Protein AF-0000000074208140 (afdb_homodimer)

Structure (mmCIF, N/CA/C/O backbone):
data_AF-0000000074208140-model_v1
#
loop_
_entity.id
_entity.type
_entity.pdbx_description
1 polymer 'Multiple sugar transport system permease protein'
#
loop_
_atom_site.group_PDB
_atom_site.id
_atom_site.type_symbol
_atom_site.label_atom_id
_atom_site.label_alt_id
_atom_site.label_comp_id
_atom_site.label_asym_id
_atom_site.label_entity_id
_atom_site.label_seq_id
_atom_site.pdbx_PDB_ins_code
_atom_site.Cartn_x
_atom_site.Cartn_y
_atom_site.Cartn_z
_atom_site.occupancy
_atom_site.B_iso_or_equiv
_atom_site.auth_seq_id
_atom_site.auth_comp_id
_atom_site.auth_asym_id
_atom_site.auth_atom_id
_atom_site.pdbx_PDB_model_num
ATOM 1 N N . MET A 1 1 ? -24.375 -20.031 2.836 1 45.56 1 MET A N 1
ATOM 2 C CA . MET A 1 1 ? -23.156 -19.391 2.344 1 45.56 1 MET A CA 1
ATOM 3 C C . MET A 1 1 ? -23.469 -18.125 1.557 1 45.56 1 MET A C 1
ATOM 5 O O . MET A 1 1 ? -22.734 -17.141 1.623 1 45.56 1 MET A O 1
ATOM 9 N N . THR A 1 2 ? -24.734 -18.203 1.01 1 53.47 2 THR A N 1
ATOM 10 C CA . THR A 1 2 ? -25.297 -17.141 0.187 1 53.47 2 THR A CA 1
ATOM 11 C C . THR A 1 2 ? -25.578 -15.898 1.025 1 53.47 2 THR A C 1
ATOM 13 O O . THR A 1 2 ? -25.219 -14.781 0.639 1 53.47 2 THR A O 1
ATOM 16 N N . PRO A 1 3 ? -26.047 -16.219 2.154 1 55.75 3 PRO A N 1
ATOM 17 C CA . PRO A 1 3 ? -26.453 -15.031 2.916 1 55.75 3 PRO A CA 1
ATOM 18 C C . PRO A 1 3 ? -25.25 -14.219 3.416 1 55.75 3 PRO A C 1
ATOM 20 O O . PRO A 1 3 ? -25.281 -12.984 3.385 1 55.75 3 PRO A O 1
ATOM 23 N N . PHE A 1 4 ? -24.266 -14.93 3.809 1 57.69 4 PHE A N 1
ATOM 24 C CA . PHE A 1 4 ? -23.094 -14.242 4.332 1 57.69 4 PHE A CA 1
ATOM 25 C C . PHE A 1 4 ? -22.438 -13.398 3.248 1 57.69 4 PHE A C 1
ATOM 27 O O . PHE A 1 4 ? -22.078 -12.242 3.482 1 57.69 4 PHE A O 1
ATOM 34 N N . LEU A 1 5 ? -22.484 -13.961 2.105 1 60.59 5 LEU A N 1
ATOM 35 C CA . LEU A 1 5 ? -21.812 -13.242 1.028 1 60.59 5 LEU A CA 1
ATOM 36 C C . LEU A 1 5 ? -22.609 -12 0.636 1 60.59 5 LEU A C 1
ATOM 38 O O . LEU A 1 5 ? -22.031 -10.977 0.271 1 60.59 5 LEU A O 1
ATOM 42 N N . VAL A 1 6 ? -23.875 -12.18 0.836 1 60.97 6 VAL A N 1
ATOM 43 C CA . VAL A 1 6 ? -24.719 -11.039 0.505 1 60.97 6 VAL A CA 1
ATOM 44 C C . VAL A 1 6 ? -24.5 -9.922 1.531 1 60.97 6 VAL A C 1
ATOM 46 O O . VAL A 1 6 ? -24.375 -8.758 1.168 1 60.97 6 VAL A O 1
ATOM 49 N N . VAL A 1 7 ? -24.453 -10.328 2.727 1 59.59 7 VAL A N 1
ATOM 50 C CA . VAL A 1 7 ? -24.234 -9.352 3.787 1 59.59 7 VAL A CA 1
ATOM 51 C C . VAL A 1 7 ? -22.859 -8.727 3.645 1 59.59 7 VAL A C 1
ATOM 53 O O . VAL A 1 7 ? -22.688 -7.512 3.797 1 59.59 7 VAL A O 1
ATOM 56 N N . PHE A 1 8 ? -22.094 -9.609 3.268 1 63.41 8 PHE A N 1
ATOM 57 C CA . PHE A 1 8 ? -20.719 -9.148 3.105 1 63.41 8 PHE A CA 1
ATOM 58 C C . PHE A 1 8 ? -20.609 -8.195 1.916 1 63.41 8 PHE A C 1
ATOM 60 O O . PHE A 1 8 ? -19.953 -7.156 2.006 1 63.41 8 PHE A O 1
ATOM 67 N N . ALA A 1 9 ? -21.312 -8.594 0.958 1 64 9 ALA A N 1
ATOM 68 C CA . ALA A 1 9 ? -21.297 -7.742 -0.225 1 64 9 ALA A CA 1
ATOM 69 C C . ALA A 1 9 ? -21.938 -6.387 0.07 1 64 9 ALA A C 1
ATOM 71 O O . ALA A 1 9 ? -21.453 -5.352 -0.393 1 64 9 ALA A O 1
ATOM 72 N N . LEU A 1 10 ? -22.859 -6.457 0.905 1 64.06 10 LEU A N 1
ATOM 73 C CA . LEU A 1 10 ? -23.531 -5.215 1.259 1 64.06 10 LEU A CA 1
ATOM 74 C C . LEU A 1 10 ? -22.625 -4.32 2.098 1 64.06 10 LEU A C 1
ATOM 76 O O . LEU A 1 10 ? -22.594 -3.104 1.897 1 64.06 10 LEU A O 1
ATOM 80 N N . PHE A 1 11 ? -21.953 -5 2.932 1 70.19 11 PHE A N 1
ATOM 81 C CA . PHE A 1 11 ? -21.031 -4.234 3.764 1 70.19 11 PHE A CA 1
ATOM 82 C C . PHE A 1 11 ? -19.922 -3.623 2.918 1 70.19 11 PHE A C 1
ATOM 84 O O . PHE A 1 11 ? -19.484 -2.5 3.176 1 70.19 11 PHE A O 1
ATOM 91 N N . ILE A 1 12 ? -19.641 -4.258 1.874 1 74.75 12 ILE A N 1
ATOM 92 C CA . ILE A 1 12 ? -18.547 -3.834 1.02 1 74.75 12 ILE A CA 1
ATOM 93 C C . ILE A 1 12 ? -19 -2.686 0.121 1 74.75 12 ILE A C 1
ATOM 95 O O . ILE A 1 12 ? -18.25 -1.74 -0.121 1 74.75 12 ILE A O 1
ATOM 99 N N . VAL A 1 13 ? -20.266 -2.715 -0.167 1 76.81 13 VAL A N 1
ATOM 100 C CA . VAL A 1 13 ? -20.75 -1.764 -1.163 1 76.81 13 VAL A CA 1
ATOM 101 C C . VAL A 1 13 ? -21.297 -0.52 -0.466 1 76.81 13 VAL A C 1
ATOM 103 O O . VAL A 1 13 ? -21.391 0.548 -1.076 1 76.81 13 VAL A O 1
ATOM 106 N N . THR A 1 14 ? -21.516 -0.619 0.803 1 79.81 14 THR A N 1
ATOM 107 C CA . THR A 1 14 ? -22.219 0.432 1.537 1 79.81 14 THR A CA 1
ATOM 108 C C . THR A 1 14 ? -21.422 1.737 1.491 1 79.81 14 THR A C 1
ATOM 110 O O . THR A 1 14 ? -21.969 2.789 1.15 1 79.81 14 THR A O 1
ATOM 113 N N . PRO A 1 15 ? -20.141 1.681 1.816 1 81.06 15 PRO A N 1
ATOM 114 C CA . PRO A 1 15 ? -19.422 2.957 1.764 1 81.06 15 PRO A CA 1
ATOM 115 C C . PRO A 1 15 ? -19.406 3.57 0.365 1 81.06 15 PRO A C 1
ATOM 117 O O . PRO A 1 15 ? -19.422 4.793 0.223 1 81.06 15 PRO A O 1
ATOM 120 N N . LEU A 1 16 ? -19.375 2.75 -0.565 1 82.62 16 LEU A N 1
ATOM 121 C CA . LEU A 1 16 ? -19.375 3.223 -1.944 1 82.62 16 LEU A CA 1
ATOM 122 C C . LEU A 1 16 ? -20.703 3.881 -2.295 1 82.62 16 LEU A C 1
ATOM 124 O O . LEU A 1 16 ? -20.734 4.941 -2.922 1 82.62 16 LEU A O 1
ATOM 128 N N . VAL A 1 17 ? -21.766 3.215 -1.9 1 82 17 VAL A N 1
ATOM 129 C CA . VAL A 1 17 ? -23.109 3.742 -2.154 1 82 17 VAL A CA 1
ATOM 130 C C . VAL A 1 17 ? -23.297 5.059 -1.405 1 82 17 VAL A C 1
ATOM 132 O O . VAL A 1 17 ? -23.875 6.004 -1.937 1 82 17 VAL A O 1
ATOM 135 N N . TYR A 1 18 ? -22.828 5.074 -0.259 1 81.5 18 TYR A N 1
ATOM 136 C CA . TYR A 1 18 ? -22.922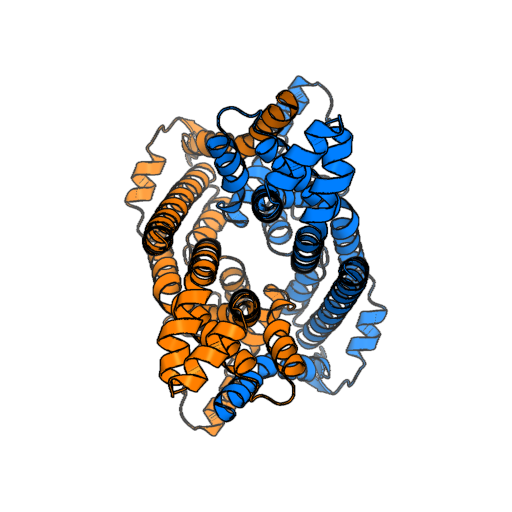 6.293 0.54 1 81.5 18 TYR A CA 1
ATOM 137 C C . TYR A 1 18 ? -22.172 7.441 -0.124 1 81.5 18 TYR A C 1
ATOM 139 O O . TYR A 1 18 ? -22.641 8.578 -0.14 1 81.5 18 TYR A O 1
ATOM 147 N N . SER A 1 19 ? -21 7.145 -0.577 1 82.38 19 SER A N 1
ATOM 148 C CA . SER A 1 19 ? -20.219 8.164 -1.275 1 82.38 19 SER A CA 1
ATOM 149 C C . SER A 1 19 ? -20.953 8.656 -2.521 1 82.38 19 SER A C 1
ATOM 151 O O . SER A 1 19 ? -20.922 9.844 -2.842 1 82.38 19 SER A O 1
ATOM 153 N N . MET A 1 20 ? -21.578 7.754 -3.189 1 85.81 20 MET A N 1
ATOM 154 C CA . MET A 1 20 ? -22.359 8.117 -4.359 1 85.81 20 MET A CA 1
ATOM 155 C C . MET A 1 20 ? -23.531 9.016 -3.965 1 85.81 20 MET A C 1
ATOM 157 O O . MET A 1 20 ? -23.844 9.977 -4.672 1 85.81 20 MET A O 1
ATOM 161 N N . TYR A 1 21 ? -24.094 8.672 -2.885 1 84.5 21 TYR A N 1
ATOM 162 C CA . TYR A 1 21 ? -25.188 9.469 -2.352 1 84.5 21 TYR A CA 1
ATOM 163 C C . TYR A 1 21 ? -24.719 10.875 -2.012 1 84.5 21 TYR A C 1
ATOM 165 O O . TYR A 1 21 ? -25.359 11.859 -2.391 1 84.5 21 TYR A O 1
ATOM 173 N N . LEU A 1 22 ? -23.641 11.047 -1.351 1 82.75 22 LEU A N 1
ATOM 174 C CA . LEU A 1 22 ? -23.109 12.352 -0.956 1 82.75 22 LEU A CA 1
ATOM 175 C C . LEU A 1 22 ? -22.766 13.188 -2.182 1 82.75 22 LEU A C 1
ATOM 177 O O . LEU A 1 22 ? -22.891 14.414 -2.154 1 82.75 22 LEU A O 1
ATOM 181 N N . SER A 1 23 ? -22.312 12.508 -3.207 1 88.06 23 SER A N 1
ATOM 182 C CA . SER A 1 23 ? -21.859 13.203 -4.41 1 88.06 23 SER A CA 1
ATOM 183 C C . SER A 1 23 ? -23.031 13.906 -5.102 1 88.06 23 SER A C 1
ATOM 185 O O . SER A 1 23 ? -22.812 14.789 -5.941 1 88.06 23 SER A O 1
ATOM 187 N N . LEU A 1 24 ? -24.203 13.523 -4.715 1 90 24 LEU A N 1
ATOM 188 C CA . LEU A 1 24 ? -25.391 14.102 -5.348 1 90 24 LEU A CA 1
ATOM 189 C C . LEU A 1 24 ? -25.828 15.375 -4.625 1 90 24 LEU A C 1
ATOM 191 O O . LEU A 1 24 ? -26.797 16.016 -5.035 1 90 24 LEU A O 1
ATOM 195 N N . PHE A 1 25 ? -25.125 15.703 -3.586 1 87.38 25 PHE A N 1
ATOM 196 C CA . PHE A 1 25 ? -25.453 16.891 -2.797 1 87.38 25 PHE A CA 1
ATOM 197 C C . PHE A 1 25 ? -24.375 17.953 -2.947 1 87.38 25 PHE A C 1
ATOM 199 O O . PHE A 1 25 ? -23.297 17.688 -3.486 1 87.38 25 PHE A O 1
ATOM 206 N N . ARG A 1 26 ? -24.734 19.203 -2.631 1 82.19 26 ARG A N 1
ATOM 207 C CA . ARG A 1 26 ? -23.781 20.312 -2.682 1 82.19 26 ARG A CA 1
ATOM 208 C C . ARG A 1 26 ? -23.812 21.125 -1.392 1 82.19 26 ARG A C 1
ATOM 210 O O . ARG A 1 26 ? -24.875 21.359 -0.824 1 82.19 26 ARG A O 1
ATOM 217 N N . ASN A 1 27 ? -22.578 21.266 -0.867 1 72.38 27 ASN A N 1
ATOM 218 C CA . ASN A 1 27 ? -22.5 22.125 0.304 1 72.38 27 ASN A CA 1
ATOM 219 C C . ASN A 1 27 ? -22.5 23.609 -0.089 1 72.38 27 ASN A C 1
ATOM 221 O O . ASN A 1 27 ? -21.625 24.062 -0.816 1 72.38 27 ASN A O 1
ATOM 225 N N . GLN A 1 28 ? -23.641 24.281 0.18 1 62.12 28 GLN A N 1
ATOM 226 C CA . GLN A 1 28 ? -23.719 25.703 -0.141 1 62.12 28 GLN A CA 1
ATOM 227 C C . GLN A 1 28 ? -23.297 26.562 1.049 1 62.12 28 GLN A C 1
ATOM 229 O O . GLN A 1 28 ? -23.453 26.141 2.201 1 62.12 28 GLN A O 1
ATOM 234 N N . LEU A 1 29 ? -22.438 27.594 0.771 1 57.06 29 LEU A N 1
ATOM 235 C CA . LEU A 1 29 ? -22.016 28.547 1.791 1 57.06 29 LEU A CA 1
ATOM 236 C C . LEU A 1 29 ? -23.203 29.016 2.621 1 57.06 29 LEU A C 1
ATOM 238 O O . LEU A 1 29 ? -23.109 29.141 3.844 1 57.06 29 LEU A O 1
ATOM 242 N N . MET A 1 30 ? -24.297 29.484 1.815 1 50.75 30 MET A N 1
ATOM 243 C CA . MET A 1 30 ? -25.5 30.031 2.43 1 50.75 30 MET A CA 1
ATOM 244 C C . MET A 1 30 ? -26.672 29.062 2.324 1 50.75 30 MET A C 1
ATOM 246 O O . MET A 1 30 ? -27.203 28.844 1.236 1 50.75 30 MET A O 1
ATOM 250 N N . GLY A 1 31 ? -26.703 27.922 2.979 1 54.03 31 GLY A N 1
ATOM 251 C CA . GLY A 1 31 ? -27.969 27.188 2.938 1 54.03 31 GLY A CA 1
ATOM 252 C C . GLY A 1 31 ? -27.797 25.719 3.279 1 54.03 31 GLY A C 1
ATOM 253 O O . GLY A 1 31 ? -28.766 24.969 3.268 1 54.03 31 GLY A O 1
ATOM 254 N N . GLY A 1 32 ? -26.578 25.266 3.729 1 65.88 32 GLY A N 1
ATOM 255 C CA . GLY A 1 32 ? -26.422 23.891 4.18 1 65.88 32 GLY A CA 1
ATOM 256 C C . GLY A 1 32 ? -26.203 22.906 3.045 1 65.88 32 GLY A C 1
ATOM 2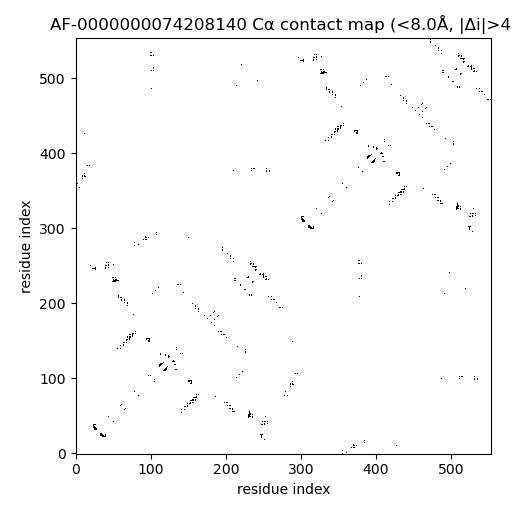57 O O . GLY A 1 32 ? -25.594 23.25 2.029 1 65.88 32 GLY A O 1
ATOM 258 N N . THR A 1 33 ? -26.594 21.656 3.066 1 75.25 33 THR A N 1
ATOM 259 C CA . THR A 1 33 ? -26.453 20.578 2.098 1 75.25 33 THR A CA 1
ATOM 260 C C . THR A 1 33 ? -27.719 20.438 1.252 1 75.25 33 THR A C 1
ATOM 262 O O . THR A 1 33 ? -28.812 20.297 1.788 1 75.25 33 THR A O 1
ATOM 265 N N . THR A 1 34 ? -27.672 20.859 -0.16 1 82.06 34 THR A N 1
ATOM 266 C CA . THR A 1 34 ? -28.797 20.734 -1.07 1 82.06 34 THR A CA 1
ATOM 267 C C . THR A 1 34 ? -28.531 19.656 -2.115 1 82.06 34 THR A C 1
ATOM 269 O O . THR A 1 34 ? -27.391 19.344 -2.416 1 82.06 34 THR A O 1
ATOM 272 N N . PHE A 1 35 ? -29.703 19.078 -2.516 1 88.12 35 PHE A N 1
ATOM 273 C CA . PHE A 1 35 ? -29.594 18.094 -3.584 1 88.12 35 PHE A CA 1
ATOM 274 C C . PHE A 1 35 ? -29.203 18.766 -4.898 1 88.12 35 PHE A C 1
ATOM 276 O O . PHE A 1 35 ? -29.828 19.719 -5.328 1 88.12 35 PHE A O 1
ATOM 283 N N . ALA A 1 36 ? -28.078 18.391 -5.492 1 87.81 36 ALA A N 1
ATOM 284 C CA . ALA A 1 36 ? -27.547 19.047 -6.688 1 87.81 36 ALA A CA 1
ATOM 285 C C . ALA A 1 36 ? -27.469 18.062 -7.855 1 87.81 36 ALA A C 1
ATOM 287 O O . ALA A 1 36 ? -27 18.422 -8.945 1 87.81 36 ALA A O 1
ATOM 288 N N . GLY A 1 37 ? -27.984 16.812 -7.652 1 89.38 37 GLY A N 1
ATOM 289 C CA . GLY A 1 37 ? -27.922 15.836 -8.727 1 89.38 37 GLY A CA 1
ATOM 290 C C . GLY A 1 37 ? -26.531 15.578 -9.234 1 89.38 37 GLY A C 1
ATOM 291 O O . GLY A 1 37 ? -25.625 15.258 -8.461 1 89.38 37 GLY A O 1
ATOM 292 N N . PHE A 1 38 ? -26.359 15.945 -10.617 1 91.81 38 PHE A N 1
ATOM 293 C CA . PHE A 1 38 ? -25.078 15.602 -11.227 1 91.81 38 PHE A CA 1
ATOM 294 C C . PHE A 1 38 ? -24.219 16.844 -11.398 1 91.81 38 PHE A C 1
ATOM 296 O O . PHE A 1 38 ? -23.234 16.828 -12.141 1 91.81 38 PHE A O 1
ATOM 303 N N . ASP A 1 39 ? -24.484 17.922 -10.68 1 91.62 39 ASP A N 1
ATOM 304 C CA . ASP A 1 39 ? -23.766 19.172 -10.805 1 91.62 39 ASP A CA 1
ATOM 305 C C . ASP A 1 39 ? -22.297 19.016 -10.406 1 91.62 39 ASP A C 1
ATOM 307 O O . ASP A 1 39 ? -21.406 19.578 -11.039 1 91.62 39 ASP A O 1
ATOM 311 N N . ASN A 1 40 ? -22.141 18.203 -9.406 1 93.12 40 ASN A N 1
ATOM 312 C CA . ASN A 1 40 ? -20.766 17.938 -8.969 1 93.12 40 ASN A CA 1
ATOM 313 C C . ASN A 1 40 ? -19.953 17.266 -10.062 1 93.12 40 ASN A C 1
ATOM 315 O O . ASN A 1 40 ? -18.766 17.531 -10.203 1 93.12 40 ASN A O 1
ATOM 319 N N . TYR A 1 41 ? -20.625 16.469 -10.828 1 93.62 41 TYR A N 1
ATOM 320 C CA . TYR A 1 41 ? -19.938 15.742 -11.883 1 93.62 41 TYR A CA 1
ATOM 321 C C . TYR A 1 41 ? -19.609 16.656 -13.055 1 93.62 41 TYR A C 1
ATOM 323 O O . TYR A 1 41 ? -18.547 16.547 -13.656 1 93.62 41 TYR A O 1
ATOM 331 N N . VAL A 1 42 ? -20.438 17.516 -13.312 1 93.5 42 VAL A N 1
ATOM 332 C CA . VAL A 1 42 ? -20.156 18.5 -14.359 1 93.5 42 VAL A CA 1
ATOM 333 C C . VAL A 1 42 ? -19 19.391 -13.945 1 93.5 42 VAL A C 1
ATOM 335 O O . VAL A 1 42 ? -18.109 19.672 -14.75 1 93.5 42 VAL A O 1
ATOM 338 N N . THR A 1 43 ? -19.016 19.766 -12.727 1 93.38 43 THR A N 1
ATOM 339 C CA . THR A 1 43 ? -17.938 20.578 -12.18 1 93.38 43 THR A CA 1
ATOM 340 C C . THR A 1 43 ? -16.609 19.812 -12.211 1 93.38 43 THR A C 1
ATOM 342 O O . THR A 1 43 ? -15.57 20.359 -12.562 1 93.38 43 THR A O 1
ATOM 345 N N . ALA A 1 44 ? -16.688 18.609 -11.867 1 94.62 44 ALA A N 1
ATOM 346 C CA . ALA A 1 44 ? -15.492 17.781 -11.828 1 9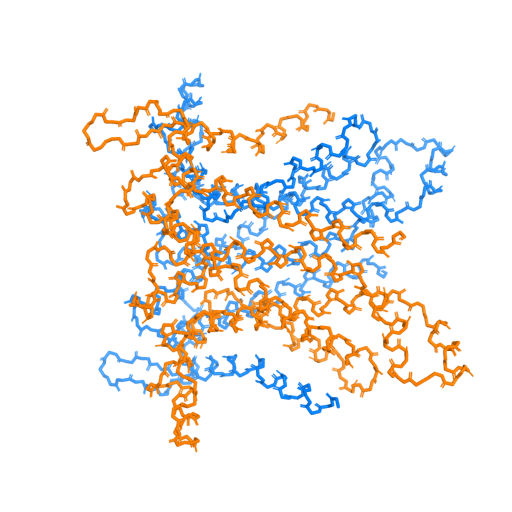4.62 44 ALA A CA 1
ATOM 347 C C . ALA A 1 44 ? -14.883 17.641 -13.219 1 94.62 44 ALA A C 1
ATOM 349 O O . ALA A 1 44 ? -13.656 17.641 -13.375 1 94.62 44 ALA A O 1
ATOM 350 N N . PHE A 1 45 ? -15.727 17.516 -14.242 1 94.62 45 PHE A N 1
ATOM 351 C CA . PHE A 1 45 ? -15.25 17.297 -15.602 1 94.62 45 PHE A CA 1
ATOM 352 C C . PHE A 1 45 ? -14.531 18.547 -16.125 1 94.62 45 PHE A C 1
ATOM 354 O O . PHE A 1 45 ? -13.617 18.438 -16.953 1 94.62 45 PHE A O 1
ATOM 361 N N . THR A 1 46 ? -14.844 19.688 -15.594 1 94.38 46 THR A N 1
ATOM 362 C CA . THR A 1 46 ? -14.258 20.922 -16.094 1 94.38 46 THR A CA 1
ATOM 363 C C . THR A 1 46 ? -13.305 21.516 -15.062 1 94.38 46 THR A C 1
ATOM 365 O O . THR A 1 46 ? -12.82 22.641 -15.234 1 94.38 46 THR A O 1
ATOM 368 N N . ASP A 1 47 ? -13.039 20.875 -14.008 1 96.25 47 ASP A N 1
ATOM 369 C CA . ASP A 1 47 ? -12.188 21.375 -12.93 1 96.25 47 ASP A CA 1
ATOM 370 C C . ASP A 1 47 ? -10.711 21.219 -13.289 1 96.25 47 ASP A C 1
ATOM 372 O O . ASP A 1 47 ? -10.172 20.109 -13.266 1 96.25 47 ASP A O 1
ATOM 376 N N . PRO A 1 48 ? -10.047 22.297 -13.602 1 96.44 48 PRO A N 1
ATOM 377 C CA . PRO A 1 48 ? -8.633 22.203 -13.984 1 96.44 48 PRO A CA 1
ATOM 378 C C . PRO A 1 48 ? -7.754 21.656 -12.867 1 96.44 48 PRO A C 1
ATOM 380 O O . PRO A 1 48 ? -6.738 21 -13.141 1 96.44 48 PRO A O 1
ATOM 383 N N . LYS A 1 49 ? -8.109 21.891 -11.633 1 96.5 49 LYS A N 1
ATOM 384 C CA . LYS A 1 49 ? -7.316 21.406 -10.508 1 96.5 49 LYS A CA 1
ATOM 385 C C . LYS A 1 49 ? -7.316 19.875 -10.461 1 96.5 49 LYS A C 1
ATOM 387 O O . LYS A 1 49 ? -6.27 19.25 -10.258 1 96.5 49 LYS A O 1
ATOM 392 N N . LEU A 1 50 ? -8.5 19.359 -10.711 1 96.38 50 LEU A N 1
ATOM 393 C CA . LEU A 1 50 ? -8.633 17.906 -10.695 1 96.38 50 LEU A CA 1
ATOM 394 C C . LEU A 1 50 ? -7.812 17.266 -11.82 1 96.38 50 LEU A C 1
ATOM 396 O O . LEU A 1 50 ? -7.043 16.344 -11.578 1 96.38 50 LEU A O 1
ATOM 400 N N . TRP A 1 51 ? -7.891 17.828 -12.938 1 96.31 51 TRP A N 1
ATOM 401 C CA . TRP A 1 51 ? -7.266 17.203 -14.102 1 96.31 51 TRP A CA 1
ATOM 402 C C . TRP A 1 51 ? -5.773 17.516 -14.148 1 96.31 51 TRP A C 1
ATOM 404 O O . TRP A 1 51 ? -4.992 16.766 -14.734 1 96.31 51 TRP A O 1
ATOM 414 N N . ASP A 1 52 ? -5.363 18.625 -13.508 1 95.88 52 ASP A N 1
ATOM 415 C CA . ASP A 1 52 ? -3.934 18.859 -13.32 1 95.88 52 ASP A CA 1
ATOM 416 C C . ASP A 1 52 ? -3.303 17.781 -12.445 1 95.88 52 ASP A C 1
ATOM 418 O O . ASP A 1 52 ? -2.258 17.234 -12.789 1 95.88 52 ASP A O 1
ATOM 422 N N . GLY A 1 53 ? -3.975 17.5 -11.344 1 95.88 53 GLY A N 1
ATOM 423 C CA . GLY A 1 53 ? -3.51 16.438 -10.469 1 95.88 53 GLY A CA 1
ATOM 424 C C . GLY A 1 53 ? -3.535 15.062 -11.125 1 95.88 53 GLY A C 1
ATOM 425 O O . GLY A 1 53 ? -2.586 14.289 -10.992 1 95.88 53 GLY A O 1
ATOM 426 N N . ALA A 1 54 ? -4.617 14.859 -11.906 1 95.75 54 ALA A N 1
ATOM 427 C CA . ALA A 1 54 ? -4.734 13.586 -12.625 1 95.75 54 ALA A CA 1
ATOM 428 C C . ALA A 1 54 ? -3.637 13.453 -13.68 1 95.75 54 ALA A C 1
ATOM 430 O O . ALA A 1 54 ? -3.129 12.352 -13.914 1 95.75 54 ALA A O 1
ATOM 431 N N . GLY A 1 55 ? -3.352 14.523 -14.312 1 95.62 55 GLY A N 1
ATOM 432 C CA . GLY A 1 55 ? -2.277 14.523 -15.289 1 95.62 55 GLY A CA 1
ATOM 433 C C . GLY A 1 55 ? -0.927 14.172 -14.695 1 95.62 55 GLY A C 1
ATOM 434 O O . GLY A 1 55 ? -0.148 13.438 -15.305 1 95.62 55 GLY A O 1
ATOM 435 N N . ARG A 1 56 ? -0.628 14.672 -13.555 1 95.12 56 ARG A N 1
ATOM 436 C CA . ARG A 1 56 ? 0.624 14.352 -12.883 1 95.12 56 ARG A CA 1
ATOM 437 C C . ARG A 1 56 ? 0.684 12.867 -12.508 1 95.12 56 ARG A C 1
ATOM 439 O O . ARG A 1 56 ? 1.724 12.227 -12.664 1 95.12 56 ARG A O 1
ATOM 446 N N . VAL A 1 57 ? -0.432 12.391 -12.047 1 94.94 57 VAL A N 1
ATOM 447 C CA . VAL A 1 57 ? -0.494 10.977 -11.711 1 94.94 57 VAL A CA 1
ATOM 448 C C . VAL A 1 57 ? -0.337 10.141 -12.977 1 94.94 57 VAL A C 1
ATOM 450 O O . VAL A 1 57 ? 0.323 9.094 -12.961 1 94.94 57 VAL A O 1
ATOM 453 N N . GLY A 1 58 ? -0.977 10.578 -14.016 1 95.31 58 GLY A N 1
ATOM 454 C CA . GLY A 1 58 ? -0.792 9.914 -15.289 1 95.31 58 GLY A CA 1
ATOM 455 C C . GLY A 1 58 ? 0.653 9.898 -15.75 1 95.31 58 GLY A C 1
ATOM 456 O O . GLY A 1 58 ? 1.146 8.875 -16.234 1 95.31 58 GLY A O 1
ATOM 457 N N . LEU A 1 59 ? 1.291 11.016 -15.656 1 95.31 59 LEU A N 1
ATOM 458 C CA . LEU A 1 59 ? 2.705 11.102 -16 1 95.31 59 LEU A CA 1
ATOM 459 C C . LEU A 1 59 ? 3.535 10.172 -15.125 1 95.31 59 LEU A C 1
ATOM 461 O O . LEU A 1 59 ? 4.449 9.5 -15.609 1 95.31 59 LEU A O 1
ATOM 465 N N . PHE A 1 60 ? 3.229 10.195 -13.906 1 95.38 60 PHE A N 1
ATOM 466 C CA . PHE A 1 60 ? 3.855 9.281 -12.961 1 95.38 60 PHE A CA 1
ATOM 467 C C . PHE A 1 60 ? 3.686 7.836 -13.414 1 95.38 60 PHE A C 1
ATOM 469 O O . PHE A 1 60 ? 4.652 7.074 -13.453 1 95.38 60 PHE A O 1
ATOM 476 N N . LEU A 1 61 ? 2.529 7.484 -13.734 1 95.44 61 LEU A N 1
ATOM 477 C CA . LEU A 1 61 ? 2.205 6.137 -14.18 1 95.44 61 LEU A CA 1
ATOM 478 C C . LEU A 1 61 ? 2.973 5.781 -15.445 1 95.44 61 LEU A C 1
ATOM 480 O O . LEU A 1 61 ? 3.547 4.695 -15.547 1 95.44 61 LEU A O 1
ATOM 484 N N . LEU A 1 62 ? 3.047 6.641 -16.391 1 95.56 62 LEU A N 1
ATOM 485 C CA . LEU A 1 62 ? 3.604 6.355 -17.703 1 95.56 62 LEU A CA 1
ATOM 486 C C . LEU A 1 62 ? 5.129 6.344 -17.672 1 95.56 62 LEU A C 1
ATOM 488 O O . LEU A 1 62 ? 5.773 5.711 -18.5 1 95.56 62 LEU A O 1
ATOM 492 N N . VAL A 1 63 ? 5.703 6.992 -16.688 1 95.56 63 VAL A N 1
ATOM 493 C CA . VAL A 1 63 ? 7.156 7.109 -16.672 1 95.56 63 VAL A CA 1
ATOM 494 C C . VAL A 1 63 ? 7.723 6.254 -15.539 1 95.56 63 VAL A C 1
ATOM 496 O O . VAL A 1 63 ? 8.555 5.371 -15.773 1 95.56 63 VAL A O 1
ATOM 499 N N . GLN A 1 64 ? 7.242 6.5 -14.352 1 95.75 64 GLN A N 1
ATOM 500 C CA . GLN A 1 64 ? 7.809 5.848 -13.172 1 95.75 64 GLN A CA 1
ATOM 501 C C . GLN A 1 64 ? 7.531 4.344 -13.195 1 95.75 64 GLN A C 1
ATOM 503 O O . GLN A 1 64 ? 8.398 3.545 -12.844 1 95.75 64 GLN A O 1
ATOM 508 N N . VAL A 1 65 ? 6.355 3.938 -13.578 1 95.5 65 VAL A N 1
ATOM 509 C CA . VAL A 1 65 ? 5.965 2.535 -13.5 1 95.5 65 VAL A CA 1
ATOM 510 C C . VAL A 1 65 ? 6.801 1.707 -14.469 1 95.5 65 VAL A C 1
ATOM 512 O O . VAL A 1 65 ? 7.387 0.69 -14.086 1 95.5 65 VAL A O 1
ATOM 515 N N . PRO A 1 66 ? 6.941 2.107 -15.758 1 96.25 66 PRO A N 1
ATOM 516 C CA . PRO A 1 66 ? 7.805 1.331 -16.656 1 96.25 66 PRO A CA 1
ATOM 517 C C . PRO A 1 66 ? 9.258 1.293 -16.188 1 96.25 66 PRO A C 1
ATOM 519 O O . PRO A 1 66 ? 9.93 0.269 -16.328 1 96.25 66 PRO A O 1
ATOM 522 N N . ILE A 1 67 ? 9.719 2.332 -15.672 1 95.5 67 ILE A N 1
ATOM 523 C CA . ILE A 1 67 ? 11.086 2.365 -15.172 1 95.5 67 ILE A CA 1
ATOM 524 C C . ILE A 1 67 ? 11.227 1.393 -14 1 95.5 67 ILE A C 1
ATOM 526 O O . ILE A 1 67 ? 12.164 0.588 -13.969 1 95.5 67 ILE A O 1
ATOM 530 N N . MET A 1 68 ? 10.297 1.465 -13.062 1 95.69 68 MET A N 1
ATOM 531 C CA . MET A 1 68 ? 10.312 0.601 -11.883 1 95.69 68 MET A CA 1
ATOM 532 C C . MET A 1 68 ? 10.227 -0.868 -12.281 1 95.69 68 MET A C 1
ATOM 534 O O . MET A 1 68 ? 11.016 -1.69 -11.82 1 95.69 68 MET A O 1
ATOM 538 N N . LEU A 1 69 ? 9.305 -1.169 -13.188 1 95.44 69 LEU A N 1
ATOM 539 C CA . LEU A 1 69 ? 9.125 -2.551 -13.625 1 95.44 69 LEU A CA 1
ATOM 540 C C . LEU A 1 69 ? 10.312 -3.016 -14.461 1 95.44 69 LEU A C 1
ATOM 542 O O . LEU A 1 69 ? 10.703 -4.184 -14.398 1 95.44 69 LEU A O 1
ATOM 546 N N . GLY A 1 70 ? 10.859 -2.098 -15.273 1 94.56 70 GLY A N 1
ATOM 547 C CA . GLY A 1 70 ? 12.062 -2.422 -16.016 1 94.56 70 GLY A CA 1
ATOM 548 C C . GLY A 1 70 ? 13.242 -2.771 -15.125 1 94.56 70 GLY A C 1
ATOM 549 O O . GLY A 1 70 ? 13.922 -3.773 -15.352 1 94.56 70 GLY A O 1
ATOM 550 N N . ILE A 1 71 ? 13.438 -1.975 -14.141 1 92 71 ILE A N 1
ATOM 551 C CA . ILE A 1 71 ? 14.516 -2.225 -13.195 1 92 71 ILE A CA 1
ATOM 552 C C . ILE A 1 71 ? 14.266 -3.539 -12.461 1 92 71 ILE A C 1
ATOM 554 O O . ILE A 1 71 ? 15.188 -4.34 -12.273 1 92 71 ILE A O 1
ATOM 558 N N . ALA A 1 72 ? 13.023 -3.729 -12.031 1 93.06 72 ALA A N 1
ATOM 559 C CA . ALA A 1 72 ? 12.664 -4.969 -11.352 1 93.06 72 ALA A CA 1
ATOM 560 C C . ALA A 1 72 ? 12.922 -6.18 -12.242 1 93.06 72 ALA A C 1
ATOM 562 O O . ALA A 1 72 ? 13.414 -7.207 -11.773 1 93.06 72 ALA A O 1
ATOM 563 N N . LEU A 1 73 ? 12.578 -6.039 -13.516 1 92.88 73 LEU A N 1
ATOM 564 C CA . LEU A 1 73 ? 12.789 -7.129 -14.469 1 92.88 73 LEU A CA 1
ATOM 565 C C . LEU A 1 73 ? 14.273 -7.41 -14.648 1 92.88 73 LEU A C 1
ATOM 567 O O . LEU A 1 73 ? 14.695 -8.57 -14.633 1 92.88 73 LEU A O 1
ATOM 571 N N . ILE A 1 74 ? 15.047 -6.363 -14.82 1 90.75 74 ILE A N 1
ATOM 572 C CA . ILE A 1 74 ? 16.484 -6.516 -14.984 1 90.75 74 ILE A CA 1
ATOM 573 C C . ILE A 1 74 ? 17.078 -7.188 -13.742 1 90.75 74 ILE A C 1
ATOM 575 O O . ILE A 1 74 ? 17.906 -8.094 -13.859 1 90.75 74 ILE A O 1
ATOM 579 N N . ALA A 1 75 ? 16.641 -6.773 -12.609 1 88.12 75 ALA A N 1
ATOM 580 C CA . ALA A 1 75 ? 17.125 -7.359 -11.367 1 88.12 75 ALA A CA 1
ATOM 581 C C . ALA A 1 75 ? 16.734 -8.828 -11.266 1 88.12 75 ALA A C 1
ATOM 583 O O . ALA A 1 75 ? 17.547 -9.672 -10.859 1 88.12 75 ALA A O 1
ATOM 584 N N . ALA A 1 76 ? 15.477 -9.125 -11.609 1 88.81 76 ALA A N 1
ATOM 585 C CA . ALA A 1 76 ? 15.008 -10.508 -11.562 1 88.81 76 ALA A CA 1
ATOM 586 C C . ALA A 1 76 ? 15.805 -11.391 -12.508 1 88.81 76 ALA A C 1
ATOM 588 O O . ALA A 1 76 ? 16.203 -12.5 -12.148 1 88.81 76 ALA A O 1
ATOM 589 N N . LEU A 1 77 ? 16.062 -10.906 -13.703 1 88.56 77 LEU A N 1
ATOM 590 C CA . LEU A 1 77 ? 16.812 -11.656 -14.695 1 88.56 77 LEU A CA 1
ATOM 591 C C . LEU A 1 77 ? 18.266 -11.852 -14.242 1 88.56 77 LEU A C 1
ATOM 593 O O . LEU A 1 77 ? 18.844 -12.922 -14.453 1 88.56 77 LEU A O 1
ATOM 597 N N . ALA A 1 78 ? 18.797 -10.812 -13.672 1 85.25 78 ALA A N 1
ATOM 598 C CA . ALA A 1 78 ? 20.172 -10.891 -13.188 1 85.25 78 ALA A CA 1
ATOM 599 C C . ALA A 1 78 ? 20.297 -11.914 -12.062 1 85.25 78 ALA A C 1
ATOM 601 O O . ALA A 1 78 ? 21.266 -12.688 -12.031 1 85.25 78 ALA A O 1
ATOM 602 N N . ILE A 1 79 ? 19.391 -11.93 -11.227 1 83.06 79 ILE A N 1
ATOM 603 C CA . ILE A 1 79 ? 19.438 -12.852 -10.094 1 83.06 79 ILE A CA 1
ATOM 604 C C . ILE A 1 79 ? 19.203 -14.273 -10.586 1 83.06 79 ILE A C 1
ATOM 606 O O . ILE A 1 79 ? 19.812 -15.219 -10.086 1 83.06 79 ILE A O 1
ATOM 610 N N . ASP A 1 80 ? 18.359 -14.406 -11.578 1 83.12 80 ASP A N 1
ATOM 611 C CA . ASP A 1 80 ? 18.031 -15.719 -12.117 1 83.12 80 ASP A CA 1
ATOM 612 C C . ASP A 1 80 ? 19.203 -16.297 -12.922 1 83.12 80 ASP A C 1
ATOM 614 O O . ASP A 1 80 ? 19.328 -17.5 -13.062 1 83.12 80 ASP A O 1
ATOM 618 N N . SER A 1 81 ? 19.984 -15.547 -13.586 1 77.56 81 SER A N 1
ATOM 619 C CA . SER A 1 81 ? 21.047 -15.992 -14.469 1 77.56 81 SER A CA 1
ATOM 620 C C . SER A 1 81 ? 22.109 -16.781 -13.711 1 77.56 81 SER A C 1
ATOM 622 O O . SER A 1 81 ? 22.906 -17.5 -14.312 1 77.56 81 SER A O 1
ATOM 624 N N . GLY A 1 82 ? 21.938 -17.078 -12.438 1 65.19 82 GLY A N 1
ATOM 625 C CA . GLY A 1 82 ? 22.859 -17.938 -11.719 1 65.19 82 GLY A CA 1
ATOM 626 C C . GLY A 1 82 ? 24.266 -17.391 -11.641 1 65.19 82 GLY A C 1
ATOM 627 O O . GLY A 1 82 ? 25.125 -17.953 -10.961 1 65.19 82 GLY A O 1
ATOM 628 N N . ARG A 1 83 ? 24.516 -16.422 -12.328 1 60.31 83 ARG A N 1
ATOM 629 C CA . ARG A 1 83 ? 25.875 -15.93 -12.391 1 60.31 83 ARG A CA 1
ATOM 630 C C . ARG A 1 83 ? 26.203 -15.078 -11.164 1 60.31 83 ARG A C 1
ATOM 632 O O . ARG A 1 83 ? 27.359 -14.742 -10.93 1 60.31 83 ARG A O 1
ATOM 639 N N . LEU A 1 84 ? 25.172 -14.805 -10.453 1 60.5 84 LEU A N 1
ATOM 640 C CA . LEU A 1 84 ? 25.422 -13.953 -9.289 1 60.5 84 LEU A CA 1
ATOM 641 C C . LEU A 1 84 ? 25.734 -14.797 -8.055 1 60.5 84 LEU A C 1
ATOM 643 O O . LEU A 1 84 ? 25 -15.742 -7.746 1 60.5 84 LEU A O 1
ATOM 647 N N . HIS A 1 85 ? 27.031 -14.781 -7.625 1 65.44 85 HIS A N 1
ATOM 648 C CA . HIS A 1 85 ? 27.328 -15.344 -6.312 1 65.44 85 HIS A CA 1
ATOM 649 C C . HIS A 1 85 ? 26.625 -14.562 -5.207 1 65.44 85 HIS A C 1
ATOM 651 O O . HIS A 1 85 ? 26.656 -13.328 -5.195 1 65.44 85 HIS A O 1
ATOM 657 N N . GLY A 1 86 ? 25.703 -15.227 -4.461 1 70.19 86 GLY A N 1
ATOM 658 C CA . GLY A 1 86 ? 25.016 -14.57 -3.363 1 70.19 86 GLY A CA 1
ATOM 659 C C . GLY A 1 86 ? 23.594 -14.172 -3.701 1 70.19 86 GLY A C 1
ATOM 660 O O . GLY A 1 86 ? 23.141 -13.094 -3.322 1 70.19 86 GLY A O 1
ATOM 661 N N . LYS A 1 87 ? 22.922 -14.883 -4.477 1 76.31 87 LYS A N 1
ATOM 662 C CA . LYS A 1 87 ? 21.562 -14.625 -4.941 1 76.31 87 LYS A CA 1
ATOM 663 C C . LYS A 1 87 ? 20.641 -14.258 -3.781 1 76.31 87 LYS A C 1
ATOM 665 O O . LYS A 1 87 ? 19.844 -13.32 -3.887 1 76.31 87 LYS A O 1
ATOM 670 N N . SER A 1 88 ? 20.922 -14.938 -2.764 1 75.94 88 SER A N 1
ATOM 671 C CA . SER A 1 88 ? 20.078 -14.703 -1.598 1 75.94 88 SER A CA 1
ATOM 672 C C . SER A 1 88 ? 20.312 -13.312 -1.019 1 75.94 88 SER A C 1
ATOM 674 O O . SER A 1 88 ? 19.375 -12.633 -0.612 1 75.94 88 SER A O 1
ATOM 676 N N . PHE A 1 89 ? 21.562 -12.93 -1.108 1 75.5 89 PHE A N 1
ATOM 677 C CA . PHE A 1 89 ? 21.906 -11.617 -0.573 1 75.5 89 PHE A CA 1
ATOM 678 C C . PHE A 1 89 ? 21.266 -10.508 -1.405 1 75.5 89 PHE A C 1
ATOM 680 O O . PHE A 1 89 ? 20.719 -9.555 -0.857 1 75.5 89 PHE A O 1
ATOM 687 N N . PHE A 1 90 ? 21.312 -10.625 -2.652 1 77.25 90 PHE A N 1
ATOM 688 C CA . PHE A 1 90 ? 20.797 -9.578 -3.529 1 77.25 90 PHE A CA 1
ATOM 689 C C . PHE A 1 90 ? 19.281 -9.516 -3.457 1 77.25 90 PHE A C 1
ATOM 691 O O . PHE A 1 90 ? 18.703 -8.43 -3.49 1 77.25 90 PHE A O 1
ATOM 698 N N . ARG A 1 91 ? 18.719 -10.625 -3.307 1 79.38 91 ARG A N 1
ATOM 699 C CA . ARG A 1 91 ? 17.266 -10.664 -3.195 1 79.38 91 ARG A CA 1
ATOM 700 C C . ARG A 1 91 ? 16.797 -9.961 -1.925 1 79.38 91 ARG A C 1
ATOM 702 O O . ARG A 1 91 ? 15.844 -9.172 -1.958 1 79.38 91 ARG A O 1
ATOM 709 N N . VAL A 1 92 ? 17.547 -10.156 -0.925 1 75.75 92 VAL A N 1
ATOM 710 C CA . VAL A 1 92 ? 17.172 -9.578 0.361 1 75.75 92 VAL A CA 1
ATOM 711 C C . VAL A 1 92 ? 17.469 -8.078 0.352 1 75.75 92 VAL A C 1
ATOM 713 O O . VAL A 1 92 ? 16.641 -7.277 0.81 1 75.75 92 VAL A O 1
ATOM 716 N N . ALA A 1 93 ? 18.578 -7.785 -0.188 1 78.38 93 ALA A N 1
ATOM 717 C CA . ALA A 1 93 ? 18.969 -6.379 -0.23 1 78.38 93 ALA A CA 1
ATOM 718 C C . ALA A 1 93 ? 17.984 -5.559 -1.057 1 78.38 93 ALA A C 1
ATOM 720 O O . ALA A 1 93 ? 17.641 -4.434 -0.683 1 78.38 93 ALA A O 1
ATOM 721 N N . LEU A 1 94 ? 17.547 -6.133 -2.109 1 82.75 94 LEU A N 1
ATOM 722 C CA . LEU A 1 94 ? 16.641 -5.41 -3 1 82.75 94 LEU A CA 1
ATOM 723 C C . LEU A 1 94 ? 15.242 -5.348 -2.416 1 82.75 94 LEU A C 1
ATOM 725 O O . LEU A 1 94 ? 14.469 -4.441 -2.738 1 82.75 94 LEU A O 1
ATOM 729 N N . PHE A 1 95 ? 15 -6.258 -1.533 1 80.81 95 PHE A N 1
ATOM 730 C CA . PHE A 1 95 ? 13.664 -6.316 -0.946 1 80.81 95 PHE A CA 1
ATOM 731 C C . PHE A 1 95 ? 13.586 -5.445 0.302 1 80.81 95 PHE A C 1
ATOM 733 O O . PHE A 1 95 ? 12.5 -5.055 0.724 1 80.81 95 PHE A O 1
ATOM 740 N N . LEU A 1 96 ? 14.672 -5.039 0.855 1 80.5 96 LEU A N 1
ATOM 741 C CA . LEU A 1 96 ? 14.758 -4.363 2.145 1 80.5 96 LEU A CA 1
ATOM 742 C C . LEU A 1 96 ? 13.992 -3.047 2.117 1 80.5 96 LEU A C 1
ATOM 744 O O . LEU A 1 96 ? 13.305 -2.705 3.082 1 80.5 96 LEU A O 1
ATOM 748 N N . PRO A 1 97 ? 14.078 -2.262 1.057 1 86.25 97 PRO A N 1
ATOM 749 C CA . PRO A 1 97 ? 13.359 -0.986 1.037 1 86.25 97 PRO A CA 1
ATOM 750 C C . PRO A 1 97 ? 11.852 -1.161 1.179 1 86.25 97 PRO A C 1
ATOM 752 O O . PRO A 1 97 ? 11.164 -0.276 1.703 1 86.25 97 PRO A O 1
ATOM 755 N N . TYR A 1 98 ? 11.375 -2.234 0.721 1 85.5 98 TYR A N 1
ATOM 756 C CA . TYR A 1 98 ? 9.938 -2.475 0.799 1 85.5 98 TYR A CA 1
ATOM 757 C C . TYR A 1 98 ? 9.484 -2.605 2.248 1 85.5 98 TYR A C 1
ATOM 759 O O . TYR A 1 98 ? 8.328 -2.34 2.568 1 85.5 98 TYR A O 1
ATOM 767 N N . ALA A 1 99 ? 10.422 -2.992 3.072 1 76.44 99 ALA A N 1
ATOM 768 C CA . ALA A 1 99 ? 10.117 -3.162 4.488 1 76.44 99 ALA A CA 1
ATOM 769 C C . ALA A 1 99 ? 10.133 -1.821 5.219 1 76.44 99 ALA A C 1
ATOM 771 O O . ALA A 1 99 ? 9.656 -1.721 6.352 1 76.44 99 ALA A O 1
ATOM 772 N N . VAL A 1 100 ? 10.641 -0.816 4.566 1 80.19 100 VAL A N 1
ATOM 773 C CA . VAL A 1 100 ? 10.695 0.519 5.152 1 80.19 100 VAL A CA 1
ATOM 774 C C . VAL A 1 100 ? 9.344 1.206 5.004 1 80.19 100 VAL A C 1
ATOM 776 O O . VAL A 1 100 ? 8.812 1.304 3.895 1 80.19 100 VAL A O 1
ATOM 779 N N . PRO A 1 101 ? 8.766 1.624 6.105 1 78.44 101 PRO A N 1
ATOM 780 C CA . PRO A 1 101 ? 7.5 2.35 6 1 78.44 101 PRO A CA 1
ATOM 781 C C . PRO A 1 101 ? 7.598 3.574 5.09 1 78.44 101 PRO A C 1
ATOM 783 O O . PRO A 1 101 ? 8.633 4.234 5.047 1 78.44 101 PRO A O 1
ATOM 786 N N . GLY A 1 102 ? 6.543 3.822 4.387 1 82.12 102 GLY A N 1
ATOM 787 C CA . GLY A 1 102 ? 6.508 4.902 3.414 1 82.12 102 GLY A CA 1
ATOM 788 C C . GLY A 1 102 ? 6.922 6.242 3.994 1 82.12 102 GLY A C 1
ATOM 789 O O . GLY A 1 102 ? 7.707 6.973 3.385 1 82.12 102 GLY A O 1
ATOM 790 N N . VAL A 1 103 ? 6.438 6.5 5.152 1 82.25 103 VAL A N 1
ATOM 791 C CA . VAL A 1 103 ? 6.742 7.773 5.793 1 82.25 103 VAL A CA 1
ATOM 792 C C . VAL A 1 103 ? 8.242 7.871 6.059 1 82.25 103 VAL A C 1
ATOM 794 O O . VAL A 1 103 ? 8.859 8.914 5.812 1 82.25 103 VAL A O 1
ATOM 797 N N . VAL A 1 104 ? 8.797 6.793 6.551 1 79.75 104 VAL A N 1
ATOM 798 C CA . VAL A 1 104 ? 10.219 6.758 6.852 1 79.75 104 VAL A CA 1
ATOM 799 C C . VAL A 1 104 ? 11.023 6.902 5.562 1 79.75 104 VAL A C 1
ATOM 801 O O . VAL A 1 104 ? 12.055 7.582 5.539 1 79.75 104 VAL A O 1
ATOM 804 N N . ALA A 1 105 ? 10.508 6.281 4.551 1 86.25 105 ALA A N 1
ATOM 805 C CA . ALA A 1 105 ? 11.18 6.379 3.26 1 86.25 105 ALA A CA 1
ATOM 806 C C . ALA A 1 105 ? 11.234 7.828 2.779 1 86.25 105 ALA A C 1
ATOM 808 O O . ALA A 1 105 ? 12.273 8.289 2.301 1 86.25 105 ALA A O 1
ATOM 809 N N . VAL A 1 106 ? 10.156 8.508 2.918 1 86.38 106 VAL A N 1
ATOM 810 C CA . VAL A 1 106 ? 10.094 9.898 2.471 1 86.38 106 VAL A CA 1
ATOM 811 C C . VAL A 1 106 ? 11.023 10.758 3.322 1 86.38 106 VAL A C 1
ATOM 813 O O . VAL A 1 106 ? 11.68 11.664 2.809 1 86.38 106 VAL A O 1
ATOM 816 N N . LEU A 1 107 ? 11.055 10.477 4.57 1 80.38 107 LEU A N 1
ATOM 817 C CA . LEU A 1 107 ? 11.938 11.227 5.457 1 80.38 107 LEU A CA 1
ATOM 818 C C . LEU A 1 107 ? 13.398 10.984 5.098 1 80.38 107 LEU A C 1
ATOM 820 O O . LEU A 1 107 ? 14.188 11.93 5.035 1 80.38 107 LEU A O 1
ATOM 824 N N . MET A 1 108 ? 13.688 9.742 4.816 1 82.06 108 MET A N 1
ATOM 825 C CA . MET A 1 108 ? 15.055 9.391 4.453 1 82.06 108 MET A CA 1
ATOM 826 C C . MET A 1 108 ? 15.477 10.109 3.172 1 82.06 108 MET A C 1
ATOM 828 O O . MET A 1 108 ? 16.516 10.773 3.141 1 82.06 108 MET A O 1
ATOM 832 N N . TRP A 1 109 ? 14.703 10.031 2.211 1 84.31 109 TRP A N 1
ATOM 833 C CA . TRP A 1 109 ? 15.023 10.648 0.927 1 84.31 109 TRP A CA 1
ATOM 834 C C . TRP A 1 109 ? 14.875 12.164 0.998 1 84.31 109 TRP A C 1
ATOM 836 O O . TRP A 1 109 ? 15.641 12.898 0.368 1 84.31 109 TRP A O 1
ATOM 846 N N . GLY A 1 110 ? 13.883 12.602 1.702 1 80.69 110 GLY A N 1
ATOM 847 C CA . GLY A 1 110 ? 13.672 14.031 1.846 1 80.69 110 GLY A CA 1
ATOM 848 C C . GLY A 1 110 ? 14.883 14.758 2.396 1 80.69 110 GLY A C 1
ATOM 849 O O . GLY A 1 110 ? 15.242 15.836 1.913 1 80.69 110 GLY A O 1
ATOM 850 N N . PHE A 1 111 ? 15.461 14.188 3.326 1 73.62 111 PHE A N 1
ATOM 851 C CA . PHE A 1 111 ? 16.641 14.789 3.928 1 73.62 111 PHE A CA 1
ATOM 852 C C . PHE A 1 111 ? 17.844 14.68 2.992 1 73.62 111 PHE A C 1
ATOM 854 O O . PHE A 1 111 ? 18.688 15.586 2.939 1 73.62 111 PHE A O 1
ATOM 861 N N . MET A 1 112 ? 17.859 13.633 2.299 1 77.12 112 MET A N 1
ATOM 862 C CA . MET A 1 112 ? 18.953 13.461 1.349 1 77.12 112 MET A CA 1
ATOM 863 C C . MET A 1 112 ? 18.844 14.461 0.202 1 77.12 112 MET A C 1
ATOM 865 O O . MET A 1 112 ? 19.859 14.898 -0.346 1 77.12 112 MET A O 1
ATOM 869 N N . TYR A 1 113 ? 17.641 14.82 -0.139 1 76.44 113 TYR A N 1
ATOM 870 C CA . TYR A 1 113 ? 17.406 15.766 -1.228 1 76.44 113 TYR A CA 1
ATOM 871 C C . TYR A 1 113 ? 17.781 17.188 -0.812 1 76.44 113 TYR A C 1
ATOM 873 O O . TYR A 1 113 ? 17.984 18.047 -1.662 1 76.44 113 TYR A O 1
ATOM 881 N N . ASP A 1 114 ? 17.641 17.375 0.418 1 66.5 114 ASP A N 1
ATOM 882 C CA . ASP A 1 114 ? 17.875 18.719 0.92 1 66.5 114 ASP A CA 1
ATOM 883 C C . ASP A 1 114 ? 19.344 19.125 0.749 1 66.5 114 ASP A C 1
ATOM 885 O O . ASP A 1 114 ? 20.25 18.328 0.999 1 66.5 114 ASP A O 1
ATOM 889 N N . ASP A 1 115 ? 19.578 20.109 -0.084 1 57.06 115 ASP A N 1
ATOM 890 C CA . ASP A 1 115 ? 20.859 20.656 -0.514 1 57.06 115 ASP A CA 1
ATOM 891 C C . ASP A 1 115 ? 21.781 20.906 0.682 1 57.06 115 ASP A C 1
ATOM 893 O O . ASP A 1 115 ? 23 20.734 0.585 1 57.06 115 ASP A O 1
ATOM 897 N N . ARG A 1 116 ? 21.328 21.562 1.653 1 48.28 116 ARG A N 1
ATOM 898 C CA . ARG A 1 116 ? 22.297 22.094 2.611 1 48.28 116 ARG A CA 1
ATOM 899 C C . ARG A 1 116 ? 22.953 20.984 3.396 1 48.28 116 ARG A C 1
ATOM 901 O O . ARG A 1 116 ? 24.156 21.031 3.676 1 48.28 116 ARG A O 1
ATOM 908 N N . LEU A 1 117 ? 22.234 20.047 3.867 1 46.22 117 LEU A N 1
ATOM 909 C CA . LEU A 1 117 ? 22.781 19.062 4.797 1 46.22 117 LEU A CA 1
ATOM 910 C C . LEU A 1 117 ? 22.719 17.656 4.215 1 46.22 117 LEU A C 1
ATOM 912 O O . LEU A 1 117 ? 23.281 16.719 4.777 1 46.22 117 LEU A O 1
ATOM 916 N N . GLY A 1 118 ? 22.203 17.578 2.918 1 54.12 118 GLY A N 1
ATOM 917 C CA . GLY A 1 118 ? 21.953 16.203 2.498 1 54.12 118 GLY A CA 1
ATOM 918 C C . GLY A 1 118 ? 22.953 15.695 1.485 1 54.12 118 GLY A C 1
ATOM 919 O O . GLY A 1 118 ? 23.922 16.375 1.173 1 54.12 118 GLY A O 1
ATOM 920 N N . LEU A 1 119 ? 22.969 14.367 1.189 1 53.66 119 LEU A N 1
ATOM 921 C CA . LEU A 1 119 ? 23.844 13.648 0.27 1 53.66 119 LEU A CA 1
ATOM 922 C C . LEU A 1 119 ? 23.844 14.305 -1.107 1 53.66 119 LEU A C 1
ATOM 924 O O . LEU A 1 119 ? 24.875 14.352 -1.779 1 53.66 119 LEU A O 1
ATOM 928 N N . THR A 1 120 ? 22.703 14.984 -1.456 1 54.28 120 THR A N 1
ATOM 929 C CA . THR A 1 120 ? 22.625 15.625 -2.766 1 54.28 120 THR A CA 1
ATOM 930 C C . THR A 1 120 ? 23.469 16.891 -2.799 1 54.28 120 THR A C 1
ATOM 932 O O . THR A 1 120 ? 24.109 17.188 -3.807 1 54.28 120 THR A O 1
ATOM 935 N N . GLY A 1 121 ? 23.375 17.609 -1.679 1 51.25 121 GLY A N 1
ATOM 936 C CA . GLY A 1 121 ? 24.234 18.766 -1.6 1 51.25 121 GLY A CA 1
ATOM 937 C C . GLY A 1 121 ? 25.719 18.422 -1.677 1 51.25 121 GLY A C 1
ATOM 938 O O . GLY A 1 121 ? 26.469 19.062 -2.414 1 51.25 121 GLY A O 1
ATOM 939 N N . SER A 1 122 ? 25.953 17.391 -0.992 1 54.28 122 SER A N 1
ATOM 940 C CA . SER A 1 122 ? 27.359 16.984 -0.983 1 54.28 122 SER A CA 1
ATOM 941 C C . SER A 1 122 ? 27.797 16.484 -2.354 1 54.28 122 SER A C 1
ATOM 943 O O . SER A 1 122 ? 28.922 16.75 -2.787 1 54.28 122 SER A O 1
ATOM 945 N N . LEU A 1 123 ? 26.906 15.727 -2.93 1 54.44 123 LEU A N 1
ATOM 946 C CA . LEU A 1 123 ? 27.234 15.219 -4.258 1 54.44 123 LEU A CA 1
ATOM 947 C C . LEU A 1 123 ? 27.328 16.359 -5.266 1 54.44 123 LEU A C 1
ATOM 949 O O . LEU A 1 123 ? 28.203 16.344 -6.148 1 54.44 123 LEU A O 1
ATOM 953 N N . ASN A 1 124 ? 26.391 17.281 -5.07 1 55.16 124 ASN A N 1
ATOM 954 C CA . ASN A 1 124 ? 26.453 18.453 -5.938 1 55.16 124 ASN A CA 1
ATOM 955 C C . ASN A 1 124 ? 27.766 19.219 -5.746 1 55.16 124 ASN A C 1
ATOM 957 O O . ASN A 1 124 ? 28.344 19.719 -6.711 1 55.16 124 ASN A O 1
ATOM 961 N N . ASP A 1 125 ? 28.109 19.297 -4.508 1 56.28 125 ASP A N 1
ATOM 962 C CA . ASP A 1 125 ? 29.359 19.984 -4.246 1 56.28 125 ASP A CA 1
ATOM 963 C C . ASP A 1 125 ? 30.547 19.234 -4.863 1 56.28 125 ASP A C 1
ATOM 965 O O . ASP A 1 125 ? 31.5 19.844 -5.332 1 56.28 125 ASP A O 1
ATOM 969 N N . LEU A 1 126 ? 30.375 17.984 -4.766 1 50.75 126 LEU A N 1
ATOM 970 C CA . LEU A 1 126 ? 31.453 17.188 -5.324 1 50.75 126 LEU A CA 1
ATOM 971 C C . LEU A 1 126 ? 31.531 17.344 -6.84 1 50.75 126 LEU A C 1
ATOM 973 O O . LEU A 1 126 ? 32.625 17.391 -7.414 1 50.75 126 LEU A O 1
ATOM 977 N N . VAL A 1 127 ? 30.344 17.375 -7.34 1 53.09 127 VAL A N 1
ATOM 978 C CA . VAL A 1 127 ? 30.375 17.453 -8.797 1 53.09 127 VAL A CA 1
ATOM 979 C C . VAL A 1 127 ? 30.422 18.922 -9.234 1 53.09 127 VAL A C 1
ATOM 981 O O . VAL A 1 127 ? 30.797 19.219 -10.367 1 53.09 127 VAL A O 1
ATOM 984 N N . GLY A 1 128 ? 30.281 19.891 -8.406 1 47.5 128 GLY A N 1
ATOM 985 C CA . GLY A 1 128 ? 30.453 21.312 -8.664 1 47.5 128 GLY A CA 1
ATOM 986 C C . GLY A 1 128 ? 29.234 21.953 -9.289 1 47.5 128 GLY A C 1
ATOM 987 O O . GLY A 1 128 ? 29.234 23.156 -9.594 1 47.5 128 GLY A O 1
ATOM 988 N N . PHE A 1 129 ? 28.297 21.25 -9.945 1 46.28 129 PHE A N 1
ATOM 989 C CA . PHE A 1 129 ? 27.094 21.859 -10.508 1 46.28 129 PHE A CA 1
ATOM 990 C C . PHE A 1 129 ? 25.844 21.203 -9.922 1 46.28 129 PHE A C 1
ATOM 992 O O . PHE A 1 129 ? 25.875 20.047 -9.523 1 46.28 129 PHE A O 1
ATOM 999 N N . PRO A 1 130 ? 24.922 22.172 -9.648 1 51.34 130 PRO A N 1
ATOM 1000 C CA . PRO A 1 130 ? 23.688 21.625 -9.078 1 51.34 130 PRO A CA 1
ATOM 1001 C C . PRO A 1 130 ? 23.078 20.516 -9.93 1 51.34 130 PRO A C 1
ATOM 1003 O O . PRO A 1 130 ? 22.609 20.766 -11.039 1 51.34 130 PRO A O 1
ATOM 1006 N N . LEU A 1 131 ? 23.531 19.438 -10.047 1 50.09 131 LEU A N 1
ATOM 1007 C CA . LEU A 1 131 ? 23.062 18.375 -10.938 1 50.09 131 LEU A CA 1
ATOM 1008 C C . LEU A 1 131 ? 21.578 18.125 -10.742 1 50.09 131 LEU A C 1
ATOM 1010 O O . LEU A 1 131 ? 20.812 18.078 -11.719 1 50.09 131 LEU A O 1
ATOM 1014 N N . ILE A 1 132 ? 21.094 17.672 -9.602 1 55.88 132 ILE A N 1
ATOM 1015 C CA . ILE A 1 132 ? 19.672 17.328 -9.484 1 55.88 132 ILE A CA 1
ATOM 1016 C C . ILE A 1 132 ? 19.094 17.984 -8.242 1 55.88 132 ILE A C 1
ATOM 1018 O O . ILE A 1 132 ? 19.609 17.828 -7.133 1 55.88 132 ILE A O 1
ATOM 1022 N N . ASP A 1 133 ? 18.469 19.203 -8.445 1 60.41 133 ASP A N 1
ATOM 1023 C CA . ASP A 1 133 ? 17.703 19.734 -7.332 1 60.41 133 ASP A CA 1
ATOM 1024 C C . ASP A 1 133 ? 16.312 19.125 -7.277 1 60.41 133 ASP A C 1
ATOM 1026 O O . ASP A 1 133 ? 15.406 19.531 -8.008 1 60.41 133 ASP A O 1
ATOM 1030 N N . PRO A 1 134 ? 16.281 18.141 -6.512 1 65.44 134 PRO A N 1
ATOM 1031 C CA . PRO A 1 134 ? 14.984 17.453 -6.473 1 65.44 134 PRO A CA 1
ATOM 1032 C C . PRO A 1 134 ? 13.867 18.312 -5.902 1 65.44 134 PRO A C 1
ATOM 1034 O O . PRO A 1 134 ? 12.688 18.031 -6.113 1 65.44 134 PRO A O 1
ATOM 1037 N N . TYR A 1 135 ? 14.289 19.406 -5.309 1 67.19 135 TYR A N 1
ATOM 1038 C CA . TYR A 1 135 ? 13.281 20.25 -4.688 1 67.19 135 TYR A CA 1
ATOM 1039 C C . TYR A 1 135 ? 12.961 21.469 -5.559 1 67.19 135 TYR A C 1
ATOM 1041 O O . TYR A 1 135 ? 13.07 22.609 -5.109 1 67.19 135 TYR A O 1
ATOM 1049 N N . THR A 1 136 ? 12.781 21.156 -6.734 1 70.44 136 THR A N 1
ATOM 1050 C CA . THR A 1 136 ? 12.188 22.109 -7.672 1 70.44 136 THR A CA 1
ATOM 1051 C C . THR A 1 136 ? 10.836 21.594 -8.172 1 70.44 136 THR A C 1
ATOM 1053 O O . THR A 1 136 ? 10.539 20.406 -8.07 1 70.44 136 THR A O 1
ATOM 1056 N N . LYS A 1 137 ? 10.062 22.531 -8.508 1 71.94 137 LYS A N 1
ATOM 1057 C CA . LYS A 1 137 ? 8.727 22.203 -8.992 1 71.94 137 LYS A CA 1
ATOM 1058 C C . LYS A 1 137 ? 8.781 21.141 -10.086 1 71.94 137 LYS A C 1
ATOM 1060 O O . LYS A 1 137 ? 7.922 20.266 -10.156 1 71.94 137 LYS A O 1
ATOM 1065 N N . GLN A 1 138 ? 9.805 21.219 -10.781 1 72.12 138 GLN A N 1
ATOM 1066 C CA . GLN A 1 138 ? 9.922 20.344 -11.938 1 72.12 138 GLN A CA 1
ATOM 1067 C C . GLN A 1 138 ? 10.359 18.938 -11.516 1 72.12 138 GLN A C 1
ATOM 1069 O O . GLN A 1 138 ? 9.969 17.938 -12.141 1 72.12 138 GLN A O 1
ATOM 1074 N N . TRP A 1 139 ? 10.938 18.875 -10.375 1 79.94 139 TRP A N 1
ATOM 1075 C CA . TRP A 1 139 ? 11.602 17.594 -10.102 1 79.94 139 TRP A CA 1
ATOM 1076 C C . TRP A 1 139 ? 10.984 16.906 -8.891 1 79.94 139 TRP A C 1
ATOM 1078 O O . TRP A 1 139 ? 11.352 15.781 -8.562 1 79.94 139 TRP A O 1
ATOM 1088 N N . ILE A 1 140 ? 9.977 17.562 -8.367 1 88.12 140 ILE A N 1
ATOM 1089 C CA . ILE A 1 140 ? 9.406 17 -7.152 1 88.12 140 ILE A CA 1
ATOM 1090 C C . ILE A 1 140 ? 8.688 15.688 -7.488 1 88.12 140 ILE A C 1
ATOM 1092 O O . ILE A 1 140 ? 8.719 14.734 -6.707 1 88.12 140 ILE A O 1
ATOM 1096 N N . LEU A 1 141 ? 8.055 15.695 -8.695 1 91.88 141 LEU A N 1
ATOM 1097 C CA . LEU A 1 141 ? 7.398 14.469 -9.117 1 91.88 141 LEU A CA 1
ATOM 1098 C C . LEU A 1 141 ? 8.414 13.352 -9.32 1 91.88 141 LEU A C 1
ATOM 1100 O O . LEU A 1 141 ? 8.156 12.195 -8.969 1 91.88 141 LEU A O 1
ATOM 1104 N N . THR A 1 142 ? 9.547 13.695 -9.828 1 90.88 142 THR A N 1
ATOM 1105 C CA . THR A 1 142 ? 10.625 12.734 -10.023 1 90.88 142 THR A CA 1
ATOM 1106 C C . THR A 1 142 ? 11.156 12.242 -8.68 1 90.88 142 THR A C 1
ATOM 1108 O O . THR A 1 142 ? 11.5 11.062 -8.539 1 90.88 142 THR A O 1
ATOM 1111 N N . ALA A 1 143 ? 11.211 13.156 -7.742 1 90.25 143 ALA A N 1
ATOM 1112 C CA . ALA A 1 143 ? 11.656 12.773 -6.402 1 90.25 143 ALA A CA 1
ATOM 1113 C C . ALA A 1 143 ? 10.695 11.766 -5.773 1 90.25 143 ALA A C 1
ATOM 1115 O O . ALA A 1 143 ? 11.125 10.766 -5.195 1 90.25 143 ALA A O 1
ATOM 1116 N N . ILE A 1 144 ? 9.445 12.062 -5.965 1 93.19 144 ILE A N 1
ATOM 1117 C CA . ILE A 1 144 ? 8.422 11.148 -5.461 1 93.19 144 ILE A CA 1
ATOM 1118 C C . ILE A 1 144 ? 8.547 9.797 -6.164 1 93.19 144 ILE A C 1
ATOM 1120 O O . ILE A 1 144 ? 8.5 8.75 -5.52 1 93.19 144 ILE A O 1
ATOM 1124 N N . GLY A 1 145 ? 8.703 9.875 -7.457 1 94.12 145 GLY A N 1
ATOM 1125 C CA . GLY A 1 145 ? 8.875 8.656 -8.234 1 94.12 145 GLY A CA 1
ATOM 1126 C C . GLY A 1 145 ? 10.07 7.836 -7.797 1 94.12 145 GLY A C 1
ATOM 1127 O O . GLY A 1 145 ? 10 6.605 -7.754 1 94.12 145 GLY A O 1
ATOM 1128 N N . ASN A 1 146 ? 11.102 8.484 -7.512 1 91.31 146 ASN A N 1
ATOM 1129 C CA . ASN A 1 146 ? 12.305 7.805 -7.039 1 91.31 146 ASN A CA 1
ATOM 1130 C C . ASN A 1 146 ? 12.047 7.078 -5.719 1 91.31 146 ASN A C 1
ATOM 1132 O O . ASN A 1 146 ? 12.492 5.941 -5.539 1 91.31 146 ASN A O 1
ATOM 1136 N N . ILE A 1 147 ? 11.375 7.75 -4.828 1 91.31 147 ILE A N 1
ATOM 1137 C CA . ILE A 1 147 ? 11.086 7.164 -3.523 1 91.31 147 ILE A CA 1
ATOM 1138 C C . ILE A 1 147 ? 10.219 5.918 -3.697 1 91.31 147 ILE A C 1
ATOM 1140 O O . ILE A 1 147 ? 10.516 4.867 -3.131 1 91.31 147 ILE A O 1
ATOM 1144 N N . VAL A 1 148 ? 9.219 6.008 -4.516 1 93.62 148 VAL A N 1
ATOM 1145 C CA . VAL A 1 148 ? 8.297 4.902 -4.746 1 93.62 148 VAL A CA 1
ATOM 1146 C C . VAL A 1 148 ? 9.023 3.758 -5.449 1 93.62 148 VAL A C 1
ATOM 1148 O O . VAL A 1 148 ? 8.844 2.59 -5.098 1 93.62 148 VAL A O 1
ATOM 1151 N N . THR A 1 149 ? 9.82 4.113 -6.402 1 93.69 149 THR A N 1
ATOM 1152 C CA . THR A 1 149 ? 10.602 3.096 -7.102 1 93.69 149 THR A CA 1
ATOM 1153 C C . THR A 1 149 ? 11.523 2.361 -6.137 1 93.69 149 THR A C 1
ATOM 1155 O O . THR A 1 149 ? 11.586 1.13 -6.145 1 93.69 149 THR A O 1
ATOM 1158 N N . TRP A 1 150 ? 12.164 3.121 -5.348 1 90.69 150 TRP A N 1
ATOM 1159 C CA . TRP A 1 150 ? 13.078 2.559 -4.359 1 90.69 150 TRP A CA 1
ATOM 1160 C C . TRP A 1 150 ? 12.352 1.589 -3.434 1 90.69 150 TRP A C 1
ATOM 1162 O O . TRP A 1 150 ? 12.883 0.522 -3.107 1 90.69 150 TRP A O 1
ATOM 1172 N N . GLU A 1 151 ? 11.203 1.877 -3.139 1 90.56 151 GLU A N 1
ATOM 1173 C CA . GLU A 1 151 ? 10.445 1.084 -2.178 1 90.56 151 GLU A CA 1
ATOM 1174 C C . GLU A 1 151 ? 9.875 -0.173 -2.828 1 90.56 151 GLU A C 1
ATOM 1176 O O . GLU A 1 151 ? 9.781 -1.223 -2.188 1 90.56 151 GLU A O 1
ATOM 1181 N N . PHE A 1 152 ? 9.555 -0.08 -4.117 1 91.94 152 PHE A N 1
ATOM 1182 C CA . PHE A 1 152 ? 8.703 -1.138 -4.652 1 91.94 152 PHE A CA 1
ATOM 1183 C C . PHE A 1 152 ? 9.469 -1.982 -5.664 1 91.94 152 PHE A C 1
ATOM 1185 O O . PHE A 1 152 ? 8.977 -3.023 -6.109 1 91.94 152 PHE A O 1
ATOM 1192 N N . VAL A 1 153 ? 10.625 -1.61 -6.027 1 91.5 153 VAL A N 1
ATOM 1193 C CA . VAL A 1 153 ? 11.383 -2.363 -7.023 1 91.5 153 VAL A CA 1
ATOM 1194 C C . VAL A 1 153 ? 11.633 -3.783 -6.52 1 91.5 153 VAL A C 1
ATOM 1196 O O . VAL A 1 153 ? 11.531 -4.746 -7.285 1 91.5 153 VAL A O 1
ATOM 1199 N N . GLY A 1 154 ? 11.984 -3.889 -5.309 1 87.88 154 GLY A N 1
ATOM 1200 C CA . GLY A 1 154 ? 12.25 -5.203 -4.746 1 87.88 154 GLY A CA 1
ATOM 1201 C C . GLY A 1 154 ? 11.023 -6.102 -4.73 1 87.88 154 GLY A C 1
ATOM 1202 O O . GLY A 1 154 ? 11.125 -7.293 -5.02 1 87.88 154 GLY A O 1
ATOM 1203 N N . TYR A 1 155 ? 9.891 -5.523 -4.41 1 86.62 155 TYR A N 1
ATOM 1204 C CA . TYR A 1 155 ? 8.617 -6.246 -4.414 1 86.62 155 TYR A CA 1
ATOM 1205 C C . TYR A 1 155 ? 8.305 -6.785 -5.801 1 86.62 155 TYR A C 1
ATOM 1207 O O . TYR A 1 155 ? 7.965 -7.961 -5.957 1 86.62 155 TYR A O 1
ATOM 1215 N N . ASN A 1 156 ? 8.391 -5.996 -6.762 1 91.69 156 ASN A N 1
ATOM 1216 C CA . ASN A 1 156 ? 8.109 -6.402 -8.133 1 91.69 156 ASN A CA 1
ATOM 1217 C C . ASN A 1 156 ? 9.148 -7.398 -8.648 1 91.69 156 ASN A C 1
ATOM 1219 O O . ASN A 1 156 ? 8.82 -8.312 -9.406 1 91.69 156 ASN A O 1
ATOM 1223 N N . MET A 1 157 ? 10.391 -7.188 -8.25 1 89.62 157 MET A N 1
ATOM 1224 C CA . MET A 1 157 ? 11.445 -8.125 -8.641 1 89.62 157 MET A CA 1
ATOM 1225 C C . MET A 1 157 ? 11.133 -9.531 -8.133 1 89.62 157 MET A C 1
ATOM 1227 O O . MET A 1 157 ? 11.281 -10.508 -8.867 1 89.62 157 MET A O 1
ATOM 1231 N N . LEU A 1 158 ? 10.617 -9.57 -6.953 1 83 158 LEU A N 1
ATOM 1232 C CA . LEU A 1 158 ? 10.312 -10.867 -6.363 1 83 158 LEU A CA 1
ATOM 1233 C C . LEU A 1 158 ? 9.164 -11.547 -7.105 1 83 158 LEU A C 1
ATOM 1235 O O . LEU A 1 158 ? 9.18 -12.766 -7.297 1 83 158 LEU A O 1
ATOM 1239 N N . ILE A 1 159 ? 8.188 -10.789 -7.438 1 81.94 159 ILE A N 1
ATOM 1240 C CA . ILE A 1 159 ? 7.059 -11.312 -8.195 1 81.94 159 ILE A CA 1
ATOM 1241 C C . ILE A 1 159 ? 7.547 -11.867 -9.531 1 81.94 159 ILE A C 1
ATOM 1243 O O . ILE A 1 159 ? 7.191 -12.984 -9.914 1 81.94 159 ILE A O 1
ATOM 1247 N N . LEU A 1 160 ? 8.406 -11.172 -10.195 1 88.75 160 LEU A N 1
ATOM 1248 C CA . LEU A 1 160 ? 8.914 -11.586 -11.5 1 88.75 160 LEU A CA 1
ATOM 1249 C C . LEU A 1 160 ? 9.875 -12.766 -11.367 1 88.75 160 LEU A C 1
ATOM 1251 O O . LEU A 1 160 ? 9.852 -13.68 -12.188 1 88.75 160 LEU A O 1
ATOM 1255 N N . TYR A 1 161 ? 10.648 -12.688 -10.344 1 86.5 161 TYR A N 1
ATOM 1256 C CA . TYR A 1 161 ? 11.578 -13.781 -10.094 1 86.5 161 TYR A CA 1
ATOM 1257 C C . TYR A 1 161 ? 10.828 -15.086 -9.836 1 86.5 161 TYR A C 1
ATOM 1259 O O . TYR A 1 161 ? 11.219 -16.141 -10.344 1 86.5 161 TYR A O 1
ATOM 1267 N N . ALA A 1 162 ? 9.797 -14.977 -9.086 1 77.62 162 ALA A N 1
ATOM 1268 C CA . ALA A 1 162 ? 8.984 -16.156 -8.812 1 77.62 162 ALA A CA 1
ATOM 1269 C C . ALA A 1 162 ? 8.398 -16.734 -10.094 1 77.62 162 ALA A C 1
ATOM 1271 O O . ALA A 1 162 ? 8.312 -17.953 -10.25 1 77.62 162 ALA A O 1
ATOM 1272 N N . ALA A 1 163 ? 7.984 -15.906 -10.984 1 81.19 163 ALA A N 1
ATOM 1273 C CA . ALA A 1 163 ? 7.449 -16.344 -12.266 1 81.19 163 ALA A CA 1
ATOM 1274 C C . ALA A 1 163 ? 8.531 -17.016 -13.102 1 81.19 163 ALA A C 1
ATOM 1276 O O . ALA A 1 163 ? 8.258 -18 -13.797 1 81.19 163 ALA A O 1
ATOM 1277 N N . LEU A 1 164 ? 9.773 -16.578 -13.062 1 85.88 164 LEU A N 1
ATOM 1278 C CA . LEU A 1 164 ? 10.883 -17.172 -13.797 1 85.88 164 LEU A CA 1
ATOM 1279 C C . LEU A 1 164 ? 11.18 -18.578 -13.289 1 85.88 164 LEU A C 1
ATOM 1281 O O . LEU A 1 164 ? 11.531 -19.469 -14.07 1 85.88 164 LEU A O 1
ATOM 1285 N N . LYS A 1 165 ? 10.945 -18.719 -12.062 1 82 165 LYS A N 1
ATOM 1286 C CA . LYS A 1 165 ? 11.273 -19.984 -11.43 1 82 165 LYS A CA 1
ATOM 1287 C C . LYS A 1 165 ? 10.242 -21.062 -11.781 1 82 165 LYS A C 1
ATOM 1289 O O . LYS A 1 165 ? 10.492 -22.25 -11.586 1 82 165 LYS A O 1
ATOM 1294 N N . THR A 1 166 ? 9.195 -20.609 -12.344 1 75.81 166 THR A N 1
ATOM 1295 C CA . THR A 1 166 ? 8.188 -21.578 -12.742 1 75.81 166 THR A CA 1
ATOM 1296 C C . THR A 1 166 ? 8.555 -22.219 -14.086 1 75.81 166 THR A C 1
ATOM 1298 O O . THR A 1 166 ? 7.984 -23.234 -14.477 1 75.81 166 THR A O 1
ATOM 1301 N N . VAL A 1 167 ? 9.555 -21.719 -14.805 1 82 167 VAL A N 1
ATOM 1302 C CA . VAL A 1 167 ? 9.984 -22.25 -16.094 1 82 167 VAL A CA 1
ATOM 1303 C C . VAL A 1 167 ? 10.828 -23.5 -15.875 1 82 167 VAL A C 1
ATOM 1305 O O . VAL A 1 167 ? 11.836 -23.453 -15.164 1 82 167 VAL A O 1
ATOM 1308 N N . PRO A 1 168 ? 10.398 -24.516 -16.453 1 85.75 168 PRO A N 1
ATOM 1309 C CA . PRO A 1 168 ? 11.164 -25.75 -16.266 1 85.75 168 PRO A CA 1
ATOM 1310 C C . PRO A 1 168 ? 12.594 -25.656 -16.797 1 85.75 168 PRO A C 1
ATOM 1312 O O . PRO A 1 168 ? 12.828 -25.016 -17.828 1 85.75 168 PRO A O 1
ATOM 1315 N N . LEU A 1 169 ? 13.398 -26.312 -16.094 1 85.12 169 LEU A N 1
ATOM 1316 C CA . LEU A 1 169 ? 14.82 -26.312 -16.438 1 85.12 169 LEU A CA 1
ATOM 1317 C C . LEU A 1 169 ? 15.055 -26.938 -17.797 1 85.12 169 LEU A C 1
ATOM 1319 O O . LEU A 1 169 ? 15.984 -26.562 -18.516 1 85.12 169 LEU A O 1
ATOM 1323 N N . GLU A 1 170 ? 14.18 -27.812 -18.109 1 90 170 GLU A N 1
ATOM 1324 C CA . GLU A 1 170 ? 14.297 -28.547 -19.359 1 90 170 GLU A CA 1
ATOM 1325 C C . GLU A 1 170 ? 14.242 -27.594 -20.562 1 90 170 GLU A C 1
ATOM 1327 O O . GLU A 1 170 ? 14.883 -27.844 -21.578 1 90 170 GLU A O 1
ATOM 1332 N N . ILE A 1 171 ? 13.539 -26.578 -20.422 1 88.75 171 ILE A N 1
ATOM 1333 C CA . ILE A 1 171 ? 13.391 -25.609 -21.5 1 88.75 171 ILE A CA 1
ATOM 1334 C C . ILE A 1 171 ? 14.711 -24.859 -21.719 1 88.75 171 ILE A C 1
ATOM 1336 O O . ILE A 1 171 ? 15.117 -24.625 -22.859 1 88.75 171 ILE A O 1
ATOM 1340 N N . TYR A 1 172 ? 15.391 -24.641 -20.703 1 86.38 172 TYR A N 1
ATOM 1341 C CA . TYR A 1 172 ? 16.672 -23.938 -20.781 1 86.38 172 TYR A CA 1
ATOM 1342 C C . TYR A 1 172 ? 17.75 -24.859 -21.359 1 86.38 172 TYR A C 1
ATOM 1344 O O . TYR A 1 172 ? 18.609 -24.422 -22.141 1 86.38 172 TYR A O 1
ATOM 1352 N N . GLU A 1 173 ? 17.656 -26.109 -20.969 1 88.25 173 GLU A N 1
ATOM 1353 C CA . GLU A 1 173 ? 18.609 -27.094 -21.469 1 88.25 173 GLU A CA 1
ATOM 1354 C C . GLU A 1 173 ? 18.438 -27.312 -22.969 1 88.25 173 GLU A C 1
ATOM 1356 O O . GLU A 1 173 ? 19.422 -27.406 -23.703 1 88.25 173 GLU A O 1
ATOM 1361 N N . ALA A 1 174 ? 17.234 -27.406 -23.312 1 91 174 ALA A N 1
ATOM 1362 C CA . ALA A 1 174 ? 16.938 -27.562 -24.734 1 91 174 ALA A CA 1
ATOM 1363 C C . ALA A 1 174 ? 17.438 -26.375 -25.531 1 91 174 ALA A C 1
ATOM 1365 O O . ALA A 1 174 ? 17.969 -26.531 -26.641 1 91 174 ALA A O 1
ATOM 1366 N N . ALA A 1 175 ? 17.297 -25.25 -25.016 1 90.5 175 ALA A N 1
ATOM 1367 C CA . ALA A 1 175 ? 17.75 -24.031 -25.703 1 90.5 175 ALA A CA 1
ATOM 1368 C C . ALA A 1 175 ? 19.281 -24 -25.781 1 90.5 175 ALA A C 1
ATOM 1370 O O . ALA A 1 175 ? 19.828 -23.547 -26.781 1 90.5 175 ALA A O 1
ATOM 1371 N N . ALA A 1 176 ? 19.891 -24.5 -24.766 1 87.44 176 ALA A N 1
ATOM 1372 C CA . ALA A 1 176 ? 21.359 -24.578 -24.75 1 87.44 176 ALA A CA 1
ATOM 1373 C C . ALA A 1 176 ? 21.875 -25.547 -25.812 1 87.44 176 ALA A C 1
ATOM 1375 O O . ALA A 1 176 ? 22.891 -25.281 -26.453 1 87.44 176 ALA A O 1
ATOM 1376 N N . ILE A 1 177 ? 21.156 -26.594 -25.922 1 90.81 177 ILE A N 1
ATOM 1377 C CA . ILE A 1 177 ? 21.516 -27.594 -26.906 1 90.81 177 ILE A CA 1
ATOM 1378 C C . ILE A 1 177 ? 21.375 -27 -28.312 1 90.81 177 ILE A C 1
ATOM 1380 O O . ILE A 1 177 ? 22.188 -27.297 -29.203 1 90.81 177 ILE A O 1
ATOM 1384 N N . ASP A 1 178 ? 20.438 -26.125 -28.516 1 91.88 178 ASP A N 1
ATOM 1385 C CA . ASP A 1 178 ? 20.219 -25.453 -29.797 1 91.88 178 ASP A CA 1
ATOM 1386 C C . ASP A 1 178 ? 21.203 -24.312 -30 1 91.88 178 ASP A C 1
ATOM 1388 O O . ASP A 1 178 ? 21.203 -23.672 -31.062 1 91.88 178 ASP A O 1
ATOM 1392 N N . GLY A 1 179 ? 22.062 -24.094 -29.047 1 88.62 179 GLY A N 1
ATOM 1393 C CA . GLY A 1 179 ? 23.078 -23.062 -29.156 1 88.62 179 GLY A CA 1
ATOM 1394 C C . GLY A 1 179 ? 22.547 -21.656 -28.922 1 88.62 179 GLY A C 1
ATOM 1395 O O . GLY A 1 179 ? 23.094 -20.688 -29.438 1 88.62 179 GLY A O 1
ATOM 1396 N N . ALA A 1 180 ? 21.453 -21.578 -28.281 1 87.94 180 ALA A N 1
ATOM 1397 C CA . ALA A 1 180 ? 20.844 -20.266 -28.047 1 87.94 180 ALA A CA 1
ATOM 1398 C C . ALA A 1 180 ? 21.703 -19.438 -27.094 1 87.94 180 ALA A C 1
ATOM 1400 O O . ALA A 1 180 ? 22.203 -19.969 -26.094 1 87.94 180 ALA A O 1
ATOM 1401 N N . ASN A 1 181 ? 21.953 -18.156 -27.469 1 88.62 181 ASN A N 1
ATOM 1402 C CA . ASN A 1 181 ? 22.672 -17.25 -26.578 1 88.62 181 ASN A CA 1
ATOM 1403 C C . ASN A 1 181 ? 21.781 -16.688 -25.484 1 88.62 181 ASN A C 1
ATOM 1405 O O . ASN A 1 181 ? 20.562 -16.906 -25.5 1 88.62 181 ASN A O 1
ATOM 1409 N N . GLN A 1 182 ? 22.359 -16.047 -24.547 1 85.25 182 GLN A N 1
ATOM 1410 C CA . GLN A 1 182 ? 21.641 -15.562 -23.375 1 85.25 182 GLN A CA 1
ATOM 1411 C C . GLN A 1 182 ? 20.562 -14.555 -23.781 1 85.25 182 GLN A C 1
ATOM 1413 O O . GLN A 1 182 ? 19.484 -14.539 -23.188 1 85.25 182 GLN A O 1
ATOM 1418 N N . PHE A 1 183 ? 20.906 -13.773 -24.703 1 88.56 183 PHE A N 1
ATOM 1419 C CA . PHE A 1 183 ? 19.953 -12.766 -25.141 1 88.56 183 PHE A CA 1
ATOM 1420 C C . PHE A 1 183 ? 18.734 -13.422 -25.797 1 88.56 183 PHE A C 1
ATOM 1422 O O . PHE A 1 183 ? 17.609 -12.969 -25.594 1 88.56 183 PHE A O 1
ATOM 1429 N N . ARG A 1 184 ? 18.953 -14.484 -26.5 1 89.81 184 ARG A N 1
ATOM 1430 C CA . ARG A 1 184 ? 17.859 -15.227 -27.125 1 89.81 184 ARG A CA 1
ATOM 1431 C C . ARG A 1 184 ? 17.016 -15.938 -26.062 1 89.81 184 ARG A C 1
ATOM 1433 O O . ARG A 1 184 ? 15.789 -16 -26.188 1 89.81 184 ARG A O 1
ATOM 1440 N N . ILE A 1 185 ? 17.672 -16.438 -25.109 1 90.56 185 ILE A N 1
ATOM 1441 C CA . ILE A 1 185 ? 16.969 -17.125 -24.031 1 90.56 185 ILE A CA 1
ATOM 1442 C C . ILE A 1 185 ? 16.078 -16.141 -23.266 1 90.56 185 ILE A C 1
ATOM 1444 O O . ILE A 1 185 ? 14.914 -16.422 -22.984 1 90.56 185 ILE A O 1
ATOM 1448 N N . VAL A 1 186 ? 16.641 -14.938 -23.016 1 89.88 186 VAL A N 1
ATOM 1449 C CA . VAL A 1 186 ? 15.891 -13.914 -22.281 1 89.88 186 VAL A CA 1
ATOM 1450 C C . VAL A 1 186 ? 14.688 -13.453 -23.109 1 89.88 186 VAL A C 1
ATOM 1452 O O . VAL A 1 186 ? 13.562 -13.414 -22.625 1 89.88 186 VAL A O 1
ATOM 1455 N N . ARG A 1 187 ? 14.859 -13.219 -24.297 1 90.62 187 ARG A N 1
ATOM 1456 C CA . ARG A 1 187 ? 13.828 -12.633 -25.141 1 90.62 187 ARG A CA 1
ATOM 1457 C C . ARG A 1 187 ? 12.789 -13.68 -25.531 1 90.62 187 ARG A C 1
ATOM 1459 O O . ARG A 1 187 ? 11.594 -13.383 -25.609 1 90.62 187 ARG A O 1
ATOM 1466 N N . SER A 1 188 ? 13.211 -14.969 -25.672 1 91.12 188 SER A N 1
ATOM 1467 C CA . SER A 1 188 ? 12.312 -15.969 -26.234 1 91.12 188 SER A CA 1
ATOM 1468 C C . SER A 1 188 ? 11.742 -16.875 -25.156 1 91.12 188 SER A C 1
ATOM 1470 O O . SER A 1 188 ? 10.703 -17.516 -25.359 1 91.12 188 SER A O 1
ATOM 1472 N N . ILE A 1 189 ? 12.391 -16.875 -24.047 1 90.06 189 ILE A N 1
ATOM 1473 C CA . ILE A 1 189 ? 11.938 -17.812 -23.031 1 90.06 189 ILE A CA 1
ATOM 1474 C C . ILE A 1 189 ? 11.57 -17.062 -21.75 1 90.06 189 ILE A C 1
ATOM 1476 O O . ILE A 1 189 ? 10.414 -17.094 -21.312 1 90.06 189 ILE A O 1
ATOM 1480 N N . LYS A 1 190 ? 12.469 -16.25 -21.281 1 90.38 190 LYS A N 1
ATOM 1481 C CA . LYS A 1 190 ? 12.281 -15.648 -19.953 1 90.38 190 LYS A CA 1
ATOM 1482 C C . LYS A 1 190 ? 11.242 -14.531 -20 1 90.38 190 LYS A C 1
ATOM 1484 O O . LYS A 1 190 ? 10.336 -14.484 -19.156 1 90.38 190 LYS A O 1
ATOM 1489 N N . ILE A 1 191 ? 11.289 -13.688 -20.969 1 90.25 191 ILE A N 1
ATOM 1490 C CA . ILE A 1 191 ? 10.383 -12.547 -21.047 1 90.25 191 ILE A CA 1
ATOM 1491 C C . ILE A 1 191 ? 8.953 -13.039 -21.266 1 90.25 191 ILE A C 1
ATOM 1493 O O . ILE A 1 191 ? 8.031 -12.633 -20.547 1 90.25 191 ILE A O 1
ATOM 1497 N N . PRO A 1 192 ? 8.797 -13.977 -22.172 1 88.06 192 PRO A N 1
ATOM 1498 C CA . PRO A 1 192 ? 7.449 -14.531 -22.328 1 88.06 192 PRO A CA 1
ATOM 1499 C C . PRO A 1 192 ? 6.953 -15.242 -21.078 1 88.06 192 PRO A C 1
ATOM 1501 O O . PRO A 1 192 ? 5.758 -15.219 -20.781 1 88.06 192 PRO A O 1
ATOM 1504 N N . ALA A 1 193 ? 7.828 -15.828 -20.391 1 86.12 193 ALA A N 1
ATOM 1505 C CA . ALA A 1 193 ? 7.449 -16.578 -19.203 1 86.12 193 ALA A CA 1
ATOM 1506 C C . ALA A 1 193 ? 6.957 -15.641 -18.094 1 86.12 193 ALA A C 1
ATOM 1508 O O . ALA A 1 193 ? 6.125 -16.031 -17.266 1 86.12 193 ALA A O 1
ATOM 1509 N N . VAL A 1 194 ? 7.422 -14.375 -18.094 1 90.06 194 VAL A N 1
ATOM 1510 C CA . VAL A 1 194 ? 7.055 -13.469 -17 1 90.06 194 VAL A CA 1
ATOM 1511 C C . VAL A 1 194 ? 5.957 -12.516 -17.469 1 90.06 194 VAL A C 1
ATOM 1513 O O . VAL A 1 194 ? 5.562 -11.609 -16.734 1 90.06 194 VAL A O 1
ATOM 1516 N N . ARG A 1 195 ? 5.473 -12.727 -18.578 1 88.06 195 ARG A N 1
ATOM 1517 C CA . ARG A 1 195 ? 4.469 -11.836 -19.141 1 88.06 195 ARG A CA 1
ATOM 1518 C C . ARG A 1 195 ? 3.246 -11.742 -18.234 1 88.06 195 ARG A C 1
ATOM 1520 O O . ARG A 1 195 ? 2.732 -10.648 -18 1 88.06 195 ARG A O 1
ATOM 1527 N N . GLY A 1 196 ? 2.75 -12.852 -17.766 1 82.5 196 GLY A N 1
ATOM 1528 C CA . GLY A 1 196 ? 1.619 -12.836 -16.859 1 82.5 196 GLY A CA 1
ATOM 1529 C C . GLY A 1 196 ? 1.892 -12.062 -15.578 1 82.5 196 GLY A C 1
ATOM 1530 O O . GLY A 1 196 ? 1.07 -11.25 -15.156 1 82.5 196 GLY A O 1
ATOM 1531 N N . ALA A 1 197 ? 3.02 -12.375 -15.062 1 83.75 197 ALA A N 1
ATOM 1532 C CA . ALA A 1 197 ? 3.414 -11.695 -13.836 1 83.75 197 ALA A CA 1
ATOM 1533 C C . ALA A 1 197 ? 3.586 -10.195 -14.078 1 83.75 197 ALA A C 1
ATOM 1535 O O . ALA A 1 197 ? 3.275 -9.383 -13.203 1 83.75 197 ALA A O 1
ATOM 1536 N N . LEU A 1 198 ? 4.039 -9.828 -15.242 1 89.56 198 LEU A N 1
ATOM 1537 C CA . LEU A 1 198 ? 4.238 -8.422 -15.594 1 89.56 198 LEU A CA 1
ATOM 1538 C C . LEU A 1 198 ? 2.902 -7.695 -15.688 1 89.56 198 LEU A C 1
ATOM 1540 O O . LEU A 1 198 ? 2.797 -6.531 -15.297 1 89.56 198 LEU A O 1
ATOM 1544 N N . VAL A 1 199 ? 1.942 -8.367 -16.219 1 85.56 199 VAL A N 1
ATOM 1545 C CA . VAL A 1 199 ? 0.615 -7.77 -16.328 1 85.56 199 VAL A CA 1
ATOM 1546 C C . VAL A 1 199 ? 0.048 -7.512 -14.938 1 85.56 199 VAL A C 1
ATOM 1548 O O . VAL A 1 199 ? -0.478 -6.43 -14.664 1 85.56 199 VAL A O 1
ATOM 1551 N N . ILE A 1 200 ? 0.255 -8.461 -14.094 1 80.94 200 ILE A N 1
ATOM 1552 C CA . ILE A 1 200 ? -0.238 -8.328 -12.727 1 80.94 200 ILE A CA 1
ATOM 1553 C C . ILE A 1 200 ? 0.507 -7.203 -12.016 1 80.94 200 ILE A C 1
ATOM 1555 O O . ILE A 1 200 ? -0.11 -6.359 -11.367 1 80.94 200 ILE A O 1
ATOM 1559 N N . ALA A 1 201 ? 1.803 -7.227 -12.156 1 86.75 201 ALA A N 1
ATOM 1560 C CA . ALA A 1 201 ? 2.621 -6.176 -11.555 1 86.75 201 ALA A CA 1
ATOM 1561 C C . ALA A 1 201 ? 2.215 -4.797 -12.07 1 86.75 201 ALA A C 1
ATOM 1563 O O . ALA A 1 201 ? 2.205 -3.822 -11.32 1 86.75 201 ALA A O 1
ATOM 1564 N N . THR A 1 202 ? 1.888 -4.773 -13.336 1 90.88 202 THR A N 1
ATOM 1565 C CA . THR A 1 202 ? 1.483 -3.512 -13.945 1 90.88 202 THR A CA 1
ATOM 1566 C C . THR A 1 202 ? 0.142 -3.045 -13.391 1 90.88 202 THR A C 1
ATOM 1568 O O . THR A 1 202 ? -0.033 -1.862 -13.086 1 90.88 202 THR A O 1
ATOM 1571 N N . ILE A 1 203 ? -0.777 -3.912 -13.234 1 85.69 203 ILE A N 1
ATOM 1572 C CA . ILE A 1 203 ? -2.092 -3.566 -12.703 1 85.69 203 ILE A CA 1
ATOM 1573 C C . ILE A 1 203 ? -1.948 -3.041 -11.273 1 85.69 203 ILE A C 1
ATOM 1575 O O . ILE A 1 203 ? -2.516 -2 -10.93 1 85.69 203 ILE A O 1
ATOM 1579 N N . PHE A 1 204 ? -1.17 -3.691 -10.484 1 83.06 204 PHE A N 1
ATOM 1580 C CA . PHE A 1 204 ? -0.963 -3.262 -9.109 1 83.06 204 PHE A CA 1
ATOM 1581 C C . PHE A 1 204 ? -0.253 -1.915 -9.062 1 83.06 204 PHE A C 1
ATOM 1583 O O . PHE A 1 204 ? -0.511 -1.103 -8.172 1 83.06 204 PHE A O 1
ATOM 1590 N N . SER A 1 205 ? 0.611 -1.747 -10.008 1 90.81 205 SER A N 1
ATOM 1591 C CA . SER A 1 205 ? 1.312 -0.469 -10.07 1 90.81 205 SER A CA 1
ATOM 1592 C C . SER A 1 205 ? 0.369 0.658 -10.477 1 90.81 205 SER A C 1
ATOM 1594 O O . SER A 1 205 ? 0.52 1.796 -10.031 1 90.81 205 SER A O 1
ATOM 1596 N N . ILE A 1 206 ? -0.564 0.306 -11.352 1 90.81 206 ILE A N 1
ATOM 1597 C CA . ILE A 1 206 ? -1.577 1.283 -11.734 1 90.81 206 ILE A CA 1
ATOM 1598 C C . ILE A 1 206 ? -2.404 1.677 -10.516 1 90.81 206 ILE A C 1
ATOM 1600 O O . ILE A 1 206 ? -2.574 2.865 -10.227 1 90.81 206 ILE A O 1
ATOM 1604 N N . LEU A 1 207 ? -2.873 0.741 -9.766 1 87.12 207 LEU A N 1
ATOM 1605 C CA . LEU A 1 207 ? -3.664 1.013 -8.57 1 87.12 207 LEU A CA 1
ATOM 1606 C C . LEU A 1 207 ? -2.855 1.813 -7.555 1 87.12 207 LEU A C 1
ATOM 1608 O O . LEU A 1 207 ? -3.359 2.779 -6.98 1 87.12 207 LEU A O 1
ATOM 1612 N N . GLY A 1 208 ? -1.619 1.424 -7.449 1 87.94 208 GLY A N 1
ATOM 1613 C CA . GLY A 1 208 ? -0.743 2.148 -6.543 1 87.94 208 GLY A CA 1
ATOM 1614 C C . GLY A 1 208 ? -0.511 3.588 -6.961 1 87.94 208 GLY A C 1
ATOM 1615 O O . GLY A 1 208 ? -0.448 4.484 -6.113 1 87.94 208 GLY A O 1
ATOM 1616 N N . SER A 1 209 ? -0.35 3.801 -8.211 1 92.19 209 SER A N 1
ATOM 1617 C CA . SER A 1 209 ? -0.106 5.145 -8.719 1 92.19 209 SER A CA 1
ATOM 1618 C C . SER A 1 209 ? -1.295 6.062 -8.453 1 92.19 209 SER A C 1
ATOM 1620 O O . SER A 1 209 ? -1.121 7.207 -8.031 1 92.19 209 SER A O 1
ATOM 1622 N N . PHE A 1 210 ? -2.424 5.586 -8.648 1 89.81 210 PHE A N 1
ATOM 1623 C CA . PHE A 1 210 ? -3.617 6.402 -8.461 1 89.81 210 PHE A CA 1
ATOM 1624 C C . PHE A 1 210 ? -3.924 6.582 -6.977 1 89.81 210 PHE A C 1
ATOM 1626 O O . PHE A 1 210 ? -4.746 7.422 -6.609 1 89.81 210 PHE A O 1
ATOM 1633 N N . GLN A 1 211 ? -3.246 5.828 -6.152 1 88.31 211 GLN A N 1
ATOM 1634 C CA . GLN A 1 211 ? -3.402 5.969 -4.707 1 88.31 211 GLN A CA 1
ATOM 1635 C C . GLN A 1 211 ? -2.309 6.855 -4.121 1 88.31 211 GLN A C 1
ATOM 1637 O O . GLN A 1 211 ? -2.197 6.984 -2.9 1 88.31 211 GLN A O 1
ATOM 1642 N N . LEU A 1 212 ? -1.572 7.461 -4.988 1 90.38 212 LEU A N 1
ATOM 1643 C CA . LEU A 1 212 ? -0.444 8.273 -4.551 1 90.38 212 LEU A CA 1
ATOM 1644 C C . LEU A 1 212 ? -0.91 9.398 -3.637 1 90.38 212 LEU A C 1
ATOM 1646 O O . LEU A 1 212 ? -1.631 10.305 -4.07 1 90.38 212 LEU A O 1
ATOM 1650 N N . PHE A 1 213 ? -0.526 9.391 -2.373 1 91.25 213 PHE A N 1
ATOM 1651 C CA . PHE A 1 213 ? -0.927 10.375 -1.368 1 91.25 213 PHE A CA 1
ATOM 1652 C C . PHE A 1 213 ? 0.146 10.516 -0.296 1 91.25 213 PHE A C 1
ATOM 1654 O O . PHE A 1 213 ? 0.55 11.633 0.04 1 91.25 213 PHE A O 1
ATOM 1661 N N . ASN A 1 214 ? 0.646 9.422 0.186 1 87.88 214 ASN A N 1
ATOM 1662 C CA . ASN A 1 214 ? 1.534 9.422 1.344 1 87.88 214 ASN A CA 1
ATOM 1663 C C . ASN A 1 214 ? 2.814 10.203 1.068 1 87.88 214 ASN A C 1
ATOM 1665 O O . ASN A 1 214 ? 3.176 11.102 1.833 1 87.88 214 ASN A O 1
ATOM 1669 N N . GLU A 1 215 ? 3.396 9.891 -0.06 1 90.69 215 GLU A N 1
ATOM 1670 C CA . GLU A 1 215 ? 4.691 10.492 -0.367 1 90.69 215 GLU A CA 1
ATOM 1671 C C . GLU A 1 215 ? 4.574 11.992 -0.574 1 90.69 215 GLU A C 1
ATOM 1673 O O . GLU A 1 215 ? 5.281 12.773 0.072 1 90.69 215 GLU A O 1
ATOM 1678 N N . PRO A 1 216 ? 3.602 12.398 -1.394 1 91.75 216 PRO A N 1
ATOM 1679 C CA . PRO A 1 216 ? 3.48 13.852 -1.551 1 91.75 216 PRO A CA 1
ATOM 1680 C C . PRO A 1 216 ? 2.984 14.539 -0.283 1 91.75 216 PRO A C 1
ATOM 1682 O O . PRO A 1 216 ? 3.369 15.68 -0.007 1 91.75 216 PRO A O 1
ATOM 1685 N N . ASN A 1 217 ? 2.158 13.93 0.482 1 89.62 217 ASN A N 1
ATOM 1686 C CA . ASN A 1 217 ? 1.648 14.523 1.713 1 89.62 217 ASN A CA 1
ATOM 1687 C C . ASN A 1 217 ? 2.764 14.75 2.73 1 89.62 217 ASN A C 1
ATOM 1689 O O . ASN A 1 217 ? 2.785 15.773 3.414 1 89.62 217 ASN A O 1
ATOM 1693 N N . VAL A 1 218 ? 3.66 13.844 2.846 1 87.69 218 VAL A N 1
ATOM 1694 C CA . VAL A 1 218 ? 4.777 13.977 3.775 1 87.69 218 VAL A CA 1
ATOM 1695 C C . VAL A 1 218 ? 5.789 14.984 3.232 1 87.69 218 VAL A C 1
ATOM 1697 O O . VAL A 1 218 ? 6.324 15.805 3.984 1 87.69 218 VAL A O 1
ATOM 1700 N N . LEU A 1 219 ? 6.02 14.984 1.974 1 88 219 LEU A N 1
ATOM 1701 C CA . LEU A 1 219 ? 6.969 15.906 1.361 1 88 219 LEU A CA 1
ATOM 1702 C C . LEU A 1 219 ? 6.469 17.344 1.456 1 88 219 LEU A C 1
ATOM 1704 O O . LEU A 1 219 ? 7.266 18.281 1.479 1 88 219 LEU A O 1
ATOM 1708 N N . LYS A 1 220 ? 5.184 17.453 1.508 1 88.38 220 LYS A N 1
ATOM 1709 C CA . LYS A 1 220 ? 4.586 18.781 1.652 1 88.38 220 LYS A CA 1
ATOM 1710 C C . LYS A 1 220 ? 5.078 19.469 2.92 1 88.38 220 LYS A C 1
ATOM 1712 O O . LYS A 1 220 ? 5.234 20.688 2.945 1 88.38 220 LYS A O 1
ATOM 1717 N N . GLU A 1 221 ? 5.309 18.734 3.928 1 83.94 221 GLU A N 1
ATOM 1718 C CA . GLU A 1 221 ? 5.812 19.297 5.176 1 83.94 221 GLU A CA 1
ATOM 1719 C C . GLU A 1 221 ? 7.246 19.797 5.02 1 83.94 221 GLU A C 1
ATOM 1721 O O . GLU A 1 221 ? 7.66 20.734 5.691 1 83.94 221 GLU A O 1
ATOM 1726 N N . ILE A 1 222 ? 8 19.188 4.121 1 79.25 222 ILE A N 1
ATOM 1727 C CA . ILE A 1 222 ? 9.391 19.562 3.873 1 79.25 222 ILE A CA 1
ATOM 1728 C C . ILE A 1 222 ? 9.445 20.734 2.896 1 79.25 222 ILE A C 1
ATOM 1730 O O . ILE A 1 222 ? 10.188 21.688 3.109 1 79.25 222 ILE A O 1
ATOM 1734 N N . GLN A 1 223 ? 8.594 20.562 1.89 1 83.38 223 GLN A N 1
ATOM 1735 C CA . GLN A 1 223 ? 8.539 21.609 0.863 1 83.38 223 GLN A CA 1
ATOM 1736 C C . GLN A 1 223 ? 7.098 22 0.551 1 83.38 223 GLN A C 1
ATOM 1738 O O . GLN A 1 223 ? 6.57 21.656 -0.507 1 83.38 223 GLN A O 1
ATOM 1743 N N . PRO A 1 224 ? 6.555 22.781 1.392 1 83.62 224 PRO A N 1
ATOM 1744 C CA . PRO A 1 224 ? 5.145 23.141 1.224 1 83.62 224 PRO A CA 1
ATOM 1745 C C . PRO A 1 224 ? 4.879 23.922 -0.059 1 83.62 224 PRO A C 1
ATOM 1747 O O . PRO A 1 224 ? 3.787 23.828 -0.628 1 83.62 224 PRO A O 1
ATOM 1750 N N . ALA A 1 225 ? 5.914 24.594 -0.529 1 85.44 225 ALA A N 1
ATOM 1751 C CA . ALA A 1 225 ? 5.738 25.453 -1.694 1 85.44 225 ALA A CA 1
ATOM 1752 C C . ALA A 1 225 ? 5.691 24.641 -2.98 1 85.44 225 ALA A C 1
ATOM 1754 O O . ALA A 1 225 ? 5.184 25.109 -4.004 1 85.44 225 ALA A O 1
ATOM 1755 N N . LEU A 1 226 ? 6.137 23.453 -2.865 1 85.81 226 LEU A N 1
ATOM 1756 C CA . LEU A 1 226 ? 6.273 22.656 -4.086 1 85.81 226 LEU A CA 1
ATOM 1757 C C . LEU A 1 226 ? 5.102 21.703 -4.254 1 85.81 226 LEU A C 1
ATOM 1759 O O . LEU A 1 226 ? 4.891 21.156 -5.34 1 85.81 226 LEU A O 1
ATOM 1763 N N . ILE A 1 227 ? 4.301 21.516 -3.254 1 91.5 227 ILE A N 1
ATOM 1764 C CA . ILE A 1 227 ? 3.168 20.609 -3.309 1 91.5 227 ILE A CA 1
ATOM 1765 C C . ILE A 1 227 ? 1.868 21.375 -3.105 1 91.5 227 ILE A C 1
ATOM 1767 O O . ILE A 1 227 ? 1.532 21.75 -1.981 1 91.5 227 ILE A O 1
ATOM 1771 N N . SER A 1 228 ? 1.162 21.5 -4.18 1 92.06 228 SER A N 1
ATOM 1772 C CA . SER A 1 228 ? -0.082 22.266 -4.121 1 92.06 228 SER A CA 1
ATOM 1773 C C . SER A 1 228 ? -1.181 21.469 -3.422 1 92.06 228 SER A C 1
ATOM 1775 O O . SER A 1 228 ? -1.024 20.281 -3.17 1 92.06 228 SER A O 1
ATOM 1777 N N . THR A 1 229 ? -2.307 22.188 -3.17 1 92.94 229 THR A N 1
ATOM 1778 C CA . THR A 1 229 ? -3.447 21.578 -2.496 1 92.94 229 THR A CA 1
ATOM 1779 C C . THR A 1 229 ? -4.18 20.609 -3.43 1 92.94 229 THR A C 1
ATOM 1781 O O . THR A 1 229 ? -5.047 19.859 -2.992 1 92.94 229 THR A O 1
ATOM 1784 N N . TYR A 1 230 ? -3.781 20.609 -4.715 1 94.94 230 TYR A N 1
ATOM 1785 C CA . TYR A 1 230 ? -4.383 19.719 -5.695 1 94.94 230 TYR A CA 1
ATOM 1786 C C . TYR A 1 230 ? -3.312 18.953 -6.465 1 94.94 230 TYR A C 1
ATOM 1788 O O . TYR A 1 230 ? -3.484 18.656 -7.652 1 94.94 230 TYR A O 1
ATOM 1796 N N . TYR A 1 231 ? -2.203 18.688 -5.805 1 94.69 231 TYR A N 1
ATOM 1797 C CA . TYR A 1 231 ? -1.043 18.078 -6.441 1 94.69 231 TYR A CA 1
ATOM 1798 C C . TYR A 1 231 ? -1.405 16.719 -7.047 1 94.69 231 TYR A C 1
ATOM 1800 O O . TYR A 1 231 ? -0.94 16.375 -8.133 1 94.69 231 TYR A O 1
ATOM 1808 N N . THR A 1 232 ? -2.08 15.891 -6.363 1 95.31 232 THR A N 1
ATOM 1809 C CA . THR A 1 232 ? -2.723 14.68 -6.852 1 95.31 232 THR A CA 1
ATOM 1810 C C . THR A 1 232 ? -4.215 14.688 -6.531 1 95.31 232 THR A C 1
ATOM 1812 O O . THR A 1 232 ? -4.66 15.43 -5.656 1 95.31 232 THR A O 1
ATOM 1815 N N . PRO A 1 233 ? -4.949 13.859 -7.234 1 94.38 233 PRO A N 1
ATOM 1816 C CA . PRO A 1 233 ? -6.383 13.812 -6.934 1 94.38 233 PRO A CA 1
ATOM 1817 C C . PRO A 1 233 ? -6.672 13.445 -5.48 1 94.38 233 PRO A C 1
ATOM 1819 O O . PRO A 1 233 ? -7.621 13.969 -4.887 1 94.38 233 PRO A O 1
ATOM 1822 N N . ASN A 1 234 ? -5.867 12.656 -4.898 1 93.19 234 ASN A N 1
ATOM 1823 C CA . ASN A 1 234 ? -6.059 12.273 -3.506 1 93.19 234 ASN A CA 1
ATOM 1824 C C . ASN A 1 234 ? -5.793 13.438 -2.557 1 93.19 234 ASN A C 1
ATOM 1826 O O . ASN A 1 234 ? -6.512 13.625 -1.575 1 93.19 234 ASN A O 1
ATOM 1830 N N . ILE A 1 235 ? -4.785 14.18 -2.875 1 93.12 235 ILE A N 1
ATOM 1831 C CA . ILE A 1 235 ? -4.496 15.367 -2.076 1 93.12 235 ILE A CA 1
ATOM 1832 C C . ILE A 1 235 ? -5.625 16.391 -2.238 1 93.12 235 ILE A C 1
ATOM 1834 O O . ILE A 1 235 ? -6.02 17.047 -1.272 1 93.12 235 ILE A O 1
ATOM 1838 N N . TYR A 1 236 ? -6.09 16.531 -3.475 1 94.56 236 TYR A N 1
ATOM 1839 C CA . TYR A 1 236 ? -7.195 17.438 -3.748 1 94.56 236 TYR A CA 1
ATOM 1840 C C . TYR A 1 236 ? -8.438 17.047 -2.949 1 94.56 236 TYR A C 1
ATOM 1842 O O . TYR A 1 236 ? -9.047 17.891 -2.291 1 94.56 236 TYR A O 1
ATOM 1850 N N . ALA A 1 237 ? -8.805 15.828 -2.953 1 90.69 237 ALA A N 1
ATOM 1851 C CA . ALA A 1 237 ? -9.953 15.336 -2.195 1 90.69 237 ALA A CA 1
ATOM 1852 C C . ALA A 1 237 ? -9.766 15.578 -0.7 1 90.69 237 ALA A C 1
ATOM 1854 O O . ALA A 1 237 ? -10.703 15.977 -0.008 1 90.69 237 ALA A O 1
ATOM 1855 N N . TYR A 1 238 ? -8.578 15.328 -0.29 1 89.81 238 TYR A N 1
ATOM 1856 C CA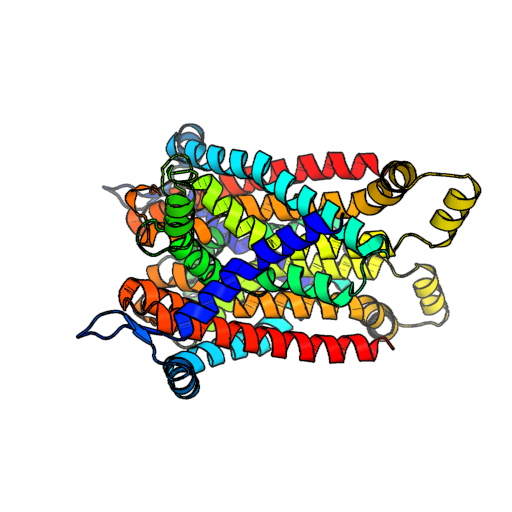 . TYR A 1 238 ? -8.242 15.539 1.113 1 89.81 238 TYR A CA 1
ATOM 1857 C C . TYR A 1 238 ? -8.461 17 1.51 1 89.81 238 TYR A C 1
ATOM 1859 O O . TYR A 1 238 ? -9.102 17.281 2.523 1 89.81 238 TYR A O 1
ATOM 1867 N N . ASN A 1 239 ? -7.992 17.906 0.707 1 91.88 239 ASN A N 1
ATOM 1868 C CA . ASN A 1 239 ? -8.094 19.328 1.021 1 91.88 239 ASN A CA 1
ATOM 1869 C C . ASN A 1 239 ? -9.516 19.844 0.839 1 91.88 239 ASN A C 1
ATOM 1871 O O . ASN A 1 239 ? -9.961 20.719 1.573 1 91.88 239 ASN A O 1
ATOM 1875 N N . LEU A 1 240 ? -10.195 19.328 -0.143 1 89.88 240 LEU A N 1
ATOM 1876 C CA . LEU A 1 240 ? -11.602 19.688 -0.313 1 89.88 240 LEU A CA 1
ATOM 1877 C C . LEU A 1 240 ? -12.406 19.328 0.932 1 89.88 240 LEU A C 1
ATOM 1879 O O . LEU A 1 240 ? -13.297 20.078 1.339 1 89.88 240 LEU A O 1
ATOM 1883 N N . THR A 1 241 ? -12.055 18.234 1.528 1 84.62 241 THR A N 1
ATOM 1884 C CA . THR A 1 241 ? -12.797 17.734 2.682 1 84.62 241 THR A CA 1
ATOM 1885 C C . THR A 1 241 ? -12.43 18.531 3.938 1 84.62 241 THR A C 1
ATOM 1887 O O . THR A 1 241 ? -13.312 19.031 4.637 1 84.62 241 THR A O 1
ATOM 1890 N N . PHE A 1 242 ? -11.172 18.75 4.16 1 82.75 242 PHE A N 1
ATOM 1891 C CA . PHE A 1 242 ? -10.758 19.188 5.488 1 82.75 242 PHE A CA 1
ATOM 1892 C C . PHE A 1 242 ? -10.422 20.672 5.496 1 82.75 242 PHE A C 1
ATOM 1894 O O . PHE A 1 242 ? -10.5 21.328 6.535 1 82.75 242 PHE A O 1
ATOM 1901 N N . VAL A 1 243 ? -10.039 21.156 4.43 1 81.81 243 VAL A N 1
ATOM 1902 C CA . VAL A 1 243 ? -9.742 22.578 4.359 1 81.81 243 VAL A CA 1
ATOM 1903 C C . VAL A 1 243 ? -10.938 23.328 3.766 1 81.81 243 VAL A C 1
ATOM 1905 O O . VAL A 1 243 ? -11.367 24.359 4.305 1 81.81 243 VAL A O 1
ATOM 1908 N N . GLY A 1 244 ? -11.578 22.781 2.75 1 83.62 244 GLY A N 1
ATOM 1909 C CA . GLY A 1 244 ? -12.648 23.453 2.029 1 83.62 244 GLY A CA 1
ATOM 1910 C C . GLY A 1 244 ? -14.023 23.109 2.551 1 83.62 244 GLY A C 1
ATOM 1911 O O . GLY A 1 244 ? -15.016 23.75 2.203 1 83.62 244 GLY A O 1
ATOM 1912 N N . ASN A 1 245 ? -14.148 22.062 3.307 1 81.5 245 ASN A N 1
ATOM 1913 C CA . ASN A 1 245 ? -15.422 21.562 3.824 1 81.5 245 ASN A CA 1
ATOM 1914 C C . ASN A 1 245 ? -16.391 21.219 2.695 1 81.5 245 ASN A C 1
ATOM 1916 O O . ASN A 1 245 ? -17.578 21.516 2.777 1 81.5 245 ASN A O 1
ATOM 1920 N N . GLN A 1 246 ? -15.789 20.781 1.615 1 87.12 246 GLN A N 1
ATOM 1921 C CA . GLN A 1 246 ? -16.578 20.359 0.46 1 87.12 246 GLN A CA 1
ATOM 1922 C C . GLN A 1 246 ? -16.578 18.844 0.333 1 87.12 246 GLN A C 1
ATOM 1924 O O . GLN A 1 246 ? -16.094 18.297 -0.66 1 87.12 246 GLN A O 1
ATOM 1929 N N . VAL A 1 247 ? -17.297 18.328 1.203 1 83.38 247 VAL A N 1
ATOM 1930 C CA . VAL A 1 247 ? -17.312 16.875 1.328 1 83.38 247 VAL A CA 1
ATOM 1931 C C . VAL A 1 247 ? -18.031 16.25 0.132 1 83.38 247 VAL A C 1
ATOM 1933 O O . VAL A 1 247 ? -17.594 15.219 -0.393 1 83.38 247 VAL A O 1
ATOM 1936 N N . SER A 1 248 ? -19.031 16.859 -0.306 1 87.06 248 SER A N 1
ATOM 1937 C CA . SER A 1 248 ? -19.812 16.328 -1.419 1 87.06 248 SER A CA 1
ATOM 1938 C C . SER A 1 248 ? -19 16.328 -2.715 1 87.06 248 SER A C 1
ATOM 1940 O O . SER A 1 248 ? -19 15.352 -3.457 1 87.06 248 SER A O 1
ATOM 1942 N N . TYR A 1 249 ? -18.328 17.438 -2.889 1 90.69 249 TYR A N 1
ATOM 1943 C CA . TYR A 1 249 ? -17.516 17.516 -4.094 1 90.69 249 TYR A CA 1
ATOM 1944 C C . TYR A 1 249 ? -16.312 16.578 -3.99 1 90.69 249 TYR A C 1
ATOM 1946 O O . TYR A 1 249 ? -15.891 15.984 -4.988 1 90.69 249 TYR A O 1
ATOM 1954 N N . ALA A 1 250 ? -15.797 16.469 -2.803 1 89.69 250 ALA A N 1
ATOM 1955 C CA . ALA A 1 250 ? -14.711 15.516 -2.59 1 89.69 250 ALA A CA 1
ATOM 1956 C C . ALA A 1 250 ? -15.141 14.094 -2.924 1 89.69 250 ALA A C 1
ATOM 1958 O O . ALA A 1 250 ? -14.367 13.32 -3.498 1 89.69 250 ALA A O 1
ATOM 1959 N N . ALA A 1 251 ? -16.359 13.812 -2.562 1 87.69 251 ALA A N 1
ATOM 1960 C CA . ALA A 1 251 ? -16.906 12.5 -2.893 1 87.69 251 ALA A CA 1
ATOM 1961 C C . ALA A 1 251 ? -16.984 12.305 -4.402 1 87.69 251 ALA A C 1
ATOM 1963 O O . ALA A 1 251 ? -16.688 11.219 -4.91 1 87.69 251 ALA A O 1
ATOM 1964 N N . THR A 1 252 ? -17.359 13.305 -5.055 1 91 252 THR A N 1
ATOM 1965 C CA . THR A 1 252 ? -17.422 13.258 -6.512 1 91 252 THR A CA 1
ATOM 1966 C C . THR A 1 252 ? -16.031 13.031 -7.109 1 91 252 THR A C 1
ATOM 1968 O O . THR A 1 252 ? -15.859 12.203 -8.008 1 91 252 THR A O 1
ATOM 1971 N N . VAL A 1 253 ? -15.086 13.766 -6.59 1 91.81 253 VAL A N 1
ATOM 1972 C CA . VAL A 1 253 ? -13.703 13.633 -7.047 1 91.81 253 VAL A CA 1
ATOM 1973 C C . VAL A 1 253 ? -13.227 12.195 -6.84 1 91.81 253 VAL A C 1
ATOM 1975 O O . VAL A 1 253 ? -12.594 11.617 -7.723 1 91.81 253 VAL A O 1
ATOM 1978 N N . ALA A 1 254 ? -13.562 11.648 -5.75 1 87.75 254 ALA A N 1
ATOM 1979 C CA . ALA A 1 254 ? -13.164 10.281 -5.418 1 87.75 254 ALA A CA 1
ATOM 1980 C C . ALA A 1 254 ? -13.789 9.281 -6.391 1 87.75 254 ALA A C 1
ATOM 1982 O O . ALA A 1 254 ? -13.117 8.352 -6.852 1 87.75 254 ALA A O 1
ATOM 1983 N N . ILE A 1 255 ? -14.984 9.445 -6.727 1 86.75 255 ILE A N 1
ATOM 1984 C CA . ILE A 1 255 ? -15.695 8.531 -7.609 1 86.75 255 ILE A CA 1
ATOM 1985 C C . ILE A 1 255 ? -15.133 8.633 -9.023 1 86.75 255 ILE A C 1
ATOM 1987 O O . ILE A 1 255 ? -14.875 7.621 -9.672 1 86.75 255 ILE A O 1
ATOM 1991 N N . VAL A 1 256 ? -14.977 9.812 -9.43 1 90.69 256 VAL A N 1
ATOM 1992 C CA . VAL A 1 256 ? -14.453 10.039 -10.773 1 90.69 256 VAL A CA 1
ATOM 1993 C C . VAL A 1 256 ? -13.062 9.414 -10.898 1 90.69 256 VAL A C 1
ATOM 1995 O O . VAL A 1 256 ? -12.773 8.719 -11.875 1 90.69 256 VAL A O 1
ATOM 1998 N N . MET A 1 257 ? -12.266 9.625 -9.93 1 89.25 257 MET A N 1
ATOM 1999 C CA . MET A 1 257 ? -10.914 9.078 -9.984 1 89.25 257 MET A CA 1
ATOM 2000 C C . MET A 1 257 ? -10.93 7.559 -9.844 1 89.25 257 MET A C 1
ATOM 2002 O O . MET A 1 257 ? -10.102 6.867 -10.438 1 89.25 257 MET A O 1
ATOM 2006 N N . GLY A 1 258 ? -11.844 7.074 -9.008 1 85.69 258 GLY A N 1
ATOM 2007 C CA . GLY A 1 258 ? -12.023 5.633 -8.953 1 85.69 258 GLY A CA 1
ATOM 2008 C C . GLY A 1 258 ? -12.383 5.023 -10.297 1 85.69 258 GLY A C 1
ATOM 2009 O O . GLY A 1 258 ? -11.852 3.975 -10.672 1 85.69 258 GLY A O 1
ATOM 2010 N N . LEU A 1 259 ? -13.211 5.664 -11.016 1 85.38 259 LEU A N 1
ATOM 2011 C CA . LEU A 1 259 ? -13.625 5.195 -12.336 1 85.38 259 LEU A CA 1
ATOM 2012 C C . LEU A 1 259 ? -12.469 5.266 -13.32 1 85.38 259 LEU A C 1
ATOM 2014 O O . LEU A 1 259 ? -12.273 4.348 -14.117 1 85.38 259 LEU A O 1
ATOM 2018 N N . VAL A 1 260 ? -11.742 6.336 -13.289 1 89.5 260 VAL A N 1
ATOM 2019 C CA . VAL A 1 260 ? -10.586 6.477 -14.164 1 89.5 260 VAL A CA 1
ATOM 2020 C C . VAL A 1 260 ? -9.586 5.355 -13.891 1 89.5 260 VAL A C 1
ATOM 2022 O O . VAL A 1 260 ? -9.07 4.73 -14.812 1 89.5 26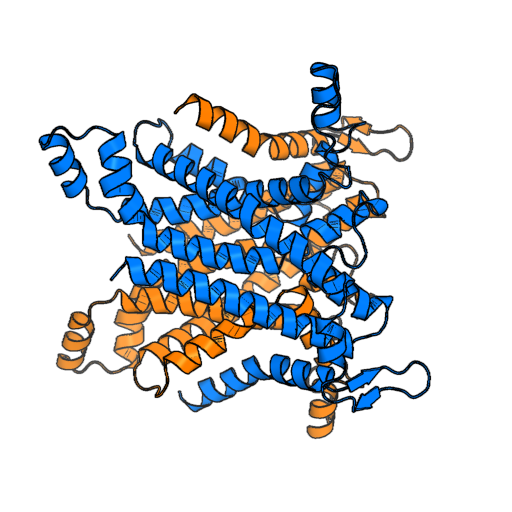0 VAL A O 1
ATOM 2025 N N . THR A 1 261 ? -9.336 5.129 -12.609 1 87.56 261 THR A N 1
ATOM 2026 C CA . THR A 1 261 ? -8.422 4.062 -12.211 1 87.56 261 THR A CA 1
ATOM 2027 C C . THR A 1 261 ? -8.906 2.713 -12.727 1 87.56 261 THR A C 1
ATOM 2029 O O . THR A 1 261 ? -8.125 1.935 -13.273 1 87.56 261 THR A O 1
ATOM 2032 N N . ALA A 1 262 ? -10.211 2.467 -12.602 1 83 262 ALA A N 1
ATOM 2033 C CA . ALA A 1 262 ? -10.797 1.207 -13.047 1 83 262 ALA A CA 1
ATOM 2034 C C . ALA A 1 262 ? -10.656 1.044 -14.562 1 83 262 ALA A C 1
ATOM 2036 O O . ALA A 1 262 ? -10.328 -0.04 -15.047 1 83 262 ALA A O 1
ATOM 2037 N N . VAL A 1 263 ? -10.883 2.057 -15.281 1 87.69 263 VAL A N 1
ATOM 2038 C CA . VAL A 1 263 ? -10.82 2.014 -16.734 1 87.69 263 VAL A CA 1
ATOM 2039 C C . VAL A 1 263 ? -9.391 1.76 -17.188 1 87.69 263 VAL A C 1
ATOM 2041 O O . VAL A 1 263 ? -9.141 0.911 -18.047 1 87.69 263 VAL A O 1
ATOM 2044 N N . VAL A 1 264 ? -8.43 2.439 -16.609 1 88.44 264 VAL A N 1
ATOM 2045 C CA . VAL A 1 264 ? -7.031 2.273 -16.984 1 88.44 264 VAL A CA 1
ATOM 2046 C C . VAL A 1 264 ? -6.57 0.856 -16.641 1 88.44 264 VAL A C 1
ATOM 2048 O O . VAL A 1 264 ? -5.926 0.198 -17.469 1 88.44 264 VAL A O 1
ATOM 2051 N N . ALA A 1 265 ? -6.926 0.441 -15.477 1 82.69 265 ALA A N 1
ATOM 2052 C CA . ALA A 1 265 ? -6.559 -0.911 -15.062 1 82.69 265 ALA A CA 1
ATOM 2053 C C . ALA A 1 265 ? -7.184 -1.955 -15.984 1 82.69 265 ALA A C 1
ATOM 2055 O O . ALA A 1 265 ? -6.539 -2.943 -16.344 1 82.69 265 ALA A O 1
ATOM 2056 N N . TYR A 1 266 ? -8.383 -1.723 -16.438 1 81.5 266 TYR A N 1
ATOM 2057 C CA . TYR A 1 266 ? -9.102 -2.652 -17.297 1 81.5 266 TYR A CA 1
ATOM 2058 C C . TYR A 1 266 ? -8.461 -2.711 -18.688 1 81.5 266 TYR A C 1
ATOM 2060 O O . TYR A 1 266 ? -8.32 -3.789 -19.266 1 81.5 266 TYR A O 1
ATOM 2068 N N . VAL A 1 267 ? -8.141 -1.637 -19.172 1 86.75 267 VAL A N 1
ATOM 2069 C CA . VAL A 1 267 ? -7.523 -1.567 -20.484 1 86.75 267 VAL A CA 1
ATOM 2070 C C . VAL A 1 267 ? -6.203 -2.338 -20.484 1 86.75 267 VAL A C 1
ATOM 2072 O O . VAL A 1 267 ? -5.914 -3.094 -21.422 1 86.75 267 VAL A O 1
ATOM 2075 N N . VAL A 1 268 ? -5.438 -2.191 -19.453 1 82 268 VAL A N 1
ATOM 2076 C CA . VAL A 1 268 ? -4.16 -2.885 -19.344 1 82 268 VAL A CA 1
ATOM 2077 C C . VAL A 1 268 ? -4.398 -4.383 -19.172 1 82 268 VAL A C 1
ATOM 2079 O O . VAL A 1 268 ? -3.678 -5.203 -19.75 1 82 268 VAL A O 1
ATOM 2082 N N . GLN A 1 269 ? -5.344 -4.676 -18.406 1 76.81 269 GLN A N 1
ATOM 2083 C CA . GLN A 1 269 ? -5.676 -6.082 -18.203 1 76.81 269 GLN A CA 1
ATOM 2084 C C . GLN A 1 269 ? -6.059 -6.75 -19.531 1 76.81 269 GLN A C 1
ATOM 2086 O O . GLN A 1 269 ? -5.672 -7.891 -19.781 1 76.81 269 GLN A O 1
ATOM 2091 N N . LEU A 1 270 ? -6.848 -6.148 -20.328 1 78.31 270 LEU A N 1
ATOM 2092 C CA . LEU A 1 270 ? -7.297 -6.688 -21.609 1 78.31 270 LEU A CA 1
ATOM 2093 C C . LEU A 1 270 ? -6.121 -6.883 -22.562 1 78.31 270 LEU A C 1
ATOM 2095 O O . LEU A 1 270 ? -6.043 -7.895 -23.25 1 78.31 270 LEU A O 1
ATOM 2099 N N . ARG A 1 271 ? -5.27 -6.039 -22.5 1 76.56 271 ARG A N 1
ATOM 2100 C CA . ARG A 1 271 ? -4.121 -6.109 -23.406 1 76.56 271 ARG A CA 1
ATOM 2101 C C . ARG A 1 271 ? -3.139 -7.188 -22.953 1 76.56 271 ARG A C 1
ATOM 2103 O O . ARG A 1 271 ? -2.479 -7.816 -23.781 1 76.56 271 ARG A O 1
ATOM 2110 N N . GLY A 1 272 ? -3.008 -7.301 -21.688 1 71.44 272 GLY A N 1
ATOM 2111 C CA . GLY A 1 272 ? -2.102 -8.305 -21.156 1 71.44 272 GLY A CA 1
ATOM 2112 C C . GLY A 1 272 ? -2.611 -9.719 -21.328 1 71.44 272 GLY A C 1
ATOM 2113 O O . GLY A 1 272 ? -1.836 -10.633 -21.625 1 71.44 272 GLY A O 1
ATOM 2114 N N . THR A 1 273 ? -3.92 -9.953 -21.031 1 57.91 273 THR A N 1
ATOM 2115 C CA . THR A 1 273 ? -4.516 -11.273 -21.188 1 57.91 273 THR A CA 1
ATOM 2116 C C . THR A 1 273 ? -4.633 -11.656 -22.656 1 57.91 273 THR A C 1
ATOM 2118 O O . THR A 1 273 ? -4.488 -12.828 -23.016 1 57.91 273 THR A O 1
ATOM 2121 N N . ARG A 1 274 ? -5.035 -10.875 -23.391 1 55.41 274 ARG A N 1
ATOM 2122 C CA . ARG A 1 274 ? -5.156 -11.211 -24.812 1 55.41 274 ARG A CA 1
ATOM 2123 C C . ARG A 1 274 ? -3.844 -11.773 -25.344 1 55.41 274 ARG A C 1
ATOM 2125 O O . ARG A 1 274 ? -3.848 -12.656 -26.203 1 55.41 274 ARG A O 1
ATOM 2132 N N . ARG A 1 275 ? -2.781 -11.344 -24.797 1 51.03 275 ARG A N 1
ATOM 2133 C CA . ARG A 1 275 ? -1.545 -11.875 -25.359 1 51.03 275 ARG A CA 1
ATOM 2134 C C . ARG A 1 275 ? -1.271 -13.281 -24.844 1 51.03 275 ARG A C 1
ATOM 2136 O O . ARG A 1 275 ? -0.39 -13.977 -25.375 1 51.03 275 ARG A O 1
ATOM 2143 N N . GLU A 1 276 ? -1.88 -13.562 -23.719 1 47 276 GLU A N 1
ATOM 2144 C CA . GLU A 1 276 ? -1.691 -14.953 -23.328 1 47 276 GLU A CA 1
ATOM 2145 C C . GLU A 1 276 ? -2.535 -15.891 -24.188 1 47 276 GLU A C 1
ATOM 2147 O O . GLU A 1 276 ? -2.195 -17.062 -24.344 1 47 276 GLU A O 1
ATOM 2152 N N . ILE A 1 277 ? -3.707 -15.492 -24.75 1 33.97 277 ILE A N 1
ATOM 2153 C CA . ILE A 1 277 ? -4.398 -16.422 -25.641 1 33.97 277 ILE A CA 1
ATOM 2154 C C . ILE A 1 277 ? -3.756 -16.375 -27.016 1 33.97 277 ILE A C 1
ATOM 2156 O O . ILE A 1 277 ? -3.5 -15.297 -27.562 1 33.97 277 ILE A O 1
ATOM 2160 N N . MET B 1 1 ? 26.969 -7.121 -15.992 1 45.41 1 MET B N 1
ATOM 2161 C CA . MET B 1 1 ? 25.719 -7.262 -15.258 1 45.41 1 MET B CA 1
ATOM 2162 C C . MET B 1 1 ? 25.922 -7.035 -13.766 1 45.41 1 MET B C 1
ATOM 2164 O O . MET B 1 1 ? 25.062 -6.473 -13.094 1 45.41 1 MET B O 1
ATOM 2168 N N . THR B 1 2 ? 27.203 -7.332 -13.398 1 53.62 2 THR B N 1
ATOM 2169 C CA . THR B 1 2 ? 27.688 -7.227 -12.023 1 53.62 2 THR B CA 1
ATOM 2170 C C . THR B 1 2 ? 27.75 -5.766 -11.586 1 53.62 2 THR B C 1
ATOM 2172 O O . THR B 1 2 ? 27.266 -5.422 -10.5 1 53.62 2 THR B O 1
ATOM 2175 N N . PRO B 1 3 ? 28.172 -5.031 -12.516 1 55.94 3 PRO B N 1
ATOM 2176 C CA . PRO B 1 3 ? 28.359 -3.652 -12.062 1 55.94 3 PRO B CA 1
ATOM 2177 C C . PRO B 1 3 ? 27.047 -2.92 -11.82 1 55.94 3 PRO B C 1
ATOM 2179 O O . PRO B 1 3 ? 26.922 -2.168 -10.852 1 55.94 3 PRO B O 1
ATOM 2182 N N . PHE B 1 4 ? 26.125 -3.195 -12.664 1 58.03 4 PHE B N 1
ATOM 2183 C CA . PHE B 1 4 ? 24.844 -2.518 -12.531 1 58.03 4 PHE B CA 1
ATOM 2184 C C . PHE B 1 4 ? 24.156 -2.914 -11.234 1 58.03 4 PHE B C 1
ATOM 2186 O O . PHE B 1 4 ? 23.625 -2.059 -10.516 1 58.03 4 PHE B O 1
ATOM 2193 N N . LEU B 1 5 ? 24.344 -4.129 -10.945 1 60.72 5 LEU B N 1
ATOM 2194 C CA . LEU B 1 5 ? 23.672 -4.59 -9.734 1 60.72 5 LEU B CA 1
ATOM 2195 C C . LEU B 1 5 ? 24.312 -4.008 -8.484 1 60.72 5 LEU B C 1
ATOM 2197 O O . LEU B 1 5 ? 23.641 -3.725 -7.5 1 60.72 5 LEU B O 1
ATOM 2201 N N . VAL B 1 6 ? 25.594 -3.807 -8.688 1 61 6 VAL B N 1
ATOM 2202 C CA . VAL B 1 6 ? 26.297 -3.229 -7.551 1 61 6 VAL B CA 1
ATOM 2203 C C . VAL B 1 6 ? 25.875 -1.774 -7.363 1 61 6 VAL B C 1
ATOM 2205 O O . VAL B 1 6 ? 25.609 -1.339 -6.238 1 61 6 VAL B O 1
ATOM 2208 N N . VAL B 1 7 ? 25.797 -1.109 -8.43 1 59.59 7 VAL B N 1
ATOM 2209 C CA . VAL B 1 7 ? 25.375 0.29 -8.367 1 59.59 7 VAL B CA 1
ATOM 2210 C C . VAL B 1 7 ? 23.938 0.383 -7.867 1 59.59 7 VAL B C 1
ATOM 2212 O O . VAL B 1 7 ? 23.609 1.239 -7.039 1 59.59 7 VAL B O 1
ATOM 2215 N N . PHE B 1 8 ? 23.328 -0.567 -8.359 1 63.5 8 PHE B N 1
ATOM 2216 C CA . PHE B 1 8 ? 21.922 -0.584 -7.973 1 63.5 8 PHE B CA 1
ATOM 2217 C C . PHE B 1 8 ? 21.781 -0.92 -6.492 1 63.5 8 PHE B C 1
ATOM 2219 O O . PHE B 1 8 ? 21 -0.284 -5.781 1 63.5 8 PHE B O 1
ATOM 2226 N N . ALA B 1 9 ? 22.594 -1.815 -6.141 1 64.19 9 ALA B N 1
ATOM 2227 C CA . ALA B 1 9 ? 22.562 -2.191 -4.73 1 64.19 9 ALA B CA 1
ATOM 2228 C C . ALA B 1 9 ? 23 -1.029 -3.842 1 64.19 9 ALA B C 1
ATOM 2230 O O . ALA B 1 9 ? 22.422 -0.804 -2.777 1 64.19 9 ALA B O 1
ATOM 2231 N N . LEU B 1 10 ? 23.859 -0.309 -4.371 1 63.91 10 LEU B N 1
ATOM 2232 C CA . LEU B 1 10 ? 24.344 0.832 -3.604 1 63.91 10 LEU B CA 1
ATOM 2233 C C . LEU B 1 10 ? 23.281 1.914 -3.498 1 63.91 10 LEU B C 1
ATOM 2235 O O . LEU B 1 10 ? 23.094 2.518 -2.436 1 63.91 10 LEU B O 1
ATOM 2239 N N . PHE B 1 11 ? 22.625 2.049 -4.59 1 70.38 11 PHE B N 1
ATOM 2240 C CA . PHE B 1 11 ? 21.562 3.045 -4.582 1 70.38 11 PHE B CA 1
ATOM 2241 C C . PHE B 1 11 ? 20.438 2.627 -3.639 1 70.38 11 PHE B C 1
ATOM 2243 O O . PHE B 1 11 ? 19.844 3.469 -2.961 1 70.38 11 PHE B O 1
ATOM 2250 N N . ILE B 1 12 ? 20.328 1.387 -3.477 1 74.94 12 ILE B N 1
ATOM 2251 C CA . ILE B 1 12 ? 19.234 0.849 -2.668 1 74.94 12 ILE B CA 1
ATOM 2252 C C . ILE B 1 12 ? 19.609 0.941 -1.188 1 74.94 12 ILE B C 1
ATOM 2254 O O . ILE B 1 12 ? 18.75 1.248 -0.35 1 74.94 12 ILE B O 1
ATOM 2258 N N . VAL B 1 13 ? 20.875 0.868 -0.944 1 77 13 VAL B N 1
ATOM 2259 C CA . VAL B 1 13 ? 21.297 0.764 0.449 1 77 13 VAL B CA 1
ATOM 2260 C C . VAL B 1 13 ? 21.641 2.15 0.993 1 77 13 VAL B C 1
ATOM 2262 O O . VAL B 1 13 ? 21.609 2.369 2.207 1 77 13 VAL B O 1
ATOM 2265 N N . THR B 1 14 ? 21.781 3.092 0.114 1 80.19 14 THR B N 1
ATOM 2266 C CA . THR B 1 14 ? 22.297 4.406 0.495 1 80.19 14 THR B CA 1
ATOM 2267 C C . THR B 1 14 ? 21.344 5.09 1.477 1 80.19 14 THR B C 1
ATOM 2269 O O . THR B 1 14 ? 21.766 5.555 2.535 1 80.19 14 THR B O 1
ATOM 2272 N N . PRO B 1 15 ? 20.062 5.141 1.14 1 81.25 15 PRO B N 1
ATOM 2273 C CA . PRO B 1 15 ? 19.188 5.805 2.111 1 81.25 15 PRO B CA 1
ATOM 2274 C C . PRO B 1 15 ? 19.188 5.113 3.473 1 81.25 15 PRO B C 1
ATOM 2276 O O . PRO B 1 15 ? 19.047 5.777 4.504 1 81.25 15 PRO B O 1
ATOM 2279 N N . LEU B 1 16 ? 19.328 3.885 3.439 1 82.81 16 LEU B N 1
ATOM 2280 C CA . LEU B 1 16 ? 19.344 3.121 4.684 1 82.81 16 LEU B CA 1
ATOM 2281 C C . LEU B 1 16 ? 20.594 3.438 5.492 1 82.81 16 LEU B C 1
ATOM 2283 O O . LEU B 1 16 ? 20.531 3.631 6.707 1 82.81 16 LEU B O 1
ATOM 2287 N N . VAL B 1 17 ? 21.719 3.457 4.793 1 82.19 17 VAL B N 1
ATOM 2288 C CA . VAL B 1 17 ? 22.984 3.766 5.441 1 82.19 17 VAL B CA 1
ATOM 2289 C C . VAL B 1 17 ? 22.953 5.191 5.984 1 82.19 17 VAL B C 1
ATOM 2291 O O . VAL B 1 17 ? 23.453 5.453 7.086 1 82.19 17 VAL B O 1
ATOM 2294 N N . TYR B 1 18 ? 22.422 6.023 5.246 1 81.5 18 TYR B N 1
ATOM 2295 C CA . TYR B 1 18 ? 22.312 7.414 5.672 1 81.5 18 TYR B CA 1
ATOM 2296 C C . TYR B 1 18 ? 21.453 7.527 6.93 1 81.5 18 TYR B C 1
ATOM 2298 O O . TYR B 1 18 ? 21.781 8.289 7.844 1 81.5 18 TYR B O 1
ATOM 2306 N N . SER B 1 19 ? 20.359 6.848 6.922 1 82.44 19 SER B N 1
ATOM 2307 C CA . SER B 1 19 ? 19.5 6.855 8.109 1 82.44 19 SER B CA 1
ATOM 2308 C C . SER B 1 19 ? 20.234 6.301 9.32 1 82.44 19 SER B C 1
ATOM 2310 O O . SER B 1 19 ? 20.078 6.801 10.438 1 82.44 19 SER B O 1
ATOM 2312 N N . MET B 1 20 ? 21.016 5.289 9.086 1 85.94 20 MET B N 1
ATOM 2313 C CA . MET B 1 20 ? 21.812 4.719 10.164 1 85.94 20 MET B CA 1
ATOM 2314 C C . MET B 1 20 ? 22.828 5.734 10.672 1 85.94 20 MET B C 1
ATOM 2316 O O . MET B 1 20 ? 23.062 5.84 11.883 1 85.94 20 MET B O 1
ATOM 2320 N N . TYR B 1 21 ? 23.375 6.418 9.758 1 84.69 21 TYR B N 1
ATOM 2321 C CA . TYR B 1 21 ? 24.328 7.469 10.102 1 84.69 21 TYR B CA 1
ATOM 2322 C C . TYR B 1 21 ? 23.672 8.555 10.93 1 84.69 21 TYR B C 1
ATOM 2324 O O . TYR B 1 21 ? 24.203 8.969 11.969 1 84.69 21 TYR B O 1
ATOM 2332 N N . LEU B 1 22 ? 22.531 9.031 10.578 1 82.75 22 LEU B N 1
ATOM 2333 C CA . LEU B 1 22 ? 21.812 10.086 11.289 1 82.75 22 LEU B CA 1
ATOM 2334 C C . LEU B 1 22 ? 21.438 9.625 12.695 1 82.75 22 LEU B C 1
ATOM 2336 O O . LEU B 1 22 ? 21.406 10.43 13.625 1 82.75 22 LEU B O 1
ATOM 2340 N N . SER B 1 23 ? 21.141 8.352 12.789 1 88.31 23 SER B N 1
ATOM 2341 C CA . SER B 1 23 ? 20.688 7.812 14.07 1 88.31 23 SER B CA 1
ATOM 2342 C C . SER B 1 23 ? 21.781 7.871 15.117 1 88.31 23 SER B C 1
ATOM 2344 O O . SER B 1 23 ? 21.516 7.754 16.312 1 88.31 23 SER B O 1
ATOM 2346 N N . LEU B 1 24 ? 22.969 8.07 14.664 1 90.19 24 LEU B N 1
ATOM 2347 C CA . LEU B 1 24 ? 24.109 8.094 15.578 1 90.19 24 LEU B CA 1
ATOM 2348 C C . LEU B 1 24 ? 24.344 9.5 16.125 1 90.19 24 LEU B C 1
ATOM 2350 O O . LEU B 1 24 ? 25.234 9.719 16.938 1 90.19 24 LEU B O 1
ATOM 2354 N N . PHE B 1 25 ? 23.531 10.422 15.664 1 87.69 25 PHE B N 1
ATOM 2355 C CA . PHE B 1 25 ? 23.656 11.812 16.094 1 87.69 25 PHE B CA 1
ATOM 2356 C C . PHE B 1 25 ? 22.469 12.227 16.953 1 87.69 25 PHE B C 1
ATOM 2358 O O . PHE B 1 25 ? 21.469 11.508 17.031 1 87.69 25 PHE B O 1
ATOM 2365 N N . ARG B 1 26 ? 22.641 13.32 17.719 1 82.38 26 ARG B N 1
ATOM 2366 C CA . ARG B 1 26 ? 21.562 13.852 18.547 1 82.38 26 ARG B CA 1
ATOM 2367 C C . ARG B 1 26 ? 21.406 15.359 18.344 1 82.38 26 ARG B C 1
ATOM 2369 O O . ARG B 1 26 ? 22.406 16.078 18.234 1 82.38 26 ARG B O 1
ATOM 2376 N N . ASN B 1 27 ? 20.141 15.688 18.047 1 72.5 27 ASN B N 1
ATOM 2377 C CA . ASN B 1 27 ? 19.875 17.125 17.969 1 72.5 27 ASN B CA 1
ATOM 2378 C C . ASN B 1 27 ? 19.719 17.75 19.344 1 72.5 27 ASN B C 1
ATOM 2380 O O . ASN B 1 27 ? 18.828 17.359 20.109 1 72.5 27 ASN B O 1
ATOM 2384 N N . GLN B 1 28 ? 20.734 18.484 19.766 1 62.34 28 GLN B N 1
ATOM 2385 C CA . GLN B 1 28 ? 20.656 19.141 21.078 1 62.34 28 GLN B CA 1
ATOM 2386 C C . GLN B 1 28 ? 20.047 20.531 20.953 1 62.34 28 GLN B C 1
ATOM 2388 O O . GLN B 1 28 ? 20.172 21.188 19.906 1 62.34 28 GLN B O 1
ATOM 2393 N N . LEU B 1 29 ? 19.047 20.828 21.875 1 57.19 29 LEU B N 1
ATOM 2394 C CA . LEU B 1 29 ? 18.453 22.156 21.938 1 57.19 29 LEU B CA 1
ATOM 2395 C C . LEU B 1 29 ? 19.516 23.25 21.844 1 57.19 29 LEU B C 1
ATOM 2397 O O . LEU B 1 29 ? 19.312 24.25 21.156 1 57.19 29 LEU B O 1
ATOM 2401 N N . MET B 1 30 ? 20.578 23.016 22.766 1 50.5 30 MET B N 1
ATOM 2402 C CA . MET B 1 30 ? 21.688 23.953 22.844 1 50.5 30 MET B CA 1
ATOM 2403 C C . MET B 1 30 ? 22.953 23.359 22.25 1 50.5 30 MET B C 1
ATOM 2405 O O . MET B 1 30 ? 23.469 22.359 22.75 1 50.5 30 MET B O 1
ATOM 2409 N N . GLY B 1 31 ? 23.266 23.5 20.938 1 54.81 31 GLY B N 1
ATOM 2410 C CA . GLY B 1 31 ? 24.594 23.156 20.453 1 54.81 31 GLY B CA 1
ATOM 2411 C C . GLY B 1 31 ? 24.578 22.453 19.109 1 54.81 31 GLY B C 1
ATOM 2412 O O . GLY B 1 31 ? 25.641 22.062 18.594 1 54.81 31 GLY B O 1
ATOM 2413 N N . GLY B 1 32 ? 23.375 22.266 18.422 1 66.19 32 GLY B N 1
ATOM 2414 C CA . GLY B 1 32 ? 23.375 21.734 17.078 1 66.19 32 GLY B CA 1
ATOM 2415 C C . GLY B 1 32 ? 23.344 20.219 17.031 1 66.19 32 GLY B C 1
ATOM 2416 O O . GLY B 1 32 ? 22.781 19.578 17.922 1 66.19 32 GLY B O 1
ATOM 2417 N N . THR B 1 33 ? 23.859 19.484 16.094 1 75.44 33 THR B N 1
ATOM 2418 C CA . THR B 1 33 ? 23.922 18.047 15.875 1 75.44 33 THR B CA 1
ATOM 2419 C C . THR B 1 33 ? 25.234 17.469 16.391 1 75.44 33 THR B C 1
ATOM 2421 O O . THR B 1 33 ? 26.312 17.922 15.992 1 75.44 33 THR B O 1
ATOM 2424 N N . THR B 1 34 ? 25.203 16.625 17.594 1 82.38 34 THR B N 1
ATOM 2425 C CA . THR B 1 34 ? 26.391 15.992 18.141 1 82.38 34 THR B CA 1
ATOM 2426 C C . THR B 1 34 ? 26.328 14.477 17.969 1 82.38 34 THR B C 1
ATOM 2428 O O . THR B 1 34 ? 25.25 13.898 17.859 1 82.38 34 THR B O 1
ATOM 2431 N N . PHE B 1 35 ? 27.578 13.953 17.859 1 88.25 35 PHE B N 1
ATOM 2432 C CA . PHE B 1 35 ? 27.672 12.5 17.766 1 88.25 35 PHE B CA 1
ATOM 2433 C C . PHE B 1 35 ? 27.266 11.852 19.094 1 88.25 35 PHE B C 1
ATOM 2435 O O . PHE B 1 35 ? 27.797 12.203 20.141 1 88.25 35 PHE B O 1
ATOM 2442 N N . ALA B 1 36 ? 26.25 11.031 19.125 1 87.88 36 ALA B N 1
ATOM 2443 C CA . ALA B 1 36 ? 25.703 10.453 20.344 1 87.88 36 ALA B CA 1
ATOM 2444 C C . ALA B 1 36 ? 25.828 8.93 20.344 1 87.88 36 ALA B C 1
ATOM 2446 O O . ALA B 1 36 ? 25.391 8.258 21.266 1 87.88 36 ALA B O 1
ATOM 2447 N N . GLY B 1 37 ? 26.469 8.359 19.281 1 89.38 37 GLY B N 1
ATOM 2448 C CA . GLY B 1 37 ? 26.609 6.914 19.203 1 89.38 37 GLY B CA 1
ATOM 2449 C C . GLY B 1 37 ? 25.281 6.184 19.25 1 89.38 37 GLY B C 1
ATOM 2450 O O . GLY B 1 37 ? 24.375 6.465 18.469 1 89.38 37 GLY B O 1
ATOM 2451 N N . PHE B 1 38 ? 25.156 5.336 20.406 1 91.81 38 PHE B N 1
ATOM 2452 C CA . PHE B 1 38 ? 23.969 4.492 20.469 1 91.81 38 PHE B CA 1
ATOM 2453 C C . PHE B 1 38 ? 22.969 5.035 21.484 1 91.81 38 PHE B C 1
ATOM 2455 O O . PHE B 1 38 ? 22.031 4.332 21.891 1 91.81 38 PHE B O 1
ATOM 2462 N N . ASP B 1 39 ? 23.047 6.297 21.859 1 91.69 39 ASP B N 1
ATOM 2463 C CA . ASP B 1 39 ? 22.188 6.906 22.859 1 91.69 39 ASP B CA 1
ATOM 2464 C C . ASP B 1 39 ? 20.734 6.922 22.391 1 91.69 39 ASP B C 1
ATOM 2466 O O . ASP B 1 39 ? 19.812 6.688 23.172 1 91.69 39 ASP B O 1
ATOM 2470 N N . ASN B 1 40 ? 20.609 7.16 21.109 1 93.19 40 ASN B N 1
ATOM 2471 C CA . ASN B 1 40 ? 19.266 7.164 20.547 1 93.19 40 ASN B CA 1
ATOM 2472 C C . ASN B 1 40 ? 18.609 5.793 20.672 1 93.19 40 ASN B C 1
ATOM 2474 O O . ASN B 1 40 ? 17.391 5.699 20.891 1 93.19 40 ASN B O 1
ATOM 2478 N N . TYR B 1 41 ? 19.422 4.797 20.609 1 93.69 41 TYR B N 1
ATOM 2479 C CA . TYR B 1 41 ? 18.891 3.441 20.672 1 93.69 41 TYR B CA 1
ATOM 2480 C C . TYR B 1 41 ? 18.516 3.076 22.109 1 93.69 41 TYR B C 1
ATOM 2482 O O . TYR B 1 41 ? 17.516 2.398 22.344 1 93.69 41 TYR B O 1
ATOM 2490 N N . VAL B 1 42 ? 19.234 3.512 22.984 1 93.56 42 VAL B N 1
ATOM 2491 C CA . VAL B 1 42 ? 18.906 3.295 24.391 1 93.56 42 VAL B CA 1
ATOM 2492 C C . VAL B 1 42 ? 17.609 4.023 24.734 1 93.56 42 VAL B C 1
ATOM 2494 O O . VAL B 1 42 ? 16.734 3.475 25.406 1 93.56 42 VAL B O 1
ATOM 2497 N N . THR B 1 43 ? 17.516 5.191 24.25 1 93.44 43 THR B N 1
ATOM 2498 C CA . THR B 1 43 ? 16.312 5.984 24.453 1 93.44 43 THR B CA 1
ATOM 2499 C C . THR B 1 43 ? 15.102 5.309 23.797 1 93.44 43 THR B C 1
ATOM 2501 O O . THR B 1 43 ? 14.016 5.258 24.391 1 93.44 43 THR B O 1
ATOM 2504 N N . ALA B 1 44 ? 15.32 4.832 22.672 1 94.69 44 ALA B N 1
ATOM 2505 C CA . ALA B 1 44 ? 14.227 4.191 21.938 1 94.69 44 ALA B CA 1
ATOM 2506 C C . ALA B 1 44 ? 13.727 2.951 22.672 1 94.69 44 ALA B C 1
ATOM 2508 O O . ALA B 1 44 ? 12.523 2.686 22.703 1 94.69 44 ALA B O 1
ATOM 2509 N N . PHE B 1 45 ? 14.648 2.201 23.281 1 94.62 45 PHE B N 1
ATOM 2510 C CA . PHE B 1 45 ? 14.281 0.961 23.969 1 94.62 45 PHE B CA 1
ATOM 2511 C C . PHE B 1 45 ? 13.445 1.247 25.203 1 94.62 45 PHE B C 1
ATOM 2513 O O . PHE B 1 45 ? 12.609 0.428 25.594 1 94.62 45 PHE B O 1
ATOM 2520 N N . THR B 1 46 ? 13.57 2.414 25.75 1 94.31 46 THR B N 1
ATOM 2521 C CA . THR B 1 46 ? 12.859 2.73 26.984 1 94.31 46 THR B CA 1
ATOM 2522 C C . THR B 1 46 ? 11.773 3.773 26.734 1 94.31 46 THR B C 1
ATOM 2524 O O . THR B 1 46 ? 11.164 4.281 27.688 1 94.31 46 THR B O 1
ATOM 2527 N N . ASP B 1 47 ? 11.547 4.141 25.547 1 96.31 47 ASP B N 1
ATOM 2528 C CA . ASP B 1 47 ? 10.578 5.172 25.203 1 96.31 47 ASP B CA 1
ATOM 2529 C C . ASP B 1 47 ? 9.148 4.617 25.234 1 96.31 47 ASP B C 1
ATOM 2531 O O . ASP B 1 47 ? 8.758 3.867 24.328 1 96.31 47 ASP B O 1
ATOM 2535 N N . PRO B 1 48 ? 8.375 4.977 26.203 1 96.38 48 PRO B N 1
ATOM 2536 C CA . PRO B 1 48 ? 7.016 4.438 26.297 1 96.38 48 PRO B CA 1
ATOM 2537 C C . PRO B 1 48 ? 6.145 4.844 25.109 1 96.38 48 PRO B C 1
ATOM 2539 O O . PRO B 1 48 ? 5.242 4.098 24.719 1 96.38 48 PRO B O 1
ATOM 2542 N N . LYS B 1 49 ? 6.391 5.984 24.516 1 96.56 49 LYS B N 1
ATOM 2543 C CA . LYS B 1 49 ? 5.605 6.438 23.375 1 96.56 49 LYS B CA 1
ATOM 2544 C C . LYS B 1 49 ? 5.793 5.512 22.172 1 96.56 49 LYS B C 1
ATOM 2546 O O . LYS B 1 49 ? 4.824 5.152 21.5 1 96.56 49 LYS B O 1
ATOM 2551 N N . LEU B 1 50 ? 7.047 5.148 22 1 96.5 50 LEU B N 1
ATOM 2552 C CA . LEU B 1 50 ? 7.363 4.262 20.891 1 96.5 50 LEU B CA 1
ATOM 2553 C C . LEU B 1 50 ? 6.688 2.904 21.062 1 96.5 50 LEU B C 1
ATOM 2555 O O . LEU B 1 50 ? 6.027 2.408 20.156 1 96.5 50 LEU B O 1
ATOM 2559 N N . TRP B 1 51 ? 6.766 2.395 22.219 1 96.31 51 TRP B N 1
ATOM 2560 C CA . TRP B 1 51 ? 6.293 1.031 22.438 1 96.31 51 TRP B CA 1
ATOM 2561 C C . TRP B 1 51 ? 4.781 1.002 22.625 1 96.31 51 TRP B C 1
ATOM 2563 O O . TRP B 1 51 ? 4.137 -0.02 22.375 1 96.31 51 TRP B O 1
ATOM 2573 N N . ASP B 1 52 ? 4.191 2.135 23.031 1 95.88 52 ASP B N 1
ATOM 2574 C CA . ASP B 1 52 ? 2.736 2.248 23.031 1 95.88 52 ASP B CA 1
ATOM 2575 C C . ASP B 1 52 ? 2.193 2.168 21.594 1 95.88 52 ASP B C 1
ATOM 2577 O O . ASP B 1 52 ? 1.249 1.424 21.328 1 95.88 52 ASP B O 1
ATOM 2581 N N . GLY B 1 53 ? 2.836 2.92 20.719 1 95.88 53 GLY B N 1
ATOM 2582 C CA . GLY B 1 53 ? 2.459 2.865 19.312 1 95.88 53 GLY B CA 1
ATOM 2583 C C . GLY B 1 53 ? 2.693 1.504 18.688 1 95.88 53 GLY B C 1
ATOM 2584 O O . GLY B 1 53 ? 1.844 1 17.953 1 95.88 53 GLY B O 1
ATOM 2585 N N . ALA B 1 54 ? 3.83 0.912 19.078 1 95.75 54 ALA B N 1
ATOM 2586 C CA . ALA B 1 54 ? 4.145 -0.42 18.578 1 95.75 54 ALA B CA 1
ATOM 2587 C C . ALA B 1 54 ? 3.143 -1.453 19.078 1 95.75 54 ALA B C 1
ATOM 2589 O O . ALA B 1 54 ? 2.791 -2.389 18.359 1 95.75 54 ALA B O 1
ATOM 2590 N N . GLY B 1 55 ? 2.762 -1.307 20.297 1 95.69 55 GLY B N 1
ATOM 2591 C CA . GLY B 1 55 ? 1.755 -2.193 20.859 1 95.69 55 GLY B CA 1
ATOM 2592 C C . GLY B 1 55 ? 0.428 -2.129 20.125 1 95.69 55 GLY B C 1
ATOM 2593 O O . GLY B 1 55 ? -0.215 -3.158 19.906 1 95.69 55 GLY B O 1
ATOM 2594 N N . ARG B 1 56 ? 0.008 -0.982 19.75 1 95.12 56 ARG B N 1
ATOM 2595 C CA . ARG B 1 56 ? -1.232 -0.824 19 1 95.12 56 ARG B CA 1
ATOM 2596 C C . ARG B 1 56 ? -1.127 -1.478 17.625 1 95.12 56 ARG B C 1
ATOM 2598 O O . ARG B 1 56 ? -2.064 -2.135 17.172 1 95.12 56 ARG B O 1
ATOM 2605 N N . VAL B 1 57 ? 0.007 -1.278 17.031 1 94.88 57 VAL B N 1
ATOM 2606 C CA . VAL B 1 57 ? 0.229 -1.907 15.734 1 94.88 57 VAL B CA 1
ATOM 2607 C C . VAL B 1 57 ? 0.253 -3.426 15.891 1 94.88 57 VAL B C 1
ATOM 2609 O O . VAL B 1 57 ? -0.272 -4.152 15.047 1 94.88 57 VAL B O 1
ATOM 2612 N N . GLY B 1 58 ? 0.899 -3.863 16.938 1 95.31 58 GLY B N 1
ATOM 2613 C CA . GLY B 1 58 ? 0.877 -5.285 17.219 1 95.31 58 GLY B CA 1
ATOM 2614 C C . GLY B 1 58 ? -0.524 -5.832 17.422 1 95.31 58 GLY B C 1
ATOM 2615 O O . GLY B 1 58 ? -0.854 -6.91 16.922 1 95.31 58 GLY B O 1
ATOM 2616 N N . LEU B 1 59 ? -1.305 -5.129 18.172 1 95.31 59 LEU B N 1
ATOM 2617 C CA . LEU B 1 59 ? -2.695 -5.52 18.375 1 95.31 59 LEU B CA 1
ATOM 2618 C C . LEU B 1 59 ? -3.453 -5.535 17.062 1 95.31 59 LEU B C 1
ATOM 2620 O O . LEU B 1 59 ? -4.242 -6.449 16.797 1 95.31 59 LEU B O 1
ATOM 2624 N N . PHE B 1 60 ? -3.229 -4.551 16.312 1 95.38 60 PHE B N 1
ATOM 2625 C CA . PHE B 1 60 ? -3.793 -4.48 14.969 1 95.38 60 PHE B CA 1
ATOM 2626 C C . PHE B 1 60 ? -3.414 -5.715 14.156 1 95.38 60 PHE B C 1
ATOM 2628 O O . PHE B 1 60 ? -4.273 -6.344 13.539 1 95.38 60 PHE B O 1
ATOM 2635 N N . LEU B 1 61 ? -2.211 -6.031 14.164 1 95.38 61 LEU B N 1
ATOM 2636 C CA . LEU B 1 61 ? -1.693 -7.18 13.43 1 95.38 61 LEU B CA 1
ATOM 2637 C C . LEU B 1 61 ? -2.332 -8.477 13.922 1 95.38 61 LEU B C 1
ATOM 2639 O O . LEU B 1 61 ? -2.752 -9.312 13.117 1 95.38 61 LEU B O 1
ATOM 2643 N N . LEU B 1 62 ? -2.455 -8.664 15.188 1 95.56 62 LEU B N 1
ATOM 2644 C CA . LEU B 1 62 ? -2.893 -9.922 15.773 1 95.56 62 LEU B CA 1
ATOM 2645 C C . LEU B 1 62 ? -4.402 -10.094 15.641 1 95.56 62 LEU B C 1
ATOM 2647 O O . LEU B 1 62 ? -4.91 -11.211 15.664 1 95.56 62 LEU B O 1
ATOM 2651 N N . VAL B 1 63 ? -5.113 -9.023 15.477 1 95.62 63 VAL B N 1
ATOM 2652 C CA . VAL B 1 63 ? -6.57 -9.109 15.461 1 95.62 63 VAL B CA 1
ATOM 2653 C C . VAL B 1 63 ? -7.09 -8.844 14.047 1 95.62 63 VAL B C 1
ATOM 2655 O O . VAL B 1 63 ? -7.773 -9.688 13.461 1 95.62 63 VAL B O 1
ATOM 2658 N N . GLN B 1 64 ? -6.715 -7.715 13.508 1 95.69 64 GLN B N 1
ATOM 2659 C CA . GLN B 1 64 ? -7.262 -7.297 12.219 1 95.69 64 GLN B CA 1
ATOM 2660 C C . GLN B 1 64 ? -6.793 -8.219 11.102 1 95.69 64 GLN B C 1
ATOM 2662 O O . GLN B 1 64 ? -7.57 -8.555 10.203 1 95.69 64 GLN B O 1
ATOM 2667 N N . VAL B 1 65 ? -5.562 -8.617 11.109 1 95.5 65 VAL B N 1
ATOM 2668 C CA . VAL B 1 65 ? -4.996 -9.391 10.008 1 95.5 65 VAL B CA 1
ATOM 2669 C C . VAL B 1 65 ? -5.664 -10.758 9.938 1 95.5 65 VAL B C 1
ATOM 2671 O O . VAL B 1 65 ? -6.133 -11.18 8.875 1 95.5 65 VAL B O 1
ATOM 2674 N N . PRO B 1 66 ? -5.77 -11.516 11.062 1 96.19 66 PRO B N 1
ATOM 2675 C CA . PRO B 1 66 ? -6.477 -12.797 10.984 1 96.19 66 PRO B CA 1
ATOM 2676 C C . PRO B 1 66 ? -7.938 -12.641 10.562 1 96.19 66 PRO B C 1
ATOM 2678 O O . PRO B 1 66 ? -8.461 -13.484 9.828 1 96.19 66 PRO B O 1
ATOM 2681 N N . ILE B 1 67 ? -8.562 -11.656 11.008 1 95.5 67 ILE B N 1
ATOM 2682 C CA . ILE B 1 67 ? -9.945 -11.422 10.625 1 95.5 67 ILE B CA 1
ATOM 2683 C C . ILE B 1 67 ? -10.031 -11.156 9.125 1 95.5 67 ILE B C 1
ATOM 2685 O O . ILE B 1 67 ? -10.852 -11.75 8.422 1 95.5 67 ILE B O 1
ATOM 2689 N N . MET B 1 68 ? -9.172 -10.266 8.633 1 95.75 68 MET B N 1
ATOM 2690 C CA . MET B 1 68 ? -9.148 -9.906 7.219 1 95.75 68 MET B CA 1
ATOM 2691 C C . MET B 1 68 ? -8.852 -11.125 6.355 1 95.75 68 MET B C 1
ATOM 2693 O O . MET B 1 68 ? -9.555 -11.391 5.379 1 95.75 68 MET B O 1
ATOM 2697 N N . LEU B 1 69 ? -7.844 -11.898 6.762 1 95.38 69 LEU B N 1
ATOM 2698 C CA . LEU B 1 69 ? -7.465 -13.078 5.988 1 95.38 69 LEU B CA 1
ATOM 2699 C C . LEU B 1 69 ? -8.531 -14.156 6.094 1 95.38 69 LEU B C 1
ATOM 2701 O O . LEU B 1 69 ? -8.773 -14.898 5.133 1 95.38 69 LEU B O 1
ATOM 2705 N N . GLY B 1 70 ? -9.141 -14.273 7.27 1 94.5 70 GLY B N 1
ATOM 2706 C CA . GLY B 1 70 ? -10.242 -15.203 7.422 1 94.5 70 GLY B CA 1
ATOM 2707 C C . GLY B 1 70 ? -11.422 -14.891 6.516 1 94.5 70 GLY B C 1
ATOM 2708 O O . GLY B 1 70 ? -11.953 -15.781 5.852 1 94.5 70 GLY B O 1
ATOM 2709 N N . ILE B 1 71 ? -11.781 -13.656 6.496 1 92 71 ILE B N 1
ATOM 2710 C CA . ILE B 1 71 ? -12.875 -13.227 5.633 1 92 71 ILE B CA 1
ATOM 2711 C C . ILE B 1 71 ? -12.5 -13.453 4.172 1 92 71 ILE B C 1
ATOM 2713 O O . ILE B 1 71 ? -13.32 -13.93 3.383 1 92 71 ILE B O 1
ATOM 2717 N N . ALA B 1 72 ? -11.273 -13.086 3.826 1 93.12 72 ALA B N 1
ATOM 2718 C CA . ALA B 1 72 ? -10.797 -13.297 2.461 1 93.12 72 ALA B CA 1
ATOM 2719 C C . ALA B 1 72 ? -10.852 -14.773 2.082 1 93.12 72 ALA B C 1
ATOM 2721 O O . ALA B 1 72 ? -11.234 -15.125 0.963 1 93.12 72 ALA B O 1
ATOM 2722 N N . LEU B 1 73 ? -10.438 -15.625 3.02 1 92.75 73 LEU B N 1
ATOM 2723 C CA . LEU B 1 73 ? -10.445 -17.062 2.777 1 92.75 73 LEU B CA 1
ATOM 2724 C C . LEU B 1 73 ? -11.875 -17.562 2.586 1 92.75 73 LEU B C 1
ATOM 2726 O O . LEU B 1 73 ? -12.148 -18.344 1.663 1 92.75 73 LEU B O 1
ATOM 2730 N N . ILE B 1 74 ? -12.758 -17.141 3.461 1 90.69 74 ILE B N 1
ATOM 2731 C CA . ILE B 1 74 ? -14.156 -17.547 3.359 1 90.69 74 ILE B CA 1
ATOM 2732 C C . ILE B 1 74 ? -14.734 -17.094 2.018 1 90.69 74 ILE B C 1
ATOM 2734 O O . ILE B 1 74 ? -15.43 -17.859 1.347 1 90.69 74 ILE B O 1
ATOM 2738 N N . ALA B 1 75 ? -14.414 -15.906 1.628 1 88.12 75 ALA B N 1
ATOM 2739 C CA . ALA B 1 75 ? -14.898 -15.383 0.353 1 88.12 75 ALA B CA 1
ATOM 2740 C C . ALA B 1 75 ? -14.328 -16.172 -0.818 1 88.12 75 ALA B C 1
ATOM 2742 O O . ALA B 1 75 ? -15.047 -16.5 -1.766 1 88.12 75 ALA B O 1
ATOM 2743 N N . ALA B 1 76 ? -13.031 -16.469 -0.747 1 88.69 76 ALA B N 1
ATOM 2744 C CA . ALA B 1 76 ? -12.391 -17.234 -1.812 1 88.69 76 ALA B CA 1
ATOM 2745 C C . ALA B 1 76 ? -13.016 -18.625 -1.934 1 88.69 76 ALA B C 1
ATOM 2747 O O . ALA B 1 76 ? -13.281 -19.094 -3.041 1 88.69 76 ALA B O 1
ATOM 2748 N N . LEU B 1 77 ? -13.25 -19.266 -0.817 1 88.56 77 LEU B N 1
ATOM 2749 C CA . LEU B 1 77 ? -13.844 -20.609 -0.808 1 88.56 77 LEU B CA 1
ATOM 2750 C C . LEU B 1 77 ? -15.273 -20.562 -1.335 1 88.56 77 LEU B C 1
ATOM 2752 O O . LEU B 1 77 ? -15.695 -21.469 -2.062 1 88.56 77 LEU B O 1
ATOM 2756 N N . ALA B 1 78 ? -15.969 -19.547 -0.936 1 85.25 78 ALA B N 1
ATOM 2757 C CA . ALA B 1 78 ? -17.344 -19.406 -1.385 1 85.25 78 ALA B CA 1
ATOM 2758 C C . ALA B 1 78 ? -17.422 -19.188 -2.895 1 85.25 78 ALA B C 1
ATOM 2760 O O . ALA B 1 78 ? -18.266 -19.766 -3.57 1 85.25 78 ALA B O 1
ATOM 2761 N N . ILE B 1 79 ? -16.578 -18.438 -3.387 1 82.94 79 ILE B N 1
ATOM 2762 C CA . ILE B 1 79 ? -16.562 -18.141 -4.816 1 82.94 79 ILE B CA 1
ATOM 2763 C C . ILE B 1 79 ? -16.125 -19.391 -5.586 1 82.94 79 ILE B C 1
ATOM 2765 O O . ILE B 1 79 ? -16.641 -19.672 -6.668 1 82.94 79 ILE B O 1
ATOM 2769 N N . ASP B 1 80 ? -15.203 -20.125 -5 1 83.12 80 ASP B N 1
ATOM 2770 C CA . ASP B 1 80 ? -14.68 -21.328 -5.645 1 83.12 80 ASP B CA 1
ATOM 2771 C C . ASP B 1 80 ? -15.727 -22.453 -5.648 1 83.12 80 ASP B C 1
ATOM 2773 O O . ASP B 1 80 ? -15.695 -23.328 -6.508 1 83.12 80 ASP B O 1
ATOM 2777 N N . SER B 1 81 ? -16.547 -22.594 -4.691 1 77.38 81 SER B N 1
ATOM 2778 C CA . SER B 1 81 ? -17.5 -23.688 -4.535 1 77.38 81 SER B CA 1
ATOM 2779 C C . SER B 1 81 ? -18.5 -23.734 -5.688 1 77.38 81 SER B C 1
ATOM 2781 O O . SER B 1 81 ? -19.172 -24.734 -5.902 1 77.38 81 SER B O 1
ATOM 2783 N N . GLY B 1 82 ? -18.359 -22.906 -6.711 1 65.19 82 GLY B N 1
ATOM 2784 C CA . GLY B 1 82 ? -19.203 -23 -7.891 1 65.19 82 GLY B CA 1
ATOM 2785 C C . GLY B 1 82 ? -20.672 -22.766 -7.59 1 65.19 82 GLY B C 1
ATOM 2786 O O . GLY B 1 82 ? -21.5 -22.703 -8.508 1 65.19 82 GLY B O 1
ATOM 2787 N N . ARG B 1 83 ? -20.984 -22.734 -6.434 1 60.03 83 ARG B N 1
ATOM 2788 C CA . ARG B 1 83 ? -22.406 -22.625 -6.09 1 60.03 83 ARG B CA 1
ATOM 2789 C C . ARG B 1 83 ? -22.906 -21.203 -6.238 1 60.03 83 ARG B C 1
ATOM 2791 O O . ARG B 1 83 ? -24.109 -20.953 -6.199 1 60.03 83 ARG B O 1
ATOM 2798 N N . LEU B 1 84 ? -21.969 -20.344 -6.438 1 60.41 84 LEU B N 1
ATOM 2799 C CA . LEU B 1 84 ? -22.391 -18.953 -6.543 1 60.41 84 LEU B CA 1
ATOM 2800 C C . LEU B 1 84 ? -22.656 -18.578 -7.996 1 60.41 84 LEU B C 1
ATOM 2802 O O . LEU B 1 84 ? -21.828 -18.844 -8.875 1 60.41 84 LEU B O 1
ATOM 2806 N N . HIS B 1 85 ? -23.969 -18.422 -8.344 1 65.12 85 HIS B N 1
ATOM 2807 C CA . HIS B 1 85 ? -24.266 -17.797 -9.625 1 65.12 85 HIS B CA 1
ATOM 2808 C C . HIS B 1 85 ? -23.734 -16.375 -9.688 1 65.12 85 HIS B C 1
ATOM 2810 O O . HIS B 1 85 ? -23.938 -15.586 -8.758 1 65.12 85 HIS B O 1
ATOM 2816 N N . GLY B 1 86 ? -22.781 -16.109 -10.625 1 70.19 86 GLY B N 1
ATOM 2817 C CA . GLY B 1 86 ? -22.25 -14.758 -10.773 1 70.19 86 GLY B CA 1
ATOM 2818 C C . GLY B 1 86 ? -20.859 -14.586 -10.172 1 70.19 86 GLY B C 1
ATOM 2819 O O . GLY B 1 86 ? -20.578 -13.562 -9.555 1 70.19 86 GLY B O 1
ATOM 2820 N N . LYS B 1 87 ? -20.078 -15.547 -10.18 1 76.25 87 LYS B N 1
ATOM 2821 C CA . LYS B 1 87 ? -18.734 -15.57 -9.602 1 76.25 87 LYS B CA 1
ATOM 2822 C C . LYS B 1 87 ? -17.938 -14.336 -10 1 76.25 87 LYS B C 1
ATOM 2824 O O . LYS B 1 87 ? -17.266 -13.727 -9.164 1 76.25 87 LYS B O 1
ATOM 2829 N N . SER B 1 88 ? -18.188 -14.016 -11.188 1 75.94 88 SER B N 1
ATOM 2830 C CA . SER B 1 88 ? -17.453 -12.859 -11.695 1 75.94 88 SER B CA 1
ATOM 2831 C C . SER B 1 88 ? -17.906 -11.57 -11.016 1 75.94 88 SER B C 1
ATOM 2833 O O . SER B 1 88 ? -17.078 -10.711 -10.688 1 75.94 88 SER B O 1
ATOM 2835 N N . PHE B 1 89 ? -19.172 -11.555 -10.734 1 75.12 89 PHE B N 1
ATOM 2836 C CA . PHE B 1 89 ? -19.719 -10.367 -10.086 1 75.12 89 PHE B CA 1
ATOM 2837 C C . PHE B 1 89 ? -19.172 -10.227 -8.664 1 75.12 89 PHE B C 1
ATOM 2839 O O . PHE B 1 89 ? -18.781 -9.141 -8.25 1 75.12 89 PHE B O 1
ATOM 2846 N N . PHE B 1 90 ? -19.141 -11.266 -7.965 1 77.25 90 PHE B N 1
ATOM 2847 C CA . PHE B 1 90 ? -18.703 -11.219 -6.574 1 77.25 90 PHE B CA 1
ATOM 2848 C C . PHE B 1 90 ? -17.203 -10.93 -6.48 1 77.25 90 PHE B C 1
ATOM 2850 O O . PHE B 1 90 ? -16.766 -10.203 -5.59 1 77.25 90 PHE B O 1
ATOM 2857 N N . ARG B 1 91 ? -16.516 -11.445 -7.391 1 79.12 91 ARG B N 1
ATOM 2858 C CA . ARG B 1 91 ? -15.086 -11.195 -7.402 1 79.12 91 ARG B CA 1
ATOM 2859 C C . ARG B 1 91 ? -14.781 -9.719 -7.645 1 79.12 91 ARG B C 1
ATOM 2861 O O . ARG B 1 91 ? -13.945 -9.133 -6.957 1 79.12 91 ARG B O 1
ATOM 2868 N N . VAL B 1 92 ? -15.57 -9.172 -8.477 1 75.44 92 VAL B N 1
ATOM 2869 C CA . VAL B 1 92 ? -15.352 -7.77 -8.828 1 75.44 92 VAL B CA 1
ATOM 2870 C C . VAL B 1 92 ? -15.828 -6.871 -7.688 1 75.44 92 VAL B C 1
ATOM 2872 O O . VAL B 1 92 ? -15.148 -5.914 -7.316 1 75.44 92 VAL B O 1
ATOM 2875 N N . ALA B 1 93 ? -16.938 -7.25 -7.188 1 78.31 93 ALA B N 1
ATOM 2876 C CA . ALA B 1 93 ? -17.5 -6.449 -6.105 1 78.31 93 ALA B CA 1
ATOM 2877 C C . ALA B 1 93 ? -16.578 -6.445 -4.887 1 78.31 93 ALA B C 1
ATOM 2879 O O . ALA B 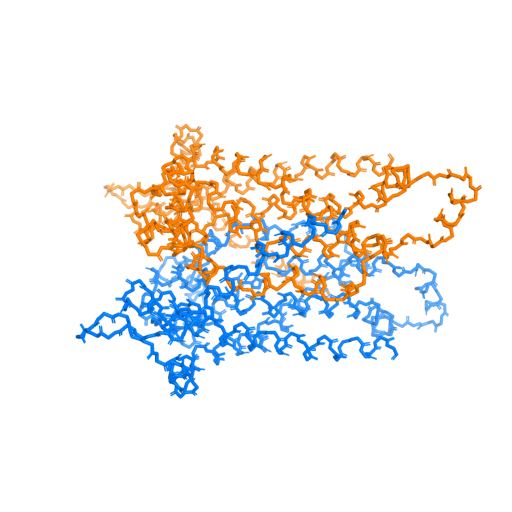1 93 ? -16.406 -5.406 -4.242 1 78.31 93 ALA B O 1
ATOM 2880 N N . LEU B 1 94 ? -16.031 -7.555 -4.629 1 82.62 94 LEU B N 1
ATOM 2881 C CA . LEU B 1 94 ? -15.172 -7.672 -3.451 1 82.62 94 LEU B CA 1
ATOM 2882 C C . LEU B 1 94 ? -13.82 -7.008 -3.689 1 82.62 94 LEU B C 1
ATOM 2884 O O . LEU B 1 94 ? -13.156 -6.586 -2.74 1 82.62 94 LEU B O 1
ATOM 2888 N N . PHE B 1 95 ? -13.516 -6.875 -4.934 1 80.56 95 PHE B N 1
ATOM 2889 C CA . PHE B 1 95 ? -12.227 -6.289 -5.273 1 80.56 95 PHE B CA 1
ATOM 2890 C C . PHE B 1 95 ? -12.336 -4.777 -5.398 1 80.56 95 PHE B C 1
ATOM 2892 O O . PHE B 1 95 ? -11.328 -4.066 -5.297 1 80.56 95 PHE B O 1
ATOM 2899 N N . LEU B 1 96 ? -13.5 -4.23 -5.508 1 80.25 96 LEU B N 1
ATOM 2900 C CA . LEU B 1 96 ? -13.75 -2.826 -5.809 1 80.25 96 LEU B CA 1
ATOM 2901 C C . LEU B 1 96 ? -13.156 -1.923 -4.734 1 80.25 96 LEU B C 1
ATOM 2903 O O . LEU B 1 96 ? -12.578 -0.878 -5.047 1 80.25 96 LEU B O 1
ATOM 2907 N N . PRO B 1 97 ? -13.273 -2.262 -3.463 1 86.06 97 PRO B N 1
ATOM 2908 C CA . PRO B 1 97 ? -12.719 -1.385 -2.43 1 86.06 97 PRO B CA 1
ATOM 2909 C C . PRO B 1 97 ? -11.211 -1.192 -2.566 1 86.06 97 PRO B C 1
ATOM 2911 O O . PRO B 1 97 ? -10.68 -0.147 -2.182 1 86.06 97 PRO B O 1
ATOM 2914 N N . TYR B 1 98 ? -10.578 -2.154 -3.066 1 85.31 98 TYR B N 1
ATOM 2915 C CA . TYR B 1 98 ? -9.133 -2.059 -3.215 1 85.31 98 TYR B CA 1
ATOM 2916 C C . TYR B 1 98 ? -8.758 -0.968 -4.211 1 85.31 98 TYR B C 1
ATOM 2918 O O . TYR B 1 98 ? -7.66 -0.408 -4.145 1 85.31 98 TYR B O 1
ATOM 2926 N N . ALA B 1 99 ? -9.688 -0.697 -5.094 1 75.94 99 ALA B N 1
ATOM 2927 C CA . ALA B 1 99 ? -9.445 0.325 -6.109 1 75.94 99 ALA B CA 1
ATOM 2928 C C . ALA B 1 99 ? -9.672 1.725 -5.543 1 75.94 99 ALA B C 1
ATOM 2930 O O . ALA B 1 99 ? -9.289 2.719 -6.16 1 75.94 99 ALA B O 1
ATOM 2931 N N . VAL B 1 100 ? -10.266 1.788 -4.379 1 79.69 100 VAL B N 1
ATOM 2932 C CA . VAL B 1 100 ? -10.516 3.07 -3.73 1 79.69 100 VAL B CA 1
ATOM 2933 C C . VAL B 1 100 ? -9.25 3.555 -3.031 1 79.69 100 VAL B C 1
ATOM 2935 O O . VAL B 1 100 ? -8.664 2.834 -2.217 1 79.69 100 VAL B O 1
ATOM 2938 N N . PRO B 1 101 ? -8.797 4.734 -3.381 1 77.94 101 PRO B N 1
ATOM 2939 C CA . PRO B 1 101 ? -7.625 5.266 -2.682 1 77.94 101 PRO B CA 1
ATOM 2940 C C . PRO B 1 101 ? -7.82 5.32 -1.167 1 77.94 101 PRO B C 1
ATOM 2942 O O . PRO B 1 101 ? -8.93 5.57 -0.691 1 77.94 101 PRO B O 1
ATOM 2945 N N . GLY B 1 102 ? -6.77 5.07 -0.467 1 82.06 102 GLY B N 1
ATOM 2946 C CA . GLY B 1 102 ? -6.809 5.004 0.986 1 82.06 102 GLY B CA 1
ATOM 2947 C C . GLY B 1 102 ? -7.426 6.238 1.622 1 82.06 102 GLY B C 1
ATOM 2948 O O . GLY B 1 102 ? -8.258 6.125 2.521 1 82.06 102 GLY B O 1
ATOM 2949 N N . VAL B 1 103 ? -7.039 7.359 1.11 1 82.12 103 VAL B N 1
ATOM 2950 C CA . VAL B 1 103 ? -7.539 8.609 1.668 1 82.12 103 VAL B CA 1
ATOM 2951 C C . VAL B 1 103 ? -9.055 8.695 1.482 1 82.12 103 VAL B C 1
ATOM 2953 O O . VAL B 1 103 ? -9.773 9.086 2.402 1 82.12 103 VAL B O 1
ATOM 2956 N N . VAL B 1 104 ? -9.484 8.32 0.305 1 79.38 104 VAL B N 1
ATOM 2957 C CA . VAL B 1 104 ? -10.914 8.359 0 1 79.38 104 VAL B CA 1
ATOM 2958 C C . VAL B 1 104 ? -11.656 7.355 0.882 1 79.38 104 VAL B C 1
ATOM 2960 O O . VAL B 1 104 ? -12.758 7.637 1.355 1 79.38 104 VAL B O 1
ATOM 2963 N N . ALA B 1 105 ? -11.008 6.254 1.08 1 86.31 105 ALA B N 1
ATOM 2964 C CA . ALA B 1 105 ? -11.609 5.238 1.939 1 86.31 105 ALA B CA 1
ATOM 2965 C C . ALA B 1 105 ? -11.82 5.773 3.355 1 86.31 105 ALA B C 1
ATOM 2967 O O . ALA B 1 105 ? -12.875 5.566 3.953 1 86.31 105 ALA B O 1
ATOM 2968 N N . VAL B 1 106 ? -10.844 6.438 3.861 1 86.38 106 VAL B N 1
ATOM 2969 C CA . VAL B 1 106 ? -10.93 6.977 5.215 1 86.38 106 VAL B CA 1
ATOM 2970 C C . VAL B 1 106 ? -12.008 8.055 5.277 1 86.38 106 VAL B C 1
ATOM 2972 O O . VAL B 1 106 ? -12.75 8.148 6.258 1 86.38 106 VAL B O 1
ATOM 2975 N N . LEU B 1 107 ? -12.078 8.844 4.254 1 80.19 107 LEU B N 1
ATOM 2976 C CA . LEU B 1 107 ? -13.102 9.883 4.211 1 80.19 107 LEU B CA 1
ATOM 2977 C C . LEU B 1 107 ? -14.5 9.273 4.168 1 80.19 107 LEU B C 1
ATOM 2979 O O . LEU B 1 107 ? -15.398 9.727 4.879 1 80.19 107 LEU B O 1
ATOM 2983 N N . MET B 1 108 ? -14.602 8.227 3.377 1 81.88 108 MET B N 1
ATOM 2984 C CA . MET B 1 108 ? -15.898 7.562 3.256 1 81.88 108 MET B CA 1
ATOM 2985 C C . MET B 1 108 ? -16.328 6.973 4.594 1 81.88 108 MET B C 1
ATOM 2987 O O . MET B 1 108 ? -17.438 7.238 5.059 1 81.88 108 MET B O 1
ATOM 2991 N N . TRP B 1 109 ? -15.508 6.289 5.203 1 84.38 109 TRP B N 1
ATOM 2992 C CA . TRP B 1 109 ? -15.828 5.648 6.473 1 84.38 109 TRP B CA 1
ATOM 2993 C C . TRP B 1 109 ? -15.883 6.676 7.602 1 84.38 109 TRP B C 1
ATOM 2995 O O . TRP B 1 109 ? -16.703 6.555 8.523 1 84.38 109 TRP B O 1
ATOM 3005 N N . GLY B 1 110 ? -14.992 7.621 7.543 1 80.5 110 GLY B N 1
ATOM 3006 C CA . GLY B 1 110 ? -14.977 8.664 8.555 1 80.5 110 GLY B CA 1
ATOM 3007 C C . GLY B 1 110 ? -16.297 9.391 8.688 1 80.5 110 GLY B C 1
ATOM 3008 O O . GLY B 1 110 ? -16.766 9.648 9.805 1 80.5 110 GLY B O 1
ATOM 3009 N N . PHE B 1 111 ? -16.844 9.656 7.617 1 73.12 111 PHE B N 1
ATOM 3010 C CA . PHE B 1 111 ? -18.141 10.344 7.617 1 73.12 111 PHE B CA 1
ATOM 3011 C C . PHE B 1 111 ? -19.25 9.406 8.062 1 73.12 111 PHE B C 1
ATOM 3013 O O . PHE B 1 111 ? -20.203 9.828 8.727 1 73.12 111 PHE B O 1
ATOM 3020 N N . MET B 1 112 ? -19.094 8.219 7.711 1 76.88 112 MET B N 1
ATOM 3021 C CA . MET B 1 112 ? -20.094 7.242 8.125 1 76.88 112 MET B CA 1
ATOM 3022 C C . MET B 1 112 ? -20.047 7.008 9.633 1 76.88 112 MET B C 1
ATOM 3024 O O . MET B 1 112 ? -21.078 6.738 10.258 1 76.88 112 MET B O 1
ATOM 3028 N N . TYR B 1 113 ? -18.875 7.113 10.195 1 76.5 113 TYR B N 1
ATOM 3029 C CA . TYR B 1 113 ? -18.703 6.902 11.633 1 76.5 113 TYR B CA 1
ATOM 3030 C C . TYR B 1 113 ? -19.281 8.07 12.43 1 76.5 113 TYR B C 1
ATOM 3032 O O . TYR B 1 113 ? -19.547 7.938 13.625 1 76.5 113 TYR B O 1
ATOM 3040 N N . ASP B 1 114 ? -19.234 9.156 11.797 1 66.19 114 ASP B N 1
ATOM 3041 C CA . ASP B 1 114 ? -19.672 10.359 12.5 1 66.19 114 ASP B CA 1
ATOM 3042 C C . ASP B 1 114 ? -21.156 10.297 12.82 1 66.19 114 ASP B C 1
ATOM 3044 O O . ASP B 1 114 ? -21.969 9.891 11.984 1 66.19 114 ASP B O 1
ATOM 3048 N N . ASP B 1 115 ? -21.469 10.234 14.086 1 57.03 115 ASP B N 1
ATOM 3049 C CA . ASP B 1 115 ? -22.797 10.086 14.695 1 57.03 115 ASP B CA 1
ATOM 3050 C C . ASP B 1 115 ? -23.797 11.047 14.07 1 57.03 115 ASP B C 1
ATOM 3052 O O . ASP B 1 115 ? -24.984 10.719 13.93 1 57.03 115 ASP B O 1
ATOM 3056 N N . ARG B 1 116 ? -23.5 12.273 13.977 1 48.47 116 ARG B N 1
ATOM 3057 C CA . ARG B 1 116 ? -24.562 13.227 13.711 1 48.47 116 ARG B CA 1
ATOM 3058 C C . ARG B 1 116 ? -25.125 13.047 12.305 1 48.47 116 ARG B C 1
ATOM 3060 O O . ARG B 1 116 ? -26.344 13.172 12.094 1 48.47 116 ARG B O 1
ATOM 3067 N N . LEU B 1 117 ? -24.312 12.883 11.344 1 46.31 117 LEU B N 1
ATOM 3068 C CA . LEU B 1 117 ? -24.781 12.914 9.969 1 46.31 117 LEU B CA 1
ATOM 3069 C C . LEU B 1 117 ? -24.5 11.586 9.273 1 46.31 117 LEU B C 1
ATOM 3071 O O . LEU B 1 117 ? -24.984 11.359 8.156 1 46.31 117 LEU B O 1
ATOM 3075 N N . GLY B 1 118 ? -23.922 10.594 10.062 1 53.97 118 GLY B N 1
ATOM 3076 C CA . GLY B 1 118 ? -23.469 9.445 9.297 1 53.97 118 GLY B CA 1
ATOM 3077 C C . GLY B 1 118 ? -24.344 8.219 9.492 1 53.97 118 GLY B C 1
ATOM 3078 O O . GLY B 1 118 ? -25.375 8.289 10.156 1 53.97 118 GLY B O 1
ATOM 3079 N N . LEU B 1 119 ? -24.172 7.156 8.664 1 53.44 119 LEU B N 1
ATOM 3080 C CA . LEU B 1 119 ? -24.891 5.887 8.656 1 53.44 119 LEU B CA 1
ATOM 3081 C C . LEU B 1 119 ? -24.906 5.246 10.039 1 53.44 119 LEU B C 1
ATOM 3083 O O . LEU B 1 119 ? -25.891 4.641 10.445 1 53.44 119 LEU B O 1
ATOM 3087 N N . THR B 1 120 ? -23.844 5.555 10.852 1 54.28 120 THR B N 1
ATOM 3088 C CA . THR B 1 120 ? -23.781 4.965 12.188 1 54.28 120 THR B CA 1
ATOM 3089 C C . THR B 1 120 ? -24.781 5.629 13.125 1 54.28 120 THR B C 1
ATOM 3091 O O . THR B 1 120 ? -25.406 4.961 13.953 1 54.28 120 THR B O 1
ATOM 3094 N N . GLY B 1 121 ? -24.844 6.949 12.961 1 51.28 121 GLY B N 1
ATOM 3095 C CA . GLY B 1 121 ? -25.859 7.633 13.742 1 51.28 121 GLY B CA 1
ATOM 3096 C C . GLY B 1 121 ? -27.266 7.168 13.43 1 51.28 121 GLY B C 1
ATOM 3097 O O . GLY B 1 121 ? -28.062 6.906 14.336 1 51.28 121 GLY B O 1
ATOM 3098 N N . SER B 1 122 ? -27.406 7.02 12.172 1 54 122 SER B N 1
ATOM 3099 C CA . SER B 1 122 ? -28.75 6.594 11.773 1 54 122 SER B CA 1
ATOM 3100 C C . SER B 1 122 ? -29.031 5.172 12.234 1 54 122 SER B C 1
ATOM 3102 O O . SER B 1 122 ? -30.156 4.863 12.641 1 54 122 SER B O 1
ATOM 3104 N N . LEU B 1 123 ? -28.016 4.367 12.086 1 54.38 123 LEU B N 1
ATOM 3105 C CA . LEU B 1 123 ? -28.203 2.988 12.531 1 54.38 123 LEU B CA 1
ATOM 3106 C C . LEU B 1 123 ? -28.391 2.922 14.039 1 54.38 123 LEU B C 1
ATOM 3108 O O . LEU B 1 123 ? -29.188 2.125 14.539 1 54.38 123 LEU B O 1
ATOM 3112 N N . ASN B 1 124 ? -27.594 3.775 14.68 1 55.19 124 ASN B N 1
ATOM 3113 C CA . ASN B 1 124 ? -27.766 3.84 16.125 1 55.19 124 ASN B CA 1
ATOM 3114 C C . ASN B 1 124 ? -29.172 4.312 16.5 1 55.19 124 ASN B C 1
ATOM 3116 O O . ASN B 1 124 ? -29.75 3.816 17.469 1 55.19 124 ASN B O 1
ATOM 3120 N N . ASP B 1 125 ? -29.594 5.262 15.766 1 56.22 125 ASP B N 1
ATOM 3121 C CA . ASP B 1 125 ? -30.938 5.742 16.047 1 56.22 125 ASP B CA 1
ATOM 3122 C C . ASP B 1 125 ? -31.969 4.648 15.781 1 56.22 125 ASP B C 1
ATOM 3124 O O . ASP B 1 125 ? -32.969 4.555 16.484 1 56.22 125 ASP B O 1
ATOM 3128 N N . LEU B 1 126 ? -31.656 3.957 14.75 1 50.72 126 LEU B N 1
ATOM 3129 C CA . LEU B 1 126 ? -32.594 2.893 14.422 1 50.72 126 LEU B CA 1
ATOM 3130 C C . LEU B 1 126 ? -32.594 1.819 15.508 1 50.72 126 LEU B C 1
ATOM 3132 O O . LEU B 1 126 ? -33.656 1.268 15.828 1 50.72 126 LEU B O 1
ATOM 3136 N N . VAL B 1 127 ? -31.406 1.6 15.938 1 53.16 127 VAL B N 1
ATOM 3137 C CA . VAL B 1 127 ? -31.375 0.529 16.922 1 53.16 127 VAL B CA 1
ATOM 3138 C C . VAL B 1 127 ? -31.578 1.109 18.328 1 53.16 127 VAL B C 1
ATOM 3140 O O . VAL B 1 127 ? -31.938 0.386 19.25 1 53.16 127 VAL B O 1
ATOM 3143 N N . GLY B 1 128 ? -31.625 2.381 18.547 1 47.62 128 GLY B N 1
ATOM 3144 C CA . GLY B 1 128 ? -31.969 3.064 19.781 1 47.62 128 GLY B CA 1
ATOM 3145 C C . GLY B 1 128 ? -30.797 3.141 20.766 1 47.62 128 GLY B C 1
ATOM 3146 O O . GLY B 1 128 ? -30.938 3.658 21.875 1 47.62 128 GLY B O 1
ATOM 3147 N N . PHE B 1 129 ? -29.75 2.32 20.703 1 46.25 129 PHE B N 1
ATOM 3148 C CA . PHE B 1 129 ? -28.594 2.412 21.594 1 46.25 129 PHE B CA 1
ATOM 3149 C C . PHE B 1 129 ? -27.312 2.607 20.812 1 46.25 129 PHE B C 1
ATOM 3151 O O . PHE B 1 129 ? -27.219 2.191 19.656 1 46.25 129 PHE B O 1
ATOM 3158 N N . PRO B 1 130 ? -26.531 3.535 21.438 1 51.22 130 PRO B N 1
ATOM 3159 C CA . PRO B 1 130 ? -25.281 3.785 20.734 1 51.22 130 PRO B CA 1
ATOM 3160 C C . PRO B 1 130 ? -24.484 2.506 20.469 1 51.22 130 PRO B C 1
ATOM 3162 O O . PRO B 1 130 ? -24.016 1.86 21.406 1 51.22 130 PRO B O 1
ATOM 3165 N N . LEU B 1 131 ? -24.766 1.699 19.688 1 50.16 131 LEU B N 1
ATOM 3166 C CA . LEU B 1 131 ? -24.125 0.409 19.453 1 50.16 131 LEU B CA 1
ATOM 3167 C C . LEU B 1 131 ? -22.625 0.576 19.25 1 50.16 131 LEU B C 1
ATOM 3169 O O . LEU B 1 131 ? -21.828 -0.115 19.891 1 50.16 131 LEU B O 1
ATOM 3173 N N . ILE B 1 132 ? -22.125 1.222 18.219 1 55.62 132 ILE B N 1
ATOM 3174 C CA . ILE B 1 132 ? -20.688 1.267 17.984 1 55.62 132 ILE B CA 1
ATOM 3175 C C . ILE B 1 132 ? -20.25 2.707 17.719 1 55.62 132 ILE B C 1
ATOM 3177 O O . ILE B 1 132 ? -20.797 3.383 16.844 1 55.62 132 ILE B O 1
ATOM 3181 N N . ASP B 1 133 ? -19.797 3.4 18.828 1 59.97 133 ASP B N 1
ATOM 3182 C CA . ASP B 1 133 ? -19.172 4.691 18.562 1 59.97 133 ASP B CA 1
ATOM 3183 C C . ASP B 1 133 ? -17.719 4.512 18.141 1 59.97 133 ASP B C 1
ATOM 3185 O O . ASP B 1 133 ? -16.828 4.316 18.984 1 59.97 133 ASP B O 1
ATOM 3189 N N . PRO B 1 134 ? -17.594 4.484 16.906 1 64.75 134 PRO B N 1
ATOM 3190 C CA . PRO B 1 134 ? -16.234 4.238 16.438 1 64.75 134 PRO B CA 1
ATOM 3191 C C . PRO B 1 134 ? -15.258 5.352 16.797 1 64.75 134 PRO B C 1
ATOM 3193 O O . PRO B 1 134 ? -14.039 5.152 16.781 1 64.75 134 PRO B O 1
ATOM 3196 N N . TYR B 1 135 ? -15.852 6.441 17.25 1 66.56 135 TYR B N 1
ATOM 3197 C CA . TYR B 1 135 ? -14.984 7.57 17.562 1 66.56 135 TYR B CA 1
ATOM 3198 C C . TYR B 1 135 ? -14.766 7.699 19.062 1 66.56 135 TYR B C 1
ATOM 3200 O O . TYR B 1 135 ? -15 8.766 19.641 1 66.56 135 TYR B O 1
ATOM 3208 N N . THR B 1 136 ? -14.516 6.613 19.594 1 70.25 136 THR B N 1
ATOM 3209 C CA . THR B 1 136 ? -13.984 6.566 20.953 1 70.25 136 THR B CA 1
ATOM 3210 C C . THR B 1 136 ? -12.555 6.027 20.969 1 70.25 136 THR B C 1
ATOM 3212 O O . THR B 1 136 ? -12.125 5.387 20 1 70.25 136 THR B O 1
ATOM 3215 N N . LYS B 1 137 ? -11.883 6.457 21.922 1 71.69 137 LYS B N 1
ATOM 3216 C CA . LYS B 1 137 ? -10.484 6.051 22.062 1 71.69 137 LYS B CA 1
ATOM 3217 C C . LYS B 1 137 ? -10.344 4.535 21.938 1 71.69 137 LYS B C 1
ATOM 3219 O O . LYS B 1 137 ? -9.375 4.043 21.344 1 71.69 137 LYS B O 1
ATOM 3224 N N . GLN B 1 138 ? -11.336 3.926 22.359 1 71.94 138 GLN B N 1
ATOM 3225 C CA . GLN B 1 138 ? -11.266 2.469 22.406 1 71.94 138 GLN B CA 1
ATOM 3226 C C . GLN B 1 138 ? -11.555 1.86 21.047 1 71.94 138 GLN B C 1
ATOM 3228 O O . GLN B 1 138 ? -11.008 0.808 20.703 1 71.94 138 GLN B O 1
ATOM 3233 N N . TRP B 1 139 ? -12.172 2.637 20.234 1 80.06 139 TRP B N 1
ATOM 3234 C CA . TRP B 1 139 ? -12.688 1.969 19.047 1 80.06 139 TRP B CA 1
ATOM 3235 C C . TRP B 1 139 ? -12.055 2.543 17.781 1 80.06 139 TRP B C 1
ATOM 3237 O O . TRP B 1 139 ? -12.289 2.047 16.672 1 80.06 139 TRP B O 1
ATOM 3247 N N . ILE B 1 140 ? -11.172 3.486 18.016 1 88.12 140 ILE B N 1
ATOM 3248 C CA . ILE B 1 140 ? -10.594 4.133 16.844 1 88.12 140 ILE B CA 1
ATOM 3249 C C . ILE B 1 140 ? -9.703 3.143 16.094 1 88.12 140 ILE B C 1
ATOM 3251 O O . ILE B 1 140 ? -9.656 3.141 14.867 1 88.12 140 ILE B O 1
ATOM 3255 N N . LEU B 1 141 ? -9.016 2.301 16.906 1 91.94 141 LEU B N 1
ATOM 3256 C CA . LEU B 1 141 ? -8.18 1.286 16.281 1 91.94 141 LEU B CA 1
ATOM 3257 C C . LEU B 1 141 ? -9.039 0.3 15.484 1 91.94 141 LEU B C 1
ATOM 3259 O O . LEU B 1 141 ? -8.656 -0.118 14.391 1 91.94 141 LEU B O 1
ATOM 3263 N N . THR B 1 142 ? -10.164 -0.011 16.016 1 90.88 142 THR B N 1
ATOM 3264 C CA . THR B 1 142 ? -11.102 -0.903 15.328 1 90.88 142 THR B CA 1
ATOM 3265 C C . THR B 1 142 ? -11.648 -0.249 14.062 1 90.88 142 THR B C 1
ATOM 3267 O O . THR B 1 142 ? -11.844 -0.919 13.047 1 90.88 142 THR B O 1
ATOM 3270 N N . ALA B 1 143 ? -11.867 1.038 14.164 1 90.31 143 ALA B N 1
ATOM 3271 C CA . ALA B 1 143 ? -12.328 1.773 12.992 1 90.31 143 ALA B CA 1
ATOM 3272 C C . ALA B 1 143 ? -11.289 1.739 11.875 1 90.31 143 ALA B C 1
ATOM 3274 O O . ALA B 1 143 ? -11.625 1.503 10.711 1 90.31 143 ALA B O 1
ATOM 3275 N N . ILE B 1 144 ? -10.078 1.939 12.289 1 93.19 144 ILE B N 1
ATOM 3276 C CA . ILE B 1 144 ? -8.984 1.88 11.336 1 93.19 144 ILE B CA 1
ATOM 3277 C C . ILE B 1 144 ? -8.891 0.476 10.742 1 93.19 144 ILE B C 1
ATOM 3279 O O . ILE B 1 144 ? -8.75 0.318 9.523 1 93.19 144 ILE B O 1
ATOM 3283 N N . GLY B 1 145 ? -8.977 -0.488 11.617 1 94.12 145 GLY B N 1
ATOM 3284 C CA . GLY B 1 145 ? -8.945 -1.87 11.172 1 94.12 145 GLY B CA 1
ATOM 3285 C C . GLY B 1 145 ? -10.055 -2.201 10.188 1 94.12 145 GLY B C 1
ATOM 3286 O O . GLY B 1 145 ? -9.828 -2.934 9.219 1 94.12 145 GLY B O 1
ATOM 3287 N N . ASN B 1 146 ? -11.164 -1.704 10.445 1 91.38 146 ASN B N 1
ATOM 3288 C CA . ASN B 1 146 ? -12.297 -1.919 9.547 1 91.38 146 ASN B CA 1
ATOM 3289 C C . ASN B 1 146 ? -12.039 -1.33 8.164 1 91.38 146 ASN B C 1
ATOM 3291 O O . ASN B 1 146 ? -12.344 -1.959 7.148 1 91.38 146 ASN B O 1
ATOM 3295 N N . ILE B 1 147 ? -11.508 -0.14 8.148 1 91.31 147 ILE B N 1
ATOM 3296 C CA . ILE B 1 147 ? -11.227 0.532 6.883 1 91.31 147 ILE B CA 1
ATOM 3297 C C . ILE B 1 147 ? -10.203 -0.274 6.09 1 91.31 147 ILE B C 1
ATOM 3299 O O . ILE B 1 147 ? -10.391 -0.536 4.898 1 91.31 147 ILE B O 1
ATOM 3303 N N . VAL B 1 148 ? -9.172 -0.719 6.742 1 93.56 148 VAL B N 1
ATOM 3304 C CA . VAL B 1 148 ? -8.109 -1.474 6.094 1 93.56 148 VAL B CA 1
ATOM 3305 C C . VAL B 1 148 ? -8.641 -2.822 5.621 1 93.56 148 VAL B C 1
ATOM 3307 O O . VAL B 1 148 ? -8.336 -3.262 4.508 1 93.56 148 VAL B O 1
ATOM 3310 N N . THR B 1 149 ? -9.422 -3.432 6.449 1 93.69 149 THR B N 1
ATOM 3311 C CA . THR B 1 149 ? -10.016 -4.707 6.07 1 93.69 149 THR B CA 1
ATOM 3312 C C . THR B 1 149 ? -10.898 -4.547 4.836 1 93.69 149 THR B C 1
ATOM 3314 O O . THR B 1 149 ? -10.805 -5.328 3.889 1 93.69 149 THR B O 1
ATOM 3317 N N . TRP B 1 150 ? -11.672 -3.549 4.875 1 90.69 150 TRP B N 1
ATOM 3318 C CA . TRP B 1 150 ? -12.562 -3.26 3.76 1 90.69 150 TRP B CA 1
ATOM 3319 C C . TRP B 1 150 ? -11.781 -3.064 2.467 1 90.69 150 TRP B C 1
ATOM 3321 O O . TRP B 1 150 ? -12.18 -3.549 1.408 1 90.69 150 TRP B O 1
ATOM 3331 N N . GLU B 1 151 ? -10.695 -2.506 2.564 1 90.5 151 GLU B N 1
ATOM 3332 C CA . GLU B 1 151 ? -9.898 -2.17 1.388 1 90.5 151 GLU B CA 1
ATOM 3333 C C . GLU B 1 151 ? -9.133 -3.387 0.871 1 90.5 151 GLU B C 1
ATOM 3335 O O . GLU B 1 151 ? -8.945 -3.541 -0.338 1 90.5 151 GLU B O 1
ATOM 3340 N N . PHE B 1 152 ? -8.758 -4.273 1.782 1 91.94 152 PHE B N 1
ATOM 3341 C CA . PHE B 1 152 ? -7.754 -5.242 1.362 1 91.94 152 PHE B CA 1
ATOM 3342 C C . PHE B 1 152 ? -8.336 -6.648 1.318 1 91.94 152 PHE B C 1
ATOM 3344 O O . PHE B 1 152 ? -7.691 -7.582 0.837 1 91.94 152 PHE B O 1
ATOM 3351 N N . VAL B 1 153 ? -9.508 -6.84 1.764 1 91.5 153 VAL B N 1
ATOM 3352 C CA . VAL B 1 153 ? -10.102 -8.172 1.776 1 91.5 153 VAL B CA 1
ATOM 3353 C C . VAL B 1 153 ? -10.195 -8.711 0.35 1 91.5 153 VAL B C 1
ATOM 3355 O O . VAL B 1 153 ? -9.922 -9.891 0.105 1 91.5 153 VAL B O 1
ATOM 3358 N N . GLY B 1 154 ? -10.609 -7.891 -0.532 1 87.75 154 GLY B N 1
ATOM 3359 C CA . GLY B 1 154 ? -10.734 -8.32 -1.917 1 87.75 154 GLY B CA 1
ATOM 3360 C C . GLY B 1 154 ? -9.414 -8.719 -2.541 1 87.75 154 GLY B C 1
ATOM 3361 O O . GLY B 1 154 ? -9.336 -9.703 -3.275 1 87.75 154 GLY B O 1
ATOM 3362 N N . TYR B 1 155 ? -8.375 -7.965 -2.227 1 86.38 155 TYR B N 1
ATOM 3363 C CA . TYR B 1 155 ? -7.023 -8.258 -2.703 1 86.38 155 TYR B CA 1
ATOM 3364 C C . TYR B 1 155 ? -6.562 -9.625 -2.209 1 86.38 155 TYR B C 1
ATOM 3366 O O . TYR B 1 155 ? -6.066 -10.438 -2.992 1 86.38 155 TYR B O 1
ATOM 3374 N N . ASN B 1 156 ? -6.691 -9.883 -1 1 91.56 156 ASN B N 1
ATOM 3375 C CA . ASN B 1 156 ? -6.281 -11.156 -0.418 1 91.56 156 ASN B CA 1
ATOM 3376 C C . ASN B 1 156 ? -7.156 -12.305 -0.916 1 91.56 156 ASN B C 1
ATOM 3378 O O . ASN B 1 156 ? -6.668 -13.422 -1.114 1 91.56 156 ASN B O 1
ATOM 3382 N N . MET B 1 157 ? -8.438 -12.023 -1.076 1 89.5 157 MET B N 1
ATOM 3383 C CA . MET B 1 157 ? -9.336 -13.039 -1.615 1 89.5 157 MET B CA 1
ATOM 3384 C C . MET B 1 157 ? -8.875 -13.5 -2.996 1 89.5 157 MET B C 1
ATOM 3386 O O . MET B 1 157 ? -8.867 -14.695 -3.285 1 89.5 157 MET B O 1
ATOM 3390 N N . LEU B 1 158 ? -8.43 -12.555 -3.754 1 82.81 158 LEU B N 1
ATOM 3391 C CA . LEU B 1 158 ? -8 -12.883 -5.109 1 82.81 158 LEU B CA 1
ATOM 3392 C C . LEU B 1 158 ? -6.73 -13.734 -5.086 1 82.81 158 LEU B C 1
ATOM 3394 O O . LEU B 1 158 ? -6.578 -14.648 -5.898 1 82.81 158 LEU B O 1
ATOM 3398 N N . ILE B 1 159 ? -5.852 -13.383 -4.227 1 81.62 159 ILE B N 1
ATOM 3399 C CA . ILE B 1 159 ? -4.621 -14.148 -4.078 1 81.62 159 ILE B CA 1
ATOM 3400 C C . ILE B 1 159 ? -4.953 -15.586 -3.684 1 81.62 159 ILE B C 1
ATOM 3402 O O . ILE B 1 159 ? -4.438 -16.531 -4.277 1 81.62 159 ILE B O 1
ATOM 3406 N N . LEU B 1 160 ? -5.848 -15.781 -2.779 1 88.56 160 LEU B N 1
ATOM 3407 C CA . LEU B 1 160 ? -6.215 -17.109 -2.293 1 88.56 160 LEU B CA 1
ATOM 3408 C C . LEU B 1 160 ? -7.023 -17.859 -3.342 1 88.56 160 LEU B C 1
ATOM 3410 O O . LEU B 1 160 ? -6.84 -19.062 -3.523 1 88.56 160 LEU B O 1
ATOM 3414 N N . TYR B 1 161 ? -7.863 -17.125 -3.975 1 86.31 161 TYR B N 1
ATOM 3415 C CA . TYR B 1 161 ? -8.656 -17.734 -5.035 1 86.31 161 TYR B CA 1
ATOM 3416 C C . TYR B 1 161 ? -7.77 -18.266 -6.156 1 86.31 161 TYR B C 1
ATOM 3418 O O . TYR B 1 161 ? -7.988 -19.359 -6.664 1 86.31 161 TYR B O 1
ATOM 3426 N N . ALA B 1 162 ? -6.809 -17.484 -6.496 1 77.31 162 ALA B N 1
ATOM 3427 C CA . ALA B 1 162 ? -5.867 -17.906 -7.531 1 77.31 162 ALA B CA 1
ATOM 3428 C C . ALA B 1 162 ? -5.137 -19.188 -7.121 1 77.31 162 ALA B C 1
ATOM 3430 O O . ALA B 1 162 ? -4.887 -20.047 -7.953 1 77.31 162 ALA B O 1
ATOM 3431 N N . ALA B 1 163 ? -4.773 -19.297 -5.895 1 81.06 163 ALA B N 1
ATOM 3432 C CA . ALA B 1 163 ? -4.109 -20.484 -5.383 1 81.06 163 ALA B CA 1
ATOM 3433 C C . ALA B 1 163 ? -5.039 -21.703 -5.434 1 81.06 163 ALA B C 1
ATOM 3435 O O . ALA B 1 163 ? -4.605 -22.812 -5.73 1 81.06 163 ALA B O 1
ATOM 3436 N N . LEU B 1 164 ? -6.336 -21.547 -5.18 1 85.81 164 LEU B N 1
ATOM 3437 C CA . LEU B 1 164 ? -7.316 -22.625 -5.234 1 85.81 164 LEU B CA 1
ATOM 3438 C C . LEU B 1 164 ? -7.461 -23.156 -6.656 1 85.81 164 LEU B C 1
ATOM 3440 O O . LEU B 1 164 ? -7.645 -24.359 -6.859 1 85.81 164 LEU B O 1
ATOM 3444 N N . LYS B 1 165 ? -7.285 -22.266 -7.539 1 81.81 165 LYS B N 1
ATOM 3445 C CA . LYS B 1 165 ? -7.48 -22.625 -8.938 1 81.81 165 LYS B CA 1
ATOM 3446 C C . LYS B 1 165 ? -6.309 -23.438 -9.469 1 81.81 165 LYS B C 1
ATOM 3448 O O . LYS B 1 165 ? -6.41 -24.078 -10.523 1 81.81 165 LYS B O 1
ATOM 3453 N N . THR B 1 166 ? -5.289 -23.453 -8.695 1 75.69 166 THR B N 1
ATOM 3454 C CA . THR B 1 166 ? -4.145 -24.25 -9.133 1 75.69 166 THR B CA 1
ATOM 3455 C C . THR B 1 166 ? -4.344 -25.719 -8.781 1 75.69 166 THR B C 1
ATOM 3457 O O . THR B 1 166 ? -3.627 -26.578 -9.281 1 75.69 166 THR B O 1
ATOM 3460 N N . VAL B 1 167 ? -5.359 -26.078 -8 1 82.25 167 VAL B N 1
ATOM 3461 C CA . VAL B 1 167 ? -5.641 -27.453 -7.621 1 82.25 167 VAL B CA 1
ATOM 3462 C C . VAL B 1 167 ? -6.328 -28.188 -8.773 1 82.25 167 VAL B C 1
ATOM 3464 O O . VAL B 1 167 ? -7.375 -27.75 -9.258 1 82.25 167 VAL B O 1
ATOM 3467 N N . PRO B 1 168 ? -5.734 -29.219 -9.164 1 85.75 168 PRO B N 1
ATOM 3468 C CA . PRO B 1 168 ? -6.34 -29.969 -10.273 1 85.75 168 PRO B CA 1
ATOM 3469 C C . PRO B 1 168 ? -7.738 -30.469 -9.945 1 85.75 168 PRO B C 1
ATOM 3471 O O . PRO B 1 168 ? -8 -30.891 -8.812 1 85.75 168 PRO B O 1
ATOM 3474 N N . LEU B 1 169 ? -8.484 -30.453 -10.953 1 85 169 LEU B N 1
ATOM 3475 C CA . LEU B 1 169 ? -9.867 -30.891 -10.828 1 85 169 LEU B CA 1
ATOM 3476 C C . LEU B 1 169 ? -9.938 -32.375 -10.453 1 85 169 LEU B C 1
ATOM 3478 O O . LEU B 1 169 ? -10.867 -32.781 -9.773 1 85 169 LEU B O 1
ATOM 3482 N N . GLU B 1 170 ? -8.938 -33.031 -10.867 1 89.88 170 GLU B N 1
ATOM 3483 C CA . GLU B 1 170 ? -8.891 -34.469 -10.641 1 89.88 170 GLU B CA 1
ATOM 3484 C C . GLU B 1 170 ? -8.891 -34.812 -9.148 1 89.88 170 GLU B C 1
ATOM 3486 O O . GLU B 1 170 ? -9.438 -35.812 -8.727 1 89.88 170 GLU B O 1
ATOM 3491 N N . ILE B 1 171 ? -8.344 -33.969 -8.398 1 88.62 171 ILE B N 1
ATOM 3492 C CA . ILE B 1 171 ? -8.258 -34.156 -6.961 1 88.62 171 ILE B CA 1
ATOM 3493 C C . ILE B 1 171 ? -9.648 -34.031 -6.34 1 88.62 171 ILE B C 1
ATOM 3495 O O . ILE B 1 171 ? -10.023 -34.812 -5.461 1 88.62 171 ILE B O 1
ATOM 3499 N N . TYR B 1 172 ? -10.414 -33.188 -6.852 1 86.31 172 TYR B N 1
ATOM 3500 C CA . TYR B 1 172 ? -11.766 -32.969 -6.355 1 86.31 172 TYR B CA 1
ATOM 3501 C C . TYR B 1 172 ? -12.68 -34.125 -6.766 1 86.31 172 TYR B C 1
ATOM 3503 O O . TYR B 1 172 ? -13.539 -34.562 -5.984 1 86.31 172 TYR B O 1
ATOM 3511 N N . GLU B 1 173 ? -12.445 -34.594 -7.961 1 88.12 173 GLU B N 1
ATOM 3512 C CA . GLU B 1 173 ? -13.234 -35.719 -8.461 1 88.12 173 GLU B CA 1
ATOM 3513 C C . GLU B 1 173 ? -12.953 -37 -7.656 1 88.12 173 GLU B C 1
ATOM 3515 O O . GLU B 1 173 ? -13.867 -37.75 -7.32 1 88.12 173 GLU B O 1
ATOM 3520 N N . ALA B 1 174 ? -11.727 -37.156 -7.426 1 90.88 174 ALA B N 1
ATOM 3521 C CA . ALA B 1 174 ? -11.328 -38.312 -6.625 1 90.88 174 ALA B CA 1
ATOM 3522 C C . ALA B 1 174 ? -11.938 -38.25 -5.227 1 90.88 174 ALA B C 1
ATOM 3524 O O . ALA B 1 174 ? -12.375 -39.281 -4.684 1 90.88 174 ALA B O 1
ATOM 3525 N N . ALA B 1 175 ? -11.961 -37.125 -4.68 1 90.5 175 ALA B N 1
ATOM 3526 C CA . ALA B 1 175 ? -12.539 -36.938 -3.352 1 90.5 175 ALA B CA 1
ATOM 3527 C C . ALA B 1 175 ? -14.047 -37.188 -3.367 1 90.5 175 ALA B C 1
ATOM 3529 O O . ALA B 1 175 ? -14.602 -37.719 -2.414 1 90.5 175 ALA B O 1
ATOM 3530 N N . ALA B 1 176 ? -14.656 -36.781 -4.453 1 87.38 176 ALA B N 1
ATOM 3531 C CA . ALA B 1 176 ? -16.094 -37 -4.609 1 87.38 176 ALA B CA 1
ATOM 3532 C C . ALA B 1 176 ? -16.406 -38.5 -4.707 1 87.38 176 ALA B C 1
ATOM 3534 O O . ALA B 1 176 ? -17.422 -38.969 -4.156 1 87.38 176 ALA B O 1
ATOM 3535 N N . ILE B 1 177 ? -15.562 -39.156 -5.395 1 90.75 177 ILE B N 1
ATOM 3536 C CA . ILE B 1 177 ? -15.734 -40.594 -5.555 1 90.75 177 ILE B CA 1
ATOM 3537 C C . ILE B 1 177 ? -15.602 -41.281 -4.199 1 90.75 177 ILE B C 1
ATOM 3539 O O . ILE B 1 177 ? -16.312 -42.25 -3.916 1 90.75 177 ILE B O 1
ATOM 3543 N N . ASP B 1 178 ? -14.766 -40.75 -3.33 1 91.75 178 ASP B N 1
ATOM 3544 C CA . ASP B 1 178 ? -14.555 -41.312 -1.989 1 91.75 178 ASP B CA 1
ATOM 3545 C C . ASP B 1 178 ? -15.664 -40.875 -1.038 1 91.75 178 ASP B C 1
ATOM 3547 O O . ASP B 1 178 ? -15.695 -41.281 0.124 1 91.75 178 ASP B O 1
ATOM 3551 N N . GLY B 1 179 ? -16.609 -40.094 -1.541 1 88.56 179 GLY B N 1
ATOM 3552 C CA . GLY B 1 179 ? -17.75 -39.656 -0.749 1 88.56 179 GLY B CA 1
ATOM 3553 C C . GLY B 1 179 ? -17.406 -38.531 0.218 1 88.56 179 GLY B C 1
ATOM 3554 O O . GLY B 1 179 ? -18.047 -38.406 1.258 1 88.56 179 GLY B O 1
ATOM 3555 N N . ALA B 1 180 ? -16.359 -37.844 -0.049 1 87.88 180 ALA B N 1
ATOM 3556 C CA . ALA B 1 180 ? -15.945 -36.781 0.844 1 87.88 180 ALA B CA 1
ATOM 3557 C C . ALA B 1 180 ? -16.953 -35.625 0.815 1 87.88 180 ALA B C 1
ATOM 3559 O O . ALA B 1 180 ? -17.453 -35.25 -0.251 1 87.88 180 ALA B O 1
ATOM 3560 N N . ASN B 1 181 ? -17.344 -35.125 2.029 1 88.5 181 ASN B N 1
ATOM 3561 C CA . ASN B 1 181 ? -18.234 -34 2.115 1 88.5 181 ASN B CA 1
ATOM 3562 C C . ASN B 1 181 ? -17.469 -32.688 1.894 1 88.5 181 ASN B C 1
ATOM 3564 O O . ASN B 1 181 ? -16.25 -32.688 1.803 1 88.5 181 ASN B O 1
ATOM 3568 N N . GLN B 1 182 ? -18.188 -31.625 1.761 1 85.25 182 GLN B N 1
ATOM 3569 C CA . GLN B 1 182 ? -17.609 -30.328 1.438 1 85.25 182 GLN B CA 1
ATOM 3570 C C . GLN B 1 182 ? -16.641 -29.875 2.529 1 85.25 182 GLN B C 1
ATOM 3572 O O . GLN B 1 182 ? -15.609 -29.281 2.24 1 85.25 182 GLN B O 1
ATOM 3577 N N . PHE B 1 183 ? -17.031 -30.141 3.703 1 88.25 183 PHE B N 1
ATOM 3578 C CA . PHE B 1 183 ? -16.188 -29.719 4.816 1 88.25 183 PHE B CA 1
ATOM 3579 C C . PHE B 1 183 ? -14.867 -30.484 4.801 1 88.25 183 PHE B C 1
ATOM 3581 O O . PHE B 1 183 ? -13.82 -29.906 5.094 1 88.25 183 PHE B O 1
ATOM 3588 N N . ARG B 1 184 ? -14.898 -31.719 4.418 1 89.75 184 ARG B N 1
ATOM 3589 C CA . ARG B 1 184 ? -13.68 -32.531 4.312 1 89.75 184 ARG B CA 1
ATOM 3590 C C . ARG B 1 184 ? -12.82 -32.062 3.146 1 89.75 184 ARG B C 1
ATOM 3592 O O . ARG B 1 184 ? -11.594 -32.031 3.248 1 89.75 184 ARG B O 1
ATOM 3599 N N . ILE B 1 185 ? -13.461 -31.703 2.109 1 90.5 185 ILE B N 1
ATOM 3600 C CA . ILE B 1 185 ? -12.742 -31.219 0.937 1 90.5 185 ILE B CA 1
ATOM 3601 C C . ILE B 1 185 ? -12.039 -29.906 1.273 1 90.5 185 ILE B C 1
ATOM 3603 O O . ILE B 1 185 ? -10.867 -29.719 0.939 1 90.5 185 ILE B O 1
ATOM 3607 N N . VAL B 1 186 ? -12.766 -29.031 2.002 1 89.81 186 VAL B N 1
ATOM 3608 C CA . VAL B 1 186 ? -12.203 -27.734 2.361 1 89.81 186 VAL B CA 1
ATOM 3609 C C . VAL B 1 186 ? -11.031 -27.922 3.32 1 89.81 186 VAL B C 1
ATOM 3611 O O . VAL B 1 186 ? -9.945 -27.375 3.107 1 89.81 186 VAL B O 1
ATOM 3614 N N . ARG B 1 187 ? -11.148 -28.719 4.238 1 90.56 187 ARG B N 1
ATOM 3615 C CA . ARG B 1 187 ? -10.148 -28.875 5.289 1 90.56 187 ARG B CA 1
ATOM 3616 C C . ARG B 1 187 ? -8.969 -29.688 4.801 1 90.56 187 ARG B C 1
ATOM 3618 O O . ARG B 1 187 ? -7.82 -29.406 5.156 1 90.56 187 ARG B O 1
ATOM 3625 N N . SER B 1 188 ? -9.203 -30.672 3.877 1 91.06 188 SER B N 1
ATOM 3626 C CA . SER B 1 188 ? -8.156 -31.625 3.523 1 91.06 188 SER B CA 1
ATOM 3627 C C . SER B 1 188 ? -7.539 -31.281 2.174 1 91.06 188 SER B C 1
ATOM 3629 O O . SER B 1 188 ? -6.422 -31.719 1.872 1 91.06 188 SER B O 1
ATOM 3631 N N . ILE B 1 189 ? -8.25 -30.516 1.421 1 90.06 189 ILE B N 1
ATOM 3632 C CA . ILE B 1 189 ? -7.742 -30.25 0.077 1 90.06 189 ILE B CA 1
ATOM 3633 C C . ILE B 1 189 ? -7.547 -28.75 -0.127 1 90.06 189 ILE B C 1
ATOM 3635 O O . ILE B 1 189 ? -6.43 -28.297 -0.358 1 90.06 189 ILE B O 1
ATOM 3639 N N . LYS B 1 190 ? -8.578 -27.984 0.138 1 90.31 190 LYS B N 1
ATOM 3640 C CA . LYS B 1 190 ? -8.547 -26.578 -0.235 1 90.31 190 LYS B CA 1
ATOM 3641 C C . LYS B 1 190 ? -7.656 -25.781 0.709 1 90.31 190 LYS B C 1
ATOM 3643 O O . LYS B 1 190 ? -6.82 -24.984 0.262 1 90.31 190 LYS B O 1
ATOM 3648 N N . ILE B 1 191 ? -7.762 -26 1.979 1 90.19 191 ILE B N 1
ATOM 3649 C CA . ILE B 1 191 ? -7.004 -25.219 2.953 1 90.19 191 ILE B CA 1
ATOM 3650 C C . ILE B 1 191 ? -5.512 -25.516 2.805 1 90.19 191 ILE B C 1
ATOM 3652 O O . ILE B 1 191 ? -4.695 -24.594 2.715 1 90.19 191 ILE B O 1
ATOM 3656 N N . PRO B 1 192 ? -5.176 -26.797 2.689 1 88.12 192 PRO B N 1
ATOM 3657 C CA . PRO B 1 192 ? -3.762 -27.094 2.449 1 88.12 192 PRO B CA 1
ATOM 3658 C C . PRO B 1 192 ? -3.252 -26.516 1.133 1 88.12 192 PRO B C 1
ATOM 3660 O O . PRO B 1 192 ? -2.086 -26.125 1.036 1 88.12 192 PRO B O 1
ATOM 3663 N N . ALA B 1 193 ? -4.082 -26.469 0.187 1 86.25 193 ALA B N 1
ATOM 3664 C CA . ALA B 1 193 ? -3.678 -25.969 -1.126 1 86.25 193 ALA B CA 1
ATOM 3665 C C . ALA B 1 193 ? -3.375 -24.469 -1.078 1 86.25 193 ALA B C 1
ATOM 3667 O O . ALA B 1 193 ? -2.551 -23.969 -1.849 1 86.25 193 ALA B O 1
ATOM 3668 N N . VAL B 1 194 ? -3.996 -23.734 -0.146 1 90.06 194 VAL B N 1
ATOM 3669 C CA . VAL B 1 194 ? -3.814 -22.281 -0.121 1 90.06 194 VAL B CA 1
ATOM 3670 C C . VAL B 1 194 ? -2.824 -21.906 0.978 1 90.06 194 VAL B C 1
ATOM 3672 O O . VAL B 1 194 ? -2.59 -20.719 1.232 1 90.06 194 VAL B O 1
ATOM 3675 N N . ARG B 1 195 ? -2.256 -22.828 1.557 1 88 195 ARG B N 1
ATOM 3676 C CA . ARG B 1 195 ? -1.344 -22.578 2.668 1 88 195 ARG B CA 1
ATOM 3677 C C . ARG B 1 195 ? -0.197 -21.672 2.238 1 88 195 ARG B C 1
ATOM 3679 O O . ARG B 1 195 ? 0.158 -20.719 2.951 1 88 195 ARG B O 1
ATOM 3686 N N . GLY B 1 196 ? 0.403 -21.938 1.117 1 82.56 196 GLY B N 1
ATOM 3687 C CA . GLY B 1 196 ? 1.468 -21.094 0.611 1 82.56 196 GLY B CA 1
ATOM 3688 C C . GLY B 1 196 ? 1.025 -19.656 0.37 1 82.56 196 GLY B C 1
ATOM 3689 O O . GLY B 1 196 ? 1.711 -18.719 0.771 1 82.56 196 GLY B O 1
ATOM 3690 N N . ALA B 1 197 ? -0.084 -19.594 -0.267 1 83.75 197 ALA B N 1
ATOM 3691 C CA . ALA B 1 197 ? -0.634 -18.281 -0.546 1 83.75 197 ALA B CA 1
ATOM 3692 C C . ALA B 1 197 ? -0.98 -17.547 0.747 1 83.75 197 ALA B C 1
ATOM 3694 O O . ALA B 1 197 ? -0.826 -16.312 0.836 1 83.75 197 ALA B O 1
ATOM 3695 N N . LEU B 1 198 ? -1.406 -18.266 1.74 1 89.56 198 LEU B N 1
ATOM 3696 C CA . LEU B 1 198 ? -1.762 -17.672 3.027 1 89.56 198 LEU B CA 1
ATOM 3697 C C . LEU B 1 198 ? -0.528 -17.125 3.732 1 89.56 198 LEU B C 1
ATOM 3699 O O . LEU B 1 198 ? -0.595 -16.078 4.379 1 89.56 198 LEU B O 1
ATOM 3703 N N . VAL B 1 199 ? 0.543 -17.828 3.619 1 85.56 199 VAL B N 1
ATOM 3704 C CA . VAL B 1 199 ? 1.787 -17.375 4.23 1 85.56 199 VAL B CA 1
ATOM 3705 C C . VAL B 1 199 ? 2.236 -16.078 3.572 1 85.56 199 VAL B C 1
ATOM 3707 O O . VAL B 1 199 ? 2.602 -15.117 4.262 1 85.56 199 VAL B O 1
ATOM 3710 N N . ILE B 1 200 ? 2.096 -16.047 2.301 1 81.19 200 ILE B N 1
ATOM 3711 C CA . ILE B 1 200 ? 2.49 -14.859 1.558 1 81.19 200 ILE B CA 1
ATOM 3712 C C . ILE B 1 200 ? 1.57 -13.695 1.92 1 81.19 200 ILE B C 1
ATOM 3714 O O . ILE B 1 200 ? 2.037 -12.586 2.191 1 81.19 200 ILE B O 1
ATOM 3718 N N . ALA B 1 201 ? 0.301 -13.977 1.913 1 86.81 201 ALA B N 1
ATOM 3719 C CA . ALA B 1 201 ? -0.678 -12.961 2.283 1 86.81 201 ALA B CA 1
ATOM 3720 C C . ALA B 1 201 ? -0.421 -12.438 3.695 1 86.81 201 ALA B C 1
ATOM 3722 O O . ALA B 1 201 ? -0.577 -11.25 3.963 1 86.81 201 ALA B O 1
ATOM 3723 N N . THR B 1 202 ? -0.03 -13.352 4.535 1 90.75 202 THR B N 1
ATOM 3724 C CA . THR B 1 202 ? 0.243 -12.977 5.922 1 90.75 202 THR B CA 1
ATOM 3725 C C . THR B 1 202 ? 1.481 -12.086 6.008 1 90.75 202 THR B C 1
ATOM 3727 O O . THR B 1 202 ? 1.487 -11.094 6.73 1 90.75 202 THR B O 1
ATOM 3730 N N . ILE B 1 203 ? 2.49 -12.398 5.301 1 85.88 203 ILE B N 1
ATOM 3731 C CA . ILE B 1 203 ? 3.719 -11.609 5.309 1 85.88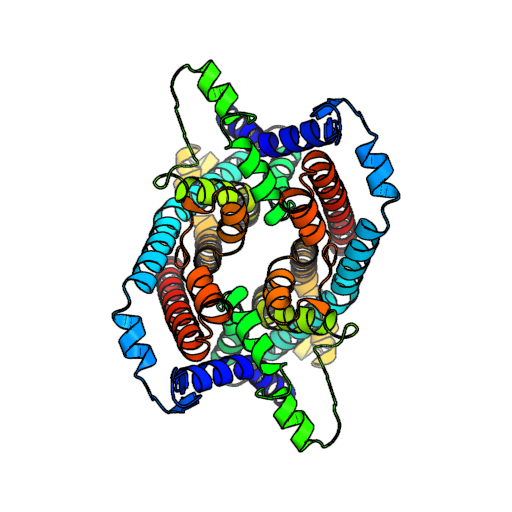 203 ILE B CA 1
ATOM 3732 C C . ILE B 1 203 ? 3.432 -10.203 4.789 1 85.88 203 ILE B C 1
ATOM 3734 O O . ILE B 1 203 ? 3.844 -9.211 5.402 1 85.88 203 ILE B O 1
ATOM 3738 N N . PHE B 1 204 ? 2.701 -10.109 3.742 1 83.31 204 PHE B N 1
ATOM 3739 C CA . PHE B 1 204 ? 2.363 -8.805 3.178 1 83.31 204 PHE B CA 1
ATOM 3740 C C . PHE B 1 204 ? 1.49 -8.008 4.137 1 83.31 204 PHE B C 1
ATOM 3742 O O . PHE B 1 204 ? 1.598 -6.781 4.211 1 83.31 204 PHE B O 1
ATOM 3749 N N . SER B 1 205 ? 0.66 -8.727 4.816 1 90.81 205 SER B N 1
ATOM 3750 C CA . SER B 1 205 ? -0.192 -8.055 5.793 1 90.81 205 SER B CA 1
ATOM 3751 C C . SER B 1 205 ? 0.622 -7.547 6.977 1 90.81 205 SER B C 1
ATOM 3753 O O . SER B 1 205 ? 0.304 -6.504 7.551 1 90.81 205 SER B O 1
ATOM 3755 N N . ILE B 1 206 ? 1.64 -8.32 7.324 1 90.81 206 ILE B N 1
ATOM 3756 C CA . ILE B 1 206 ? 2.541 -7.871 8.383 1 90.81 206 ILE B CA 1
ATOM 3757 C C . ILE B 1 206 ? 3.24 -6.582 7.953 1 90.81 206 ILE B C 1
ATOM 3759 O O . ILE B 1 206 ? 3.24 -5.594 8.688 1 90.81 206 ILE B O 1
ATOM 3763 N N . LEU B 1 207 ? 3.783 -6.551 6.785 1 87.19 207 LEU B N 1
ATOM 3764 C CA . LEU B 1 207 ? 4.465 -5.363 6.277 1 87.19 207 LEU B CA 1
ATOM 3765 C C . LEU B 1 207 ? 3.504 -4.184 6.195 1 87.19 207 LEU B C 1
ATOM 3767 O O . LEU B 1 207 ? 3.846 -3.068 6.598 1 87.19 207 LEU B O 1
ATOM 3771 N N . GLY B 1 208 ? 2.322 -4.5 5.75 1 88.19 208 GLY B N 1
ATOM 3772 C CA . GLY B 1 208 ? 1.31 -3.459 5.676 1 88.19 208 GLY B CA 1
ATOM 3773 C C . GLY B 1 208 ? 0.923 -2.9 7.031 1 88.19 208 GLY B C 1
ATOM 3774 O O . GLY B 1 208 ? 0.706 -1.695 7.172 1 88.19 208 GLY B O 1
ATOM 3775 N N . SER B 1 209 ? 0.802 -3.738 7.988 1 92.12 209 SER B N 1
ATOM 3776 C CA . SER B 1 209 ? 0.42 -3.314 9.328 1 92.12 209 SER B CA 1
ATOM 3777 C C . SER B 1 209 ? 1.467 -2.385 9.938 1 92.12 209 SER B C 1
ATOM 3779 O O . SER B 1 209 ? 1.125 -1.363 10.531 1 92.12 209 SER B O 1
ATOM 3781 N N . PHE B 1 210 ? 2.652 -2.691 9.758 1 89.81 210 PHE B N 1
ATOM 3782 C CA . PHE B 1 210 ? 3.723 -1.889 10.336 1 89.81 210 PHE B CA 1
ATOM 3783 C C . PHE B 1 210 ? 3.92 -0.599 9.547 1 89.81 210 PHE B C 1
ATOM 3785 O O . PHE B 1 210 ? 4.609 0.314 10.008 1 89.81 210 PHE B O 1
ATOM 3792 N N . GLN B 1 211 ? 3.293 -0.528 8.398 1 88.31 211 GLN B N 1
ATOM 3793 C CA . GLN B 1 211 ? 3.348 0.688 7.598 1 88.31 211 GLN B CA 1
ATOM 3794 C C . GLN B 1 211 ? 2.119 1.562 7.836 1 88.31 211 GLN B C 1
ATOM 3796 O O . GLN B 1 211 ? 1.925 2.57 7.156 1 88.31 211 GLN B O 1
ATOM 3801 N N . LEU B 1 212 ? 1.371 1.185 8.805 1 90.44 212 LEU B N 1
ATOM 3802 C CA . LEU B 1 212 ? 0.124 1.891 9.078 1 90.44 212 LEU B CA 1
ATOM 3803 C C . LEU B 1 212 ? 0.389 3.361 9.383 1 90.44 212 LEU B C 1
ATOM 3805 O O . LEU B 1 212 ? 1.018 3.684 10.398 1 90.44 212 LEU B O 1
ATOM 3809 N N . PHE B 1 213 ? -0.073 4.273 8.555 1 91.25 213 PHE B N 1
ATOM 3810 C CA . PHE B 1 213 ? 0.14 5.711 8.688 1 91.25 213 PHE B CA 1
ATOM 3811 C C . PHE B 1 213 ? -1.007 6.492 8.055 1 91.25 213 PHE B C 1
ATOM 3813 O O . PHE B 1 213 ? -1.564 7.398 8.68 1 91.25 213 PHE B O 1
ATOM 3820 N N . ASN B 1 214 ? -1.379 6.113 6.875 1 87.81 214 ASN B N 1
ATOM 3821 C CA . ASN B 1 214 ? -2.326 6.895 6.086 1 87.81 214 ASN B CA 1
ATOM 3822 C C . ASN B 1 214 ? -3.676 7.012 6.785 1 87.81 214 ASN B C 1
ATOM 3824 O O . ASN B 1 214 ? -4.195 8.117 6.965 1 87.81 214 ASN B O 1
ATOM 3828 N N . GLU B 1 215 ? -4.156 5.871 7.238 1 90.69 215 GLU B N 1
ATOM 3829 C CA . GLU B 1 215 ? -5.496 5.844 7.812 1 90.69 215 GLU B CA 1
ATOM 3830 C C . GLU B 1 215 ? -5.559 6.645 9.109 1 90.69 215 GLU B C 1
ATOM 3832 O O . GLU B 1 215 ? -6.395 7.543 9.258 1 90.69 215 GLU B O 1
ATOM 3837 N N . PRO B 1 216 ? -4.602 6.402 9.992 1 91.75 216 PRO B N 1
ATOM 3838 C CA . PRO B 1 216 ? -4.66 7.211 11.219 1 91.75 216 PRO B CA 1
ATOM 3839 C C . PRO B 1 216 ? -4.332 8.68 10.969 1 91.75 216 PRO B C 1
ATOM 3841 O O . PRO B 1 216 ? -4.875 9.562 11.641 1 91.75 216 PRO B O 1
ATOM 3844 N N . ASN B 1 217 ? -3.475 8.984 10.062 1 89.62 217 ASN B N 1
ATOM 3845 C CA . ASN B 1 217 ? -3.117 10.359 9.766 1 89.62 217 ASN B CA 1
ATOM 3846 C C . ASN B 1 217 ? -4.309 11.148 9.219 1 89.62 217 ASN B C 1
ATOM 3848 O O . ASN B 1 217 ? -4.5 12.312 9.57 1 89.62 217 ASN B O 1
ATOM 3852 N N . VAL B 1 218 ? -5.09 10.562 8.391 1 87.69 218 VAL B N 1
ATOM 3853 C CA . VAL B 1 218 ? -6.266 11.219 7.832 1 87.69 218 VAL B CA 1
ATOM 3854 C C . VAL B 1 218 ? -7.363 11.305 8.891 1 87.69 218 VAL B C 1
ATOM 3856 O O . VAL B 1 218 ? -8.039 12.328 9.008 1 87.69 218 VAL B O 1
ATOM 3859 N N . LEU B 1 219 ? -7.523 10.312 9.68 1 87.94 219 LEU B N 1
ATOM 3860 C CA . LEU B 1 219 ? -8.539 10.305 10.727 1 87.94 219 LEU B CA 1
ATOM 3861 C C . LEU B 1 219 ? -8.234 11.336 11.797 1 87.94 219 LEU B C 1
ATOM 3863 O O . LEU B 1 219 ? -9.141 11.844 12.461 1 87.94 219 LEU B O 1
ATOM 3867 N N . LYS B 1 220 ? -6.98 11.609 11.922 1 88.38 220 LYS B N 1
ATOM 3868 C CA . LYS B 1 220 ? -6.562 12.625 12.883 1 88.38 220 LYS B CA 1
ATOM 3869 C C . LYS B 1 220 ? -7.211 13.969 12.578 1 88.38 220 LYS B C 1
ATOM 3871 O O . LYS B 1 220 ? -7.523 14.742 13.492 1 88.38 220 LYS B O 1
ATOM 3876 N N . GLU B 1 221 ? -7.402 14.25 11.352 1 83.75 221 GLU B N 1
ATOM 3877 C CA . GLU B 1 221 ? -8.047 15.508 10.961 1 83.75 221 GLU B CA 1
ATOM 3878 C C . GLU B 1 221 ? -9.516 15.516 11.352 1 83.75 221 GLU B C 1
ATOM 3880 O O . GLU B 1 221 ? -10.086 16.578 11.617 1 83.75 221 GLU B O 1
ATOM 3885 N N . ILE B 1 222 ? -10.148 14.352 11.422 1 79.19 222 ILE B N 1
ATOM 3886 C CA . ILE B 1 222 ? -11.555 14.219 11.789 1 79.19 222 ILE B CA 1
ATOM 3887 C C . ILE B 1 222 ? -11.695 14.203 13.305 1 79.19 222 ILE B C 1
ATOM 3889 O O . ILE B 1 222 ? -12.57 14.875 13.867 1 79.19 222 ILE B O 1
ATOM 3893 N N . GLN B 1 223 ? -10.773 13.43 13.867 1 83.38 223 GLN B N 1
ATOM 3894 C CA . GLN B 1 223 ? -10.789 13.297 15.32 1 83.38 223 GLN B CA 1
ATOM 3895 C C . GLN B 1 223 ? -9.398 13.484 15.906 1 83.38 223 GLN B C 1
ATOM 3897 O O . GLN B 1 223 ? -8.766 12.523 16.344 1 83.38 223 GLN B O 1
ATOM 3902 N N . PRO B 1 224 ? -9.016 14.703 16 1 83.38 224 PRO B N 1
ATOM 3903 C CA . PRO B 1 224 ? -7.648 14.969 16.469 1 83.38 224 PRO B CA 1
ATOM 3904 C C . PRO B 1 224 ? -7.41 14.508 17.906 1 83.38 224 PRO B C 1
ATOM 3906 O O . PRO B 1 224 ? -6.285 14.156 18.266 1 83.38 224 PRO B O 1
ATOM 3909 N N . ALA B 1 225 ? -8.492 14.438 18.656 1 85.38 225 ALA B N 1
ATOM 3910 C CA . ALA B 1 225 ? -8.352 14.109 20.078 1 85.38 225 ALA B CA 1
ATOM 3911 C C . ALA B 1 225 ? -8.133 12.617 20.266 1 85.38 225 ALA B C 1
ATOM 3913 O O . ALA B 1 225 ? -7.625 12.188 21.312 1 85.38 225 ALA B O 1
ATOM 3914 N N . LEU B 1 226 ? -8.414 11.891 19.25 1 85.69 226 LEU B N 1
ATOM 3915 C CA . LEU B 1 226 ? -8.383 10.445 19.422 1 85.69 226 LEU B CA 1
ATOM 3916 C C . LEU B 1 226 ? -7.09 9.859 18.875 1 85.69 226 LEU B C 1
ATOM 3918 O O . LEU B 1 226 ? -6.75 8.711 19.156 1 85.69 226 LEU B O 1
ATOM 3922 N N . ILE B 1 227 ? -6.344 10.617 18.141 1 91.31 227 ILE B N 1
ATOM 3923 C CA . ILE B 1 227 ? -5.102 10.141 17.547 1 91.31 227 ILE B CA 1
ATOM 3924 C C . ILE B 1 227 ? -3.922 10.945 18.078 1 91.31 227 ILE B C 1
ATOM 3926 O O . ILE B 1 227 ? -3.703 12.094 17.672 1 91.31 227 ILE B O 1
ATOM 3930 N N . SER B 1 228 ? -3.178 10.305 18.922 1 92.06 228 SER B N 1
ATOM 3931 C CA . SER B 1 228 ? -2.043 10.984 19.531 1 92.06 228 SER B CA 1
ATOM 3932 C C . SER B 1 228 ? -0.896 11.164 18.547 1 92.06 228 SER B C 1
ATOM 3934 O O . SER B 1 228 ? -0.916 10.586 17.453 1 92.06 228 SER B O 1
ATOM 3936 N N . THR B 1 229 ? 0.12 11.938 19 1 92.94 229 THR B N 1
ATOM 3937 C CA . THR B 1 229 ? 1.287 12.211 18.172 1 92.94 229 THR B CA 1
ATOM 3938 C C . THR B 1 229 ? 2.186 10.984 18.078 1 92.94 229 THR B C 1
ATOM 3940 O O . THR B 1 229 ? 3.115 10.953 17.266 1 92.94 229 THR B O 1
ATOM 3943 N N . TYR B 1 230 ? 1.855 9.945 18.875 1 95 230 TYR B N 1
ATOM 3944 C CA . TYR B 1 230 ? 2.621 8.703 18.844 1 95 230 TYR B CA 1
ATOM 3945 C C . TYR B 1 230 ? 1.702 7.5 18.688 1 95 230 TYR B C 1
ATOM 3947 O O . TYR B 1 230 ? 1.981 6.426 19.219 1 95 230 TYR B O 1
ATOM 3955 N N . TYR B 1 231 ? 0.602 7.699 18 1 94.75 231 TYR B N 1
ATOM 3956 C CA . TYR B 1 231 ? -0.434 6.68 17.859 1 94.75 231 TYR B CA 1
ATOM 3957 C C . TYR B 1 231 ? 0.129 5.41 17.234 1 94.75 231 TYR B C 1
ATOM 3959 O O . TYR B 1 231 ? -0.227 4.301 17.641 1 94.75 231 TYR B O 1
ATOM 3967 N N . THR B 1 232 ? 0.869 5.492 16.188 1 95.38 232 THR B N 1
ATOM 3968 C CA . THR B 1 232 ? 1.688 4.434 15.609 1 95.38 232 THR B CA 1
ATOM 3969 C C . THR B 1 232 ? 3.146 4.875 15.508 1 95.38 232 THR B C 1
ATOM 3971 O O . THR B 1 232 ? 3.443 6.07 15.547 1 95.38 232 THR B O 1
ATOM 3974 N N . PRO B 1 233 ? 4.016 3.916 15.359 1 94.5 233 PRO B N 1
ATOM 3975 C CA . PRO B 1 233 ? 5.426 4.297 15.227 1 94.5 233 PRO B CA 1
ATOM 3976 C C . PRO B 1 233 ? 5.676 5.219 14.031 1 94.5 233 PRO B C 1
ATOM 3978 O O . PRO B 1 233 ? 6.516 6.117 14.109 1 94.5 233 PRO B O 1
ATOM 3981 N N . ASN B 1 234 ? 4.938 5.07 13.016 1 93.25 234 ASN B N 1
ATOM 3982 C CA . ASN B 1 234 ? 5.098 5.922 11.836 1 93.25 234 ASN B CA 1
ATOM 3983 C C . ASN B 1 234 ? 4.629 7.348 12.109 1 93.25 234 ASN B C 1
ATOM 3985 O O . ASN B 1 234 ? 5.262 8.305 11.672 1 93.25 234 ASN B O 1
ATOM 3989 N N . ILE B 1 235 ? 3.561 7.445 12.82 1 93.19 235 ILE B N 1
ATOM 3990 C CA . ILE B 1 235 ? 3.076 8.766 13.203 1 93.19 235 ILE B CA 1
ATOM 3991 C C . ILE B 1 235 ? 4.07 9.422 14.156 1 93.19 235 ILE B C 1
ATOM 3993 O O . ILE B 1 235 ? 4.324 10.633 14.07 1 93.19 235 ILE B O 1
ATOM 3997 N N . TYR B 1 236 ? 4.586 8.617 15.078 1 94.62 236 TYR B N 1
ATOM 3998 C CA . TYR B 1 236 ? 5.582 9.125 16.016 1 94.62 236 TYR B CA 1
ATOM 3999 C C . TYR B 1 236 ? 6.812 9.648 15.281 1 94.62 236 TYR B C 1
ATOM 4001 O O . TYR B 1 236 ? 7.266 10.766 15.547 1 94.62 236 TYR B O 1
ATOM 4009 N N . ALA B 1 237 ? 7.336 8.922 14.375 1 90.75 237 ALA B N 1
ATOM 4010 C CA . ALA B 1 237 ? 8.492 9.336 13.586 1 90.75 237 ALA B CA 1
ATOM 4011 C C . ALA B 1 237 ? 8.195 10.609 12.805 1 90.75 237 ALA B C 1
ATOM 4013 O O . ALA B 1 237 ? 9.031 11.516 12.727 1 90.75 237 ALA B O 1
ATOM 4014 N N . TYR B 1 238 ? 7.027 10.625 12.281 1 89.88 238 TYR B N 1
ATOM 4015 C CA . TYR B 1 238 ? 6.586 11.789 11.531 1 89.88 238 TYR B CA 1
ATOM 4016 C C . TYR B 1 238 ? 6.59 13.039 12.406 1 89.88 238 TYR B C 1
ATOM 4018 O O . TYR B 1 238 ? 7.133 14.078 12.016 1 89.88 238 TYR B O 1
ATOM 4026 N N . ASN B 1 239 ? 6.059 12.938 13.578 1 92 239 ASN B N 1
ATOM 4027 C CA . ASN B 1 239 ? 5.961 14.086 14.469 1 92 239 ASN B CA 1
ATOM 4028 C C . ASN B 1 239 ? 7.316 14.453 15.07 1 92 239 ASN B C 1
ATOM 4030 O O . ASN B 1 239 ? 7.605 15.625 15.305 1 92 239 ASN B O 1
ATOM 4034 N N . LEU B 1 240 ? 8.109 13.461 15.352 1 90.06 240 LEU B N 1
ATOM 4035 C CA . LEU B 1 240 ? 9.461 13.734 15.82 1 90.06 240 LEU B CA 1
ATOM 4036 C C . LEU B 1 240 ? 10.234 14.562 14.797 1 90.06 240 LEU B C 1
ATOM 4038 O O . LEU B 1 240 ? 10.992 15.469 15.172 1 90.06 240 LEU B O 1
ATOM 4042 N N . THR B 1 241 ? 9.992 14.289 13.555 1 84.75 241 THR B N 1
ATOM 4043 C CA . THR B 1 241 ? 10.727 14.953 12.484 1 84.75 241 THR B CA 1
ATOM 4044 C C . THR B 1 241 ? 10.188 16.359 12.266 1 84.75 241 THR B C 1
ATOM 4046 O O . THR B 1 241 ? 10.953 17.328 12.258 1 84.75 241 THR B O 1
ATOM 4049 N N . PHE B 1 242 ? 8.898 16.531 12.219 1 82.88 242 PHE B N 1
ATOM 4050 C CA . PHE B 1 242 ? 8.359 17.766 11.672 1 82.88 242 PHE B CA 1
ATOM 4051 C C . PHE B 1 242 ? 7.832 18.656 12.789 1 82.88 242 PHE B C 1
ATOM 4053 O O . PHE B 1 242 ? 7.781 19.891 12.633 1 82.88 242 PHE B O 1
ATOM 4060 N N . VAL B 1 243 ? 7.449 18.094 13.82 1 82 243 VAL B N 1
ATOM 4061 C CA . VAL B 1 243 ? 6.977 18.906 14.945 1 82 243 VAL B CA 1
ATOM 4062 C C . VAL B 1 243 ? 8.102 19.062 15.969 1 82 243 VAL B C 1
ATOM 4064 O O . VAL B 1 243 ? 8.367 20.172 16.438 1 82 243 VAL B O 1
ATOM 4067 N N . GLY B 1 244 ? 8.859 18.031 16.234 1 84 244 GLY B N 1
ATOM 4068 C CA . GLY B 1 244 ? 9.875 18.031 17.281 1 84 244 GLY B CA 1
ATOM 4069 C C . GLY B 1 244 ? 11.258 18.391 16.75 1 84 244 GLY B C 1
ATOM 4070 O O . GLY B 1 244 ? 12.172 18.656 17.531 1 84 244 GLY B O 1
ATOM 4071 N N . ASN B 1 245 ? 11.461 18.328 15.492 1 81.69 245 ASN B N 1
ATOM 4072 C CA . ASN B 1 245 ? 12.75 18.578 14.859 1 81.69 245 ASN B CA 1
ATOM 4073 C C . ASN B 1 245 ? 13.82 17.609 15.367 1 81.69 245 ASN B C 1
ATOM 4075 O O . ASN B 1 245 ? 14.953 18.016 15.625 1 81.69 245 ASN B O 1
ATOM 4079 N N . GLN B 1 246 ? 13.352 16.438 15.688 1 87.31 246 GLN B N 1
ATOM 4080 C CA . GLN B 1 246 ? 14.25 15.383 16.141 1 87.31 246 GLN B CA 1
ATOM 4081 C C . GLN B 1 246 ? 14.461 14.328 15.055 1 87.31 246 GLN B C 1
ATOM 4083 O O . GLN B 1 246 ? 14.109 13.156 15.242 1 87.31 246 GLN B O 1
ATOM 4088 N N . VAL B 1 247 ? 15.188 14.758 14.148 1 83.62 247 VAL B N 1
ATOM 4089 C CA . VAL B 1 247 ? 15.367 13.938 12.953 1 83.62 247 VAL B CA 1
ATOM 4090 C C . VAL B 1 247 ? 16.234 12.719 13.281 1 83.62 247 VAL B C 1
ATOM 4092 O O . VAL B 1 247 ? 15.961 11.617 12.805 1 83.62 247 VAL B O 1
ATOM 4095 N N . SER B 1 248 ? 17.172 12.898 14.078 1 87.25 248 SER B N 1
ATOM 4096 C CA . SER B 1 248 ? 18.078 11.805 14.43 1 87.25 248 SER B CA 1
ATOM 4097 C C . SER B 1 248 ? 17.359 10.719 15.219 1 87.25 248 SER B C 1
ATOM 4099 O O . SER B 1 248 ? 17.531 9.531 14.945 1 87.25 248 SER B O 1
ATOM 4101 N N . TYR B 1 249 ? 16.562 11.195 16.141 1 90.88 249 TYR B N 1
ATOM 4102 C CA . TYR B 1 249 ? 15.82 10.211 16.922 1 90.88 249 TYR B CA 1
ATOM 4103 C C . TYR B 1 249 ? 14.734 9.547 16.062 1 90.88 249 TYR B C 1
ATOM 4105 O O . TYR B 1 249 ? 14.453 8.359 16.219 1 90.88 249 TYR B O 1
ATOM 4113 N N . ALA B 1 250 ? 14.172 10.32 15.188 1 89.88 250 ALA B N 1
ATOM 4114 C CA . ALA B 1 250 ? 13.195 9.758 14.258 1 89.88 250 ALA B CA 1
ATOM 4115 C C . ALA B 1 250 ? 13.828 8.656 13.406 1 89.88 250 ALA B C 1
ATOM 4117 O O . ALA B 1 250 ? 13.195 7.633 13.141 1 89.88 250 ALA B O 1
ATOM 4118 N N . ALA B 1 251 ? 15.039 8.906 13.039 1 87.75 251 ALA B N 1
ATOM 4119 C CA . ALA B 1 251 ? 15.766 7.895 12.273 1 87.75 251 ALA B CA 1
ATOM 4120 C C . ALA B 1 251 ? 15.961 6.625 13.094 1 87.75 251 ALA B C 1
ATOM 4122 O O . ALA B 1 251 ? 15.836 5.516 12.562 1 87.75 251 ALA B O 1
ATOM 4123 N N . THR B 1 252 ? 16.25 6.801 14.297 1 91.25 252 THR B N 1
ATOM 4124 C CA . THR B 1 252 ? 16.406 5.66 15.188 1 91.25 252 THR B CA 1
ATOM 4125 C C . THR B 1 252 ? 15.094 4.891 15.32 1 91.25 252 THR B C 1
ATOM 4127 O O . THR B 1 252 ? 15.086 3.66 15.25 1 91.25 252 THR B O 1
ATOM 4130 N N . VAL B 1 253 ? 14.031 5.629 15.484 1 92.06 253 VAL B N 1
ATOM 4131 C CA . VAL B 1 253 ? 12.711 5.02 15.602 1 92.06 253 VAL B CA 1
ATOM 4132 C C . VAL B 1 253 ? 12.398 4.215 14.336 1 92.06 253 VAL B C 1
ATOM 4134 O O . VAL B 1 253 ? 11.898 3.092 14.422 1 92.06 253 VAL B O 1
ATOM 4137 N N . ALA B 1 254 ? 12.734 4.742 13.234 1 87.88 254 ALA B N 1
ATOM 4138 C CA . ALA B 1 254 ? 12.5 4.086 11.953 1 87.88 254 ALA B CA 1
ATOM 4139 C C . ALA B 1 254 ? 13.297 2.789 11.852 1 87.88 254 ALA B C 1
ATOM 4141 O O . ALA B 1 254 ? 12.781 1.768 11.391 1 87.88 254 ALA B O 1
ATOM 4142 N N . ILE B 1 255 ? 14.484 2.791 12.258 1 86.88 255 ILE B N 1
ATOM 4143 C CA . ILE B 1 255 ? 15.359 1.627 12.164 1 86.88 255 ILE B CA 1
ATOM 4144 C C . ILE B 1 255 ? 14.875 0.539 13.117 1 86.88 255 ILE B C 1
ATOM 4146 O O . ILE B 1 255 ? 14.789 -0.632 12.742 1 86.88 255 ILE B O 1
ATOM 4150 N N . VAL B 1 256 ? 14.586 0.952 14.273 1 90.88 256 VAL B N 1
ATOM 4151 C CA . VAL B 1 256 ? 14.117 -0.001 15.273 1 90.88 256 VAL B CA 1
ATOM 4152 C C . VAL B 1 256 ? 12.836 -0.669 14.789 1 90.88 256 VAL B C 1
ATOM 4154 O O . VAL B 1 256 ? 12.695 -1.892 14.867 1 90.88 256 VAL B O 1
ATOM 4157 N N . MET B 1 257 ? 11.961 0.1 14.289 1 89.44 257 MET B N 1
ATOM 4158 C CA . MET B 1 257 ? 10.695 -0.457 13.82 1 89.44 257 MET B CA 1
ATOM 4159 C C . MET B 1 257 ? 10.898 -1.304 12.57 1 89.44 257 MET B C 1
ATOM 4161 O O . MET B 1 257 ? 10.203 -2.303 12.367 1 89.44 257 MET B O 1
ATOM 4165 N N . GLY B 1 258 ? 11.812 -0.85 11.719 1 85.81 258 GLY B N 1
ATOM 4166 C CA . GLY B 1 258 ? 12.172 -1.692 10.586 1 85.81 258 GLY B CA 1
ATOM 4167 C C . GLY B 1 258 ? 12.68 -3.061 11.008 1 85.81 258 GLY B C 1
ATOM 4168 O O . GLY B 1 258 ? 12.312 -4.074 10.406 1 85.81 258 GLY B O 1
ATOM 4169 N N . LEU B 1 259 ? 13.461 -3.1 12 1 85.69 259 LEU B N 1
ATOM 4170 C CA . LEU B 1 259 ? 14.008 -4.352 12.516 1 85.69 259 LEU B CA 1
ATOM 4171 C C . LEU B 1 259 ? 12.914 -5.215 13.133 1 85.69 259 LEU B C 1
ATOM 4173 O O . LEU B 1 259 ? 12.883 -6.43 12.93 1 85.69 259 LEU B O 1
ATOM 4177 N N . VAL B 1 260 ? 12.062 -4.605 13.891 1 89.62 260 VAL B N 1
ATOM 4178 C CA . VAL B 1 260 ? 10.945 -5.332 14.484 1 89.62 260 VAL B CA 1
ATOM 4179 C C . VAL B 1 260 ? 10.086 -5.953 13.391 1 89.62 260 VAL B C 1
ATOM 4181 O O . VAL B 1 260 ? 9.711 -7.125 13.477 1 89.62 260 VAL B O 1
ATOM 4184 N N . THR B 1 261 ? 9.797 -5.152 12.375 1 87.62 261 THR B N 1
ATOM 4185 C CA . THR B 1 261 ? 9 -5.633 11.258 1 87.62 261 THR B CA 1
ATOM 4186 C C . THR B 1 261 ? 9.68 -6.82 10.578 1 87.62 261 THR B C 1
ATOM 4188 O O . THR B 1 261 ? 9.031 -7.828 10.289 1 87.62 261 THR B O 1
ATOM 4191 N N . ALA B 1 262 ? 10.992 -6.707 10.383 1 83.12 262 ALA B N 1
ATOM 4192 C CA . ALA B 1 262 ? 11.758 -7.77 9.742 1 83.12 262 ALA B CA 1
ATOM 4193 C C . ALA B 1 262 ? 11.734 -9.047 10.578 1 83.12 262 ALA B C 1
ATOM 4195 O O . ALA B 1 262 ? 11.578 -10.141 10.039 1 83.12 262 ALA B O 1
ATOM 4196 N N . VAL B 1 263 ? 11.859 -8.938 11.82 1 87.88 263 VAL B N 1
ATOM 4197 C CA . VAL B 1 263 ? 11.898 -10.094 12.719 1 87.88 263 VAL B CA 1
ATOM 4198 C C . VAL B 1 263 ? 10.531 -10.781 12.727 1 87.88 263 VAL B C 1
ATOM 4200 O O . VAL B 1 263 ? 10.445 -12.008 12.609 1 87.88 263 VAL B O 1
ATOM 4203 N N . VAL B 1 264 ? 9.469 -10.023 12.812 1 88.56 264 VAL B N 1
ATOM 4204 C CA . VAL B 1 264 ? 8.125 -10.594 12.844 1 88.56 264 VAL B CA 1
ATOM 4205 C C . VAL B 1 264 ? 7.828 -11.289 11.516 1 88.56 264 VAL B C 1
ATOM 4207 O O . VAL B 1 264 ? 7.32 -12.414 11.492 1 88.56 264 VAL B O 1
ATOM 4210 N N . ALA B 1 265 ? 8.164 -10.609 10.469 1 82.81 265 ALA B N 1
ATOM 4211 C CA . ALA B 1 265 ? 7.953 -11.195 9.141 1 82.81 265 ALA B CA 1
ATOM 4212 C C . ALA B 1 265 ? 8.758 -12.477 8.977 1 82.81 265 ALA B C 1
ATOM 4214 O O . ALA B 1 265 ? 8.258 -13.453 8.406 1 82.81 265 ALA B O 1
ATOM 4215 N N . TYR B 1 266 ? 9.945 -12.516 9.5 1 81.56 266 TYR B N 1
ATOM 4216 C CA . TYR B 1 266 ? 10.82 -13.68 9.391 1 81.56 266 TYR B CA 1
ATOM 4217 C C . TYR B 1 266 ? 10.273 -14.852 10.188 1 81.56 266 TYR B C 1
ATOM 4219 O O . TYR B 1 266 ? 10.305 -15.992 9.727 1 81.56 266 TYR B O 1
ATOM 4227 N N . VAL B 1 267 ? 9.836 -14.594 11.297 1 86.81 267 VAL B N 1
ATOM 4228 C CA . VAL B 1 267 ? 9.289 -15.641 12.164 1 86.81 267 VAL B CA 1
ATOM 4229 C C . VAL B 1 267 ? 8.086 -16.281 11.484 1 86.81 267 VAL B C 1
ATOM 4231 O O . VAL B 1 267 ? 7.949 -17.516 11.484 1 86.81 267 VAL B O 1
ATOM 4234 N N . VAL B 1 268 ? 7.25 -15.508 10.898 1 82.19 268 VAL B N 1
ATOM 4235 C CA . VAL B 1 268 ? 6.066 -16.016 10.211 1 82.19 268 VAL B CA 1
ATOM 4236 C C . VAL B 1 268 ? 6.484 -16.812 8.969 1 82.19 268 VAL B C 1
ATOM 4238 O O . VAL B 1 268 ? 5.91 -17.859 8.672 1 82.19 268 VAL B O 1
ATOM 4241 N N . GLN B 1 269 ? 7.41 -16.266 8.312 1 77.06 269 GLN B N 1
ATOM 4242 C CA . GLN B 1 269 ? 7.91 -16.953 7.125 1 77.06 269 GLN B CA 1
ATOM 4243 C C . GLN B 1 269 ? 8.453 -18.344 7.48 1 77.06 269 GLN B C 1
ATOM 4245 O O . GLN B 1 269 ? 8.227 -19.312 6.75 1 77.06 269 GLN B O 1
ATOM 4250 N N . LEU B 1 270 ? 9.203 -18.484 8.5 1 78.56 270 LEU B N 1
ATOM 4251 C CA . LEU B 1 270 ? 9.789 -19.75 8.938 1 78.56 270 LEU B CA 1
ATOM 4252 C C . LEU B 1 270 ? 8.703 -20.75 9.328 1 78.56 270 LEU B C 1
ATOM 4254 O O . LEU B 1 270 ? 8.797 -21.922 8.992 1 78.56 270 LEU B O 1
ATOM 4258 N N . ARG B 1 271 ? 7.742 -20.266 9.891 1 76.5 271 ARG B N 1
ATOM 4259 C CA . ARG B 1 271 ? 6.664 -21.156 10.336 1 76.5 271 ARG B CA 1
ATOM 4260 C C . ARG B 1 271 ? 5.809 -21.609 9.164 1 76.5 271 ARG B C 1
ATOM 4262 O O . ARG B 1 271 ? 5.285 -22.734 9.172 1 76.5 271 ARG B O 1
ATOM 4269 N N . GLY B 1 272 ? 5.621 -20.734 8.266 1 71.44 272 GLY B N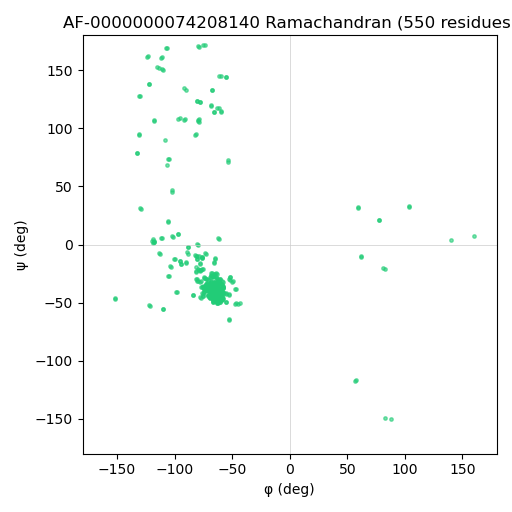 1
ATOM 4270 C CA . GLY B 1 272 ? 4.832 -21.078 7.09 1 71.44 272 GLY B CA 1
ATOM 4271 C C . GLY B 1 272 ? 5.535 -22.047 6.16 1 71.44 272 GLY B C 1
ATOM 4272 O O . GLY B 1 272 ? 4.906 -22.938 5.598 1 71.44 272 GLY B O 1
ATOM 4273 N N . THR B 1 273 ? 6.848 -21.797 5.871 1 58.09 273 THR B N 1
ATOM 4274 C CA . THR B 1 273 ? 7.621 -22.672 4.996 1 58.09 273 THR B CA 1
ATOM 4275 C C . THR B 1 273 ? 7.863 -24.016 5.66 1 58.09 273 THR B C 1
ATOM 4277 O O . THR B 1 273 ? 7.895 -25.047 4.988 1 58.09 273 THR B O 1
ATOM 4280 N N . ARG B 1 274 ? 8.195 -24.031 6.766 1 55.31 274 ARG B N 1
ATOM 4281 C CA . ARG B 1 274 ? 8.43 -25.312 7.422 1 55.31 274 ARG B CA 1
ATOM 4282 C C . ARG B 1 274 ? 7.234 -26.25 7.262 1 55.31 274 ARG B C 1
ATOM 4284 O O . ARG B 1 274 ? 7.395 -27.453 7.148 1 55.31 274 ARG B O 1
ATOM 4291 N N . ARG B 1 275 ? 6.098 -25.656 7.164 1 51.03 275 ARG B N 1
ATOM 4292 C CA . ARG B 1 275 ? 4.965 -26.562 7.043 1 51.03 275 ARG B CA 1
ATOM 4293 C C . ARG B 1 275 ? 4.844 -27.109 5.621 1 51.03 275 ARG B C 1
ATOM 4295 O O . ARG B 1 275 ? 4.09 -28.047 5.371 1 51.03 275 ARG B O 1
ATOM 4302 N N . GLU B 1 276 ? 5.422 -26.344 4.711 1 47.12 276 GLU B N 1
ATOM 4303 C CA . GLU B 1 276 ? 5.398 -26.938 3.377 1 47.12 276 GLU B CA 1
ATOM 4304 C C . GLU B 1 276 ? 6.406 -28.078 3.266 1 47.12 276 GLU B C 1
ATOM 4306 O O . GLU B 1 276 ? 6.238 -28.984 2.447 1 47.12 276 GLU B O 1
ATOM 4311 N N . ILE B 1 277 ? 7.523 -28.109 4.023 1 34.06 277 ILE B N 1
ATOM 4312 C CA . ILE B 1 277 ? 8.383 -29.281 3.93 1 34.06 277 ILE B CA 1
ATOM 4313 C C . ILE B 1 277 ? 7.816 -30.391 4.805 1 34.06 277 ILE B C 1
ATOM 4315 O O . ILE B 1 277 ? 7.434 -30.156 5.953 1 34.06 277 ILE B O 1
#

Solvent-accessible surface area (backbone atoms only — not comparable to full-atom values): 28433 Å² total; per-residue (Å²): 114,65,63,59,49,48,53,48,48,47,62,61,44,42,51,56,51,50,34,55,56,41,19,25,29,35,68,41,96,84,75,49,77,42,85,44,53,63,50,42,54,56,49,56,75,68,31,64,56,51,52,52,4,43,46,49,39,49,50,43,45,70,48,43,46,55,51,30,52,48,52,12,49,51,50,23,51,49,51,65,66,64,74,46,86,54,46,67,56,54,52,48,58,42,32,47,41,50,60,44,34,63,67,54,48,43,52,40,50,51,47,29,47,35,49,89,85,13,62,41,25,50,47,20,59,71,67,68,44,85,74,74,61,36,84,33,76,84,26,39,63,54,45,49,40,48,54,52,32,54,27,42,24,22,57,51,14,49,52,41,35,54,37,51,65,67,55,59,66,64,60,56,50,53,39,50,72,72,62,54,50,70,69,51,43,40,65,69,45,48,50,62,54,24,43,66,46,48,42,51,52,47,41,53,48,49,54,48,41,71,40,47,39,67,60,62,58,57,44,24,75,78,38,52,88,66,43,57,68,34,52,27,51,52,40,26,31,50,37,26,38,74,72,62,60,28,51,20,51,20,32,32,51,47,49,54,50,36,50,52,52,49,50,54,40,48,54,51,48,51,59,47,51,52,67,72,102,115,67,64,58,50,50,53,48,48,46,63,61,43,42,51,56,51,49,34,55,56,40,18,25,30,37,69,41,96,82,80,49,79,41,84,44,54,64,51,40,55,57,48,54,75,70,31,63,54,50,52,52,4,44,47,48,40,48,50,43,46,70,46,42,45,55,50,29,53,47,50,11,48,52,50,23,51,49,50,63,64,62,74,46,86,54,45,68,56,54,54,48,58,44,32,47,40,51,60,44,33,63,70,54,47,45,53,41,49,51,46,30,47,36,50,89,85,13,64,42,24,51,49,20,59,70,67,68,44,87,73,73,62,36,85,33,75,83,26,40,62,54,46,50,40,49,54,52,33,54,28,42,24,23,55,51,15,49,52,40,35,55,38,52,67,68,55,58,66,64,58,56,50,53,38,49,73,72,63,52,50,69,68,52,43,40,64,70,46,48,49,63,55,23,44,66,47,47,41,51,51,47,41,53,46,49,54,49,42,72,39,49,37,68,59,62,58,56,44,24,77,78,40,52,89,66,42,57,68,34,51,26,52,52,40,26,31,50,36,28,38,73,73,62,61,28,52,19,50,21,32,32,51,47,50,54,49,36,50,52,51,50,50,55,41,48,54,52,49,52,59,46,50,53,67,72,100

Foldseek 3Di:
DVVVVVVVVCVVCVVVVVLVVLLQWWQDPPDGIHGNGCVLVVCCVPPPLAVLQVVLLVVLLVPLLCVLLVLLLVLLLVLVVPPDDPSVPSLCVQQVLLVPDLLNLLVLLLQQLDLPRHVQVVVCVVVVHSPDNCQDLVNVSVSLSVSVSSNCSSVLSVLLNVLQVVDDPVVVVVCVVVVHDPVCCCVPPSCVSSLVSSLVSSLVSLVVSLVPDSNLVSVCVVPVPNADCSNHLVSVLVCCVPVVVTNNSSSSSVVVSVVVSVVVSVVSNVVSVVVVD/DVVVVVVVVCVVCVVVVVLVVLLQWWQDPPDGIHGNGCVLVVCCVPPPLLVLQVVLLVVLLVPLLCVLLVLLLVLLLVLVVPPDDPSVPSLCVQQVLLVPDLLNLLVLLLQQLDLPRHVQVVVCVVVVHSPDNCPDLVNVSVSLSVSVSSNCSSVLSVLLNVLQVVDDPVVVVVCVVVVHDPVCCCVPPSCVSSLVSSLVSSLVVLVVSLVPDSNLVSVCVVPVPNADCSNHLVSVLVCCVPVVVTNNSSSSSVVVSVVVSVVVSVVSNVVSVVVVD

Sequence (554 aa):
MTPFLVVFALFIVTPLVYSMYLSLFRNQLMGGTTFAGFDNYVTAFTDPKLWDGAGRVGLFLLVQVPIMLGIALIAALAIDSGRLHGKSFFRVALFLPYAVPGVVAVLMWGFMYDDRLGLTGSLNDLVGFPLIDPYTKQWILTAIGNIVTWEFVGYNMLILYAALKTVPLEIYEAAAIDGANQFRIVRSIKIPAVRGALVIATIFSILGSFQLFNEPNVLKEIQPALISTYYTPNIYAYNLTFVGNQVSYAATVAIVMGLVTAVVAYVVQLRGTRREIMTPFLVVFALFIVTPLVYSMYLSLFRNQLMGGTTFAGFDNYVTAFTDPKLWDGAGRVGLFLLVQVPIMLGIALIAALAIDSGRLHGKSFFRVALFLPYAVPGVVAVLMWGFMYDDRLGLTGSLNDLVGFPLIDPYTKQWILTAIGNIVTWEFVGYNMLILYAALKTVPLEIYEAAAIDGANQFRIVRSIKIPAVRGALVIATIFSILGSFQLFNEPNVLKEIQPALISTYYTPNIYAYNLTFVGNQVSYAATVAIVMGLVTAVVAYVVQLRGTRREI

Organism: NCBI:txid88382

InterPro domains:
  IPR000515 ABC transporter type 1, transmembrane domain MetI-like [PF00528] (72-267)
  IPR000515 ABC transporter type 1, transmembrane domain MetI-like [PS50928] (54-268)
  IPR000515 ABC transporter type 1, transmembrane domain MetI-like [cd06261] (62-264)
  IPR035906 MetI-like superfamily [G3DSA:1.10.3720.10] (34-275)
  IPR035906 MetI-like superfamily [SSF161098] (38-266)
  IPR050809 Bacterial G3P & Sugar ABC Transporter Permeases [PTHR43227] (2-276)

Secondary structure (DSSP, 8-state):
-HHHHHHHHHHHHHHHHHHHHHTTEEEETTTEEEE-TTHHHHHHHH-HHHHHHHHHHHHHHHHHHHHHHHHHHHHHHHHHTS--TTHHHHHHHHHHHHHS-HHHHHHHHHHHH-TTTSHHHHHHHHHTS----TTSTTTHHHHHHHHHHHHHHHHHHHHHHHHHTTS-HHHHHHHHHTT--HHHHIIIIIHHHHHHHHHHHHHHHHHHHHT--HHHHHHHHH-TTTS-TTSSHHHHHHHHHHTS--HHHHHHHHHHHHHHHHHHHHHHHHHHHHTT-/-HHHHHHHHHHHHHHHHHHHHHHTEEEETTTEEEE-TTHHHHHHHH-HHHHHHHHHHHHHHHHHHHHHHHHHHHHHHHHHTS-STTHHHHHHHHHHHHHS-HHHHHHHHHHHH-TTTSHHHHHHHHHTS----TTSTTTHHHHHHHHHHHHHHHHHHHHHHHHHTTS-HHHHHHHHHTT--HHHHIIIIIHHHHHHHHHHHHHHHHHHHHT--HHHHHHHHH-TTTS-TTSSHHHHHHHHHHTS--HHHHHHHHHHHHHHHHHHHHHHHHHHHHTT-

Radius of gyration: 24.53 Å; Cα contacts (8 Å, |Δi|>4): 690; chains: 2; bounding box: 64×71×57 Å

pLDDT: mean 81.87, std 13.21, range [33.97, 96.56]

Nearest PDB structures (foldseek):
  7cad-assembly1_A  TM=8.995E-01  e=6.953E-12  Mycolicibacterium smegmatis MC2 155
  8hps-assembly1_A  TM=8.822E-01  e=7.986E-12  Mycolicibacterium smegmatis MC2 155
  8ja7-assembly1_A  TM=8.490E-01  e=1.054E-11  Mycobacterium tuberculosis H37Rv
  8hpl-assembly1_A  TM=8.856E-01  e=1.692E-09  Mycolicibacterium smegmatis MC2 155
  3puy-assembly1_F  TM=8.527E-01  e=8.515E-09  Escherichia coli K-12